Protein 2YC1 (pdb70)

Secondary structure (DSSP, 8-state):
--EEEEE--EEE-TT--EEEEEEEESS-GGGS-EEEEEE-TTS-EEEEEEE-GGG--EEE-GGGTTTEEEEEETTTTEEEEEE-S--GGG-EEEEEEEEEBTEEEEE---EEEEE--/-PPPEEEE-SEEEE-TTS-EEEEEEESS--TT-EEEEEE-TTS--EEEEETTTEEPTT--TTEEEEEETTEEEEEESS--GGG-SEEEEEE-SSSSPEE---EEEEE-/--EE-B-TTT-PBPB-SS-BS-HHHHHHHHHHH-TT-EEEEETTEEEEES--TT---SSPSS---/--EEEEE--EEE-TT--EEEEEEEESS-GGGS-EEEEEE-TTS-EEEEEEE-GGG--EEE-GGGTTTEEEEEETTTTEEEEEE-S--GGG-EEEEEEEEEBTEEEEE---EEEEE--/-PPPEEEE-SEEEE-TTS-EEEEEEESS--TT-EEEEEE-TTS--EEEEETTTEEPTT--TTEEEEEETTEEEEEESS--GGG-SEEEEEE-SSSSPEE---EEEEE-/--EE-B-TTT-PBPB-SS-BS-HHHHHHHHHHH-TT-EEEEETTEEEEES--TT---SSPSS---

Organism: Centruroides noxius (NCBI:txid6878)

B-factor: mean 24.65, std 11.65, range [6.51, 79.06]

Foldseek 3Di:
DWAKAKDFADEEAQQAKTKIKIAIDDDQLLQFKKFKWWAAVPGDIGTAWIAGRVSPDIDGDPVQPPFKDWDADNVRRMIMIIGGRDDQVVFTFMWMFTDPPVDTDGIHPTDTHGHHD/DDKAKAKPDQEAADAFQAKDKIKIFIPWFLFQQKWKWWDAPPGDIDTADGSQFHGDPPHDPQWGKDDGITMIMIMRHGHDPRRQTWMKMWGDSDPPIDIYPTYGYHYD/DKAFAADPVAQDFAFADDFDADVVLQVSLCVQQHDQKGWGADPRTIMIDPHDPPDDHPGDPPHDD/DWAKAKDFADEEAQQAKTKMKIAIDDDQLLQFKKFKWWAAVPGDIGTAWIAGRVSPDIDGDPVQPPFKDWDADNVRRMIMIIGGRDDQVVWTFMWMFTDPPVDTDGIHPTDTHGYHD/DDWAKAKPDQEAEEAFQAKDKIKIFIPWFLFQQKWKWWDAPPGDIDTQDGSQFHGDPPHDPQWGKDDGITMIMIMRHGDDPRRQTWMKMWGDSDPPIDIYPTYGYHYD/DKAFAADPVAQDFAFADDFDADVVLQVVLCVQQHDQKGWGADPRTIMIDPHDPPDDHPGDPVHHD

InterPro domains:
  IPR002061 Scorpion long chain toxin/defensin [PF00537] (17-69)
  IPR003614 Knottins-like [SM00505] (16-67)
  IPR018218 Scorpion long chain toxin [PR00285] (27-34)
  IPR018218 Scorpion long chain toxin [PR00285] (38-45)
  IPR018218 Scorpion long chain toxin [PR00285] (51-61)
  IPR018218 Scorpion long chain toxin [PR00285] (61-74)
  IPR036574 Knottin, scorpion toxin-like superfamily [G3DSA:3.30.30.10] (17-83)
  IPR036574 Knottin, scorpion toxin-like superfamily [SSF57095] (17-81)
  IPR044062 LCN-type cysteine-stabilized alpha/beta (CS-alpha/beta) domain [PS51863] (17-82)

Sequence (580 aa):
EVQLVESGGGLVQPGGSSLRLSCTGSGFTFDNYAMHWLRQVPGEGLEWVSGISRSSSGDIDYADSVKGRFTISRDDAKKTLSLQMNSLRAEDTAVYYCCARGGVGSFDTWGQGTMVTVSSSEIVLTQSPATLSVSPGERATLSCRASQSVRSYLAWYQQKPGQAPRLLFSDDASSNNRATGIPARFTGSGSGTDFTLTISSLEPEDFAIYYCQQYRYSPRTFGQGTKVEIKKEGYLVDKNTGCKYECLKLGDNDYCLRRECKQQYGKGAGGYCYAFACWCTHLYEQAIVWPLPNKRCEVQLVESGGGLVQPGGSSLRLSCTGSGFTFDNYAMHWLRQVPGEGLEWVSGISRSSSGDIDYADSVKGRFTISRDDAKKTLSLQMNSLRAEDTAVYYCCARGGVGSFDTWGQGTMVTVSSSEIVLTQSPATLSVSPGERATLSCRASQSVRSYLAWYQQKPGQAPRLLFSDDASSNNRATGIPARFTGSGSGTDFTLTISSLEPEDFAIYYCQQYRYSPRTFGQGTKVEIKKEGYLVDKNTGCKYECLKLGDNDYCLRRECKQQYGKGAGGYCYAFACWCTHLYEQAIVWPLPNKRC

CATH classification: 2.60.40.10

Radius of gyration: 27.98 Å; Cα contacts (8 Å, |Δi|>4): 1641; chains: 6; bounding box: 65×87×64 Å

Solvent-accessible surface area: 24913 Å² total; per-residue (Å²): 169,48,81,10,92,19,60,37,28,30,126,26,94,66,10,8,20,27,92,0,34,0,62,2,54,56,28,77,4,65,42,52,2,0,0,0,0,14,16,57,79,91,104,27,15,72,24,0,0,0,1,0,35,64,6,5,11,17,29,36,17,120,55,0,111,66,24,5,15,0,14,12,38,48,96,91,103,24,0,14,0,8,0,13,36,2,114,62,117,0,32,0,33,0,11,0,0,26,2,20,38,0,2,0,46,24,23,2,131,22,22,74,0,43,4,57,122,163,96,7,86,7,77,16,52,53,77,64,34,56,10,31,74,49,68,148,1,75,0,38,0,151,4,73,93,41,0,115,32,31,0,0,0,0,3,21,47,113,82,96,13,7,89,13,0,1,27,54,3,59,85,97,21,136,68,10,44,87,52,2,64,7,54,35,76,19,46,79,2,43,0,17,0,52,47,3,74,90,90,1,28,4,63,0,10,0,0,0,10,52,72,63,71,15,18,27,2,163,9,0,98,1,60,101,142,88,94,3,30,1,0,13,90,126,35,1,18,51,25,7,0,2,83,54,30,142,13,51,5,0,53,51,12,0,57,142,66,18,31,180,57,4,10,13,82,3,56,10,2,2,0,60,0,14,141,8,117,126,141,5,81,23,93,85,23,130,148,97,215,97,173,46,89,10,96,18,60,37,28,29,123,26,96,67,9,7,22,26,93,0,34,0,64,2,52,53,31,77,5,67,41,51,2,0,0,0,0,15,17,57,78,89,105,29,16,69,23,0,0,0,0,0,36,64,6,5,10,17,27,35,16,120,56,0,113,65,24,5,16,0,14,11,39,47,96,89,105,24,0,15,0,7,0,12,35,2,113,62,118,1,31,0,32,0,10,0,0,27,3,20,37,0,1,0,46,26,25,2,131,22,23,75,0,42,3,49,131,163,98,9,91,7,80,16,54,54,77,65,33,58,7,39,76,49,68,147,0,74,0,39,0,150,3,73,94,43,0,117,32,32,0,0,0,0,3,22,48,113,84,95,13,6,92,13,0,1,28,55,2,59,87,96,24,138,68,13,43,86,53,1,63,7,53,35,78,18,46,76,2,44,0,17,0,51,48,4,75,89,89,1,28,4,60,0,10,0,0,0,11,54,72,65,63,15,17,26,1,161,9,0,92,1,67,96,156,87,91,3,30,1,0,12,94,120,34,1,18,51,22,9,0,2,81,56,30,146,13,50,6,0,53,53,12,0,58,140,63,19,32,182,58,4,10,13,82,3,59,10,2,2,0,62,0,13,138,8,118,123,143,6,82,21,93,84,24,116,143,109,216,96

Structure (mmCIF, N/CA/C/O backbone):
data_2YC1
#
_entry.id   2YC1
#
_cell.length_a   219.709
_cell.length_b   219.709
_cell.length_c   219.709
_cell.angle_alpha   90.00
_cell.angle_beta   90.00
_cell.angle_gamma   90.00
#
_symmetry.space_group_name_H-M   'F 2 3'
#
loop_
_entity.id
_entity.type
_entity.pdbx_description
1 polymer 'SINGLE CHAIN ANTIBODY FRAGMENT 9004G'
2 polymer 'SINGLE CHAIN ANTIBODY FRAGMENT 9004G'
3 polymer 'BETA-MAMMAL TOXIN CN2'
4 non-polymer GLYCEROL
5 water water
#
loop_
_atom_site.group_PDB
_atom_site.id
_atom_site.type_symbol
_atom_site.label_atom_id
_atom_site.label_alt_id
_atom_site.label_comp_id
_atom_site.label_asym_id
_atom_site.label_entity_id
_atom_site.label_seq_id
_atom_site.pdbx_PDB_ins_code
_atom_site.Cartn_x
_atom_site.Cartn_y
_atom_site.Cartn_z
_atom_site.occupancy
_atom_site.B_iso_or_equiv
_atom_site.auth_seq_id
_atom_site.auth_comp_id
_atom_site.auth_asym_id
_atom_site.auth_atom_id
_atom_site.pdbx_PDB_model_num
ATOM 1 N N . GLU A 1 1 ? -26.192 42.288 -54.160 1.00 20.00 1 GLU A N 1
ATOM 2 C CA . GLU A 1 1 ? -25.363 42.516 -55.338 1.00 20.00 1 GLU A CA 1
ATOM 3 C C . GLU A 1 1 ? -24.020 41.805 -55.212 1.00 20.00 1 GLU A C 1
ATOM 4 O O . GLU A 1 1 ? -23.537 41.564 -54.107 1.00 20.00 1 GLU A O 1
ATOM 10 N N . VAL A 1 2 ? -23.426 41.472 -56.352 1.00 34.44 2 VAL A N 1
ATOM 11 C CA . VAL A 1 2 ? -22.138 40.789 -56.372 1.00 38.04 2 VAL A CA 1
ATOM 12 C C . VAL A 1 2 ? -21.030 41.687 -55.833 1.00 36.64 2 VAL A C 1
ATOM 13 O O . VAL A 1 2 ? -20.715 42.721 -56.422 1.00 41.01 2 VAL A O 1
ATOM 17 N N . GLN A 1 3 ? -20.442 41.285 -54.711 1.00 35.92 3 GLN A N 1
ATOM 18 C CA . GLN A 1 3 ? -19.366 42.056 -54.088 1.00 35.22 3 GLN A CA 1
ATOM 19 C C . GLN A 1 3 ? -18.134 41.236 -53.733 1.00 33.44 3 GLN A C 1
ATOM 20 O O . GLN A 1 3 ? -18.237 40.063 -53.345 1.00 28.13 3 GLN A O 1
ATOM 26 N N . LEU A 1 4 ? -16.976 41.882 -53.845 1.00 26.60 4 LEU A N 1
ATOM 27 C CA . LEU A 1 4 ? -15.689 41.292 -53.526 1.00 19.70 4 LEU A CA 1
ATOM 28 C C . LEU A 1 4 ? -14.972 42.210 -52.550 1.00 27.97 4 LEU A C 1
ATOM 29 O O . LEU A 1 4 ? -14.942 43.417 -52.745 1.00 24.36 4 LEU A O 1
ATOM 34 N N . VAL A 1 5 ? -14.401 41.648 -51.491 1.00 17.31 5 VAL A N 1
ATOM 35 C CA . VAL A 1 5 ? -13.724 42.463 -50.484 1.00 18.76 5 VAL A CA 1
ATOM 36 C C . VAL A 1 5 ? -12.318 41.939 -50.215 1.00 21.61 5 VAL A C 1
ATOM 37 O O . VAL A 1 5 ? -12.160 40.836 -49.696 1.00 22.24 5 VAL A O 1
ATOM 41 N N . GLU A 1 6 ? -11.307 42.730 -50.572 1.00 17.74 6 GLU A N 1
ATOM 42 C CA . GLU A 1 6 ? -9.909 42.347 -50.384 1.00 19.35 6 GLU A CA 1
ATOM 43 C C . GLU A 1 6 ? -9.403 42.712 -49.002 1.00 24.47 6 GLU A C 1
ATOM 44 O O . GLU A 1 6 ? -9.860 43.678 -48.390 1.00 20.11 6 GLU A O 1
ATOM 50 N N . SER A 1 7 ? -8.438 41.942 -48.514 1.00 16.40 7 SER A N 1
ATOM 51 C CA . SER A 1 7 ? -7.773 42.284 -47.261 1.00 22.71 7 SER A CA 1
ATOM 52 C C . SER A 1 7 ? -6.366 41.721 -47.286 1.00 18.06 7 SER A C 1
ATOM 53 O O . SER A 1 7 ? -6.020 40.966 -48.191 1.00 17.05 7 SER A O 1
ATOM 56 N N . GLY A 1 8 ? -5.550 42.110 -46.310 1.00 21.77 8 GLY A N 1
ATOM 57 C CA . GLY A 1 8 ? -4.231 41.544 -46.155 1.00 20.34 8 GLY A CA 1
ATOM 58 C C . GLY A 1 8 ? -3.112 42.376 -46.741 1.00 18.98 8 GLY A C 1
ATOM 59 O O . GLY A 1 8 ? -1.952 41.970 -46.696 1.00 21.48 8 GLY A O 1
ATOM 60 N N . GLY A 1 9 ? -3.448 43.531 -47.295 1.00 18.44 9 GLY A N 1
ATOM 61 C CA . GLY A 1 9 ? -2.448 44.409 -47.868 1.00 18.97 9 GLY A CA 1
ATOM 62 C C . GLY A 1 9 ? -1.665 45.122 -46.778 1.00 19.20 9 GLY A C 1
ATOM 63 O O . GLY A 1 9 ? -1.939 44.945 -45.595 1.00 23.40 9 GLY A O 1
ATOM 64 N N . GLY A 1 10 ? -0.687 45.927 -47.172 1.00 22.77 10 GLY A N 1
ATOM 65 C CA . GLY A 1 10 ? 0.108 46.649 -46.203 1.00 22.19 10 GLY A CA 1
ATOM 66 C C . GLY A 1 10 ? 1.500 46.943 -46.704 1.00 17.44 10 GLY A C 1
ATOM 67 O O . GLY A 1 10 ? 1.787 46.837 -47.898 1.00 16.80 10 GLY A O 1
ATOM 68 N N . LEU A 1 11 ? 2.375 47.318 -45.776 1.00 15.75 11 LEU A N 1
ATOM 69 C CA . LEU A 1 11 ? 3.732 47.692 -46.116 1.00 13.42 11 LEU A CA 1
ATOM 70 C C . LEU A 1 11 ? 4.711 46.609 -45.649 1.00 15.58 11 LEU A C 1
ATOM 71 O O . LEU A 1 11 ? 4.599 46.119 -44.532 1.00 21.39 11 LEU A O 1
ATOM 76 N N . VAL A 1 12 ? 5.648 46.243 -46.509 1.00 19.06 12 VAL A N 1
ATOM 77 C CA . VAL A 1 12 ? 6.720 45.319 -46.138 1.00 17.17 12 VAL A CA 1
ATOM 78 C C . VAL A 1 12 ? 7.999 45.765 -46.799 1.00 20.14 12 VAL A C 1
ATOM 79 O O . VAL A 1 12 ? 7.961 46.544 -47.748 1.00 20.24 12 VAL A O 1
ATOM 83 N N . GLN A 1 13 ? 9.140 45.281 -46.307 1.00 16.99 13 GLN A N 1
ATOM 84 C CA . GLN A 1 13 ? 10.400 45.555 -46.985 1.00 17.46 13 GLN A CA 1
ATOM 85 C C . GLN A 1 13 ? 10.578 44.594 -48.141 1.00 20.36 13 GLN A C 1
ATOM 86 O O . GLN A 1 13 ? 9.930 43.544 -48.185 1.00 19.03 13 GLN A O 1
ATOM 92 N N . PRO A 1 14 ? 11.454 44.950 -49.089 1.00 19.96 14 PRO A N 1
ATOM 93 C CA . PRO A 1 14 ? 11.865 44.012 -50.132 1.00 24.06 14 PRO A CA 1
ATOM 94 C C . PRO A 1 14 ? 12.257 42.689 -49.495 1.00 29.47 14 PRO A C 1
ATOM 95 O O . PRO A 1 14 ? 12.896 42.672 -48.435 1.00 19.54 14 PRO A O 1
ATOM 99 N N . GLY A 1 15 ? 11.846 41.594 -50.126 1.00 22.43 15 GLY A N 1
ATOM 100 C CA . GLY A 1 15 ? 12.082 40.264 -49.595 1.00 20.38 15 GLY A CA 1
ATOM 101 C C . GLY A 1 15 ? 10.989 39.792 -48.660 1.00 19.31 15 GLY A C 1
ATOM 102 O O . GLY A 1 15 ? 10.946 38.618 -48.301 1.00 20.60 15 GLY A O 1
ATOM 103 N N . GLY A 1 16 ? 10.094 40.696 -48.268 1.00 14.90 16 GLY A N 1
ATOM 104 C CA . GLY A 1 16 ? 9.050 40.361 -47.316 1.00 14.80 16 GLY A CA 1
ATOM 105 C C . GLY A 1 16 ? 7.925 39.539 -47.936 1.00 14.82 16 GLY A C 1
ATOM 106 O O . GLY A 1 16 ? 8.005 39.152 -49.095 1.00 13.42 16 GLY A O 1
ATOM 107 N N . SER A 1 17 ? 6.889 39.282 -47.152 1.00 12.93 17 SER A N 1
ATOM 108 C CA A SER A 1 17 ? 5.770 38.439 -47.581 0.50 14.55 17 SER A CA 1
ATOM 109 C CA B SER A 1 17 ? 5.786 38.428 -47.563 0.50 14.60 17 SER A CA 1
ATOM 110 C C . SER A 1 17 ? 4.454 39.033 -47.127 1.00 15.88 17 SER A C 1
ATOM 111 O O . SER A 1 17 ? 4.374 39.679 -46.080 1.00 16.22 17 SER A O 1
ATOM 116 N N . LEU A 1 18 ? 3.413 38.816 -47.924 1.00 15.26 18 LEU A N 1
ATOM 117 C CA . LEU A 1 18 ? 2.063 39.218 -47.544 1.00 15.43 18 LEU A CA 1
ATOM 118 C C . LEU A 1 18 ? 1.097 38.146 -48.013 1.00 11.57 18 LEU A C 1
ATOM 119 O O . LEU A 1 18 ? 1.371 37.442 -48.970 1.00 12.28 18 LEU A O 1
ATOM 124 N N . ARG A 1 19 ? -0.027 38.019 -47.332 1.00 11.56 19 ARG A N 1
ATOM 125 C CA . ARG A 1 19 ? -1.085 37.140 -47.803 1.00 15.66 19 ARG A CA 1
ATOM 126 C C . ARG A 1 19 ? -2.367 37.933 -48.038 1.00 12.93 19 ARG A C 1
ATOM 127 O O . ARG A 1 19 ? -2.982 38.427 -47.104 1.00 15.88 19 ARG A O 1
ATOM 135 N N . LEU A 1 20 ? -2.761 38.051 -49.294 1.00 15.41 20 LEU A N 1
ATOM 136 C CA . LEU A 1 20 ? -4.005 38.743 -49.635 1.00 14.79 20 LEU A CA 1
ATOM 137 C C . LEU A 1 20 ? -5.141 37.748 -49.576 1.00 19.40 20 LEU A C 1
ATOM 138 O O . LEU A 1 20 ? -4.969 36.575 -49.895 1.00 13.65 20 LEU A O 1
ATOM 143 N N . SER A 1 21 ? -6.302 38.219 -49.147 1.00 13.33 21 SER A N 1
ATOM 144 C CA . SER A 1 21 ? -7.497 37.403 -49.143 1.00 16.54 21 SER A CA 1
ATOM 145 C C . SER A 1 21 ? -8.622 38.192 -49.791 1.00 19.24 21 SER A C 1
ATOM 146 O O . SER A 1 21 ? -8.638 39.418 -49.722 1.00 17.87 21 SER A O 1
ATOM 149 N N . CYS A 1 22 ? -9.544 37.485 -50.434 1.00 14.99 22 CYS A N 1
ATOM 150 C CA . CYS A 1 22 ? -10.723 38.100 -51.031 1.00 18.28 22 CYS A CA 1
ATOM 151 C C . CYS A 1 22 ? -11.940 37.270 -50.662 1.00 18.97 22 CYS A C 1
ATOM 152 O O . CYS A 1 22 ? -11.950 36.054 -50.846 1.00 18.35 22 CYS A O 1
ATOM 155 N N . THR A 1 23 ? -12.960 37.929 -50.127 1.00 17.52 23 THR A N 1
ATOM 156 C CA . THR A 1 23 ? -14.198 37.262 -49.792 1.00 21.16 23 THR A CA 1
ATOM 157 C C . THR A 1 23 ? -15.280 37.732 -50.731 1.00 26.39 23 THR A C 1
ATOM 158 O O . THR A 1 23 ? -15.444 38.931 -50.962 1.00 24.31 23 THR A O 1
ATOM 162 N N . GLY A 1 24 ? -16.025 36.784 -51.276 1.00 23.17 24 GLY A N 1
ATOM 163 C CA . GLY A 1 24 ? -17.084 37.112 -52.203 1.00 22.94 24 GLY A CA 1
ATOM 164 C C . GLY A 1 24 ? -18.435 36.917 -51.555 1.00 30.11 24 GLY A C 1
ATOM 165 O O . GLY A 1 24 ? -18.623 35.989 -50.775 1.00 27.94 24 GLY A O 1
ATOM 166 N N . SER A 1 25 ? -19.366 37.803 -51.879 1.00 23.78 25 SER A N 1
ATOM 167 C CA . SER A 1 25 ? -20.742 37.690 -51.426 1.00 33.70 25 SER A CA 1
ATOM 168 C C . SER A 1 25 ? -21.672 38.081 -52.573 1.00 26.01 25 SER A C 1
ATOM 169 O O . SER A 1 25 ? -21.270 38.795 -53.494 1.00 30.09 25 SER A O 1
ATOM 172 N N . GLY A 1 26 ? -22.911 37.599 -52.526 1.00 31.51 26 GLY A N 1
ATOM 173 C CA . GLY A 1 26 ? -23.907 37.989 -53.504 1.00 28.46 26 GLY A CA 1
ATOM 174 C C . GLY A 1 26 ? -23.891 37.202 -54.801 1.00 30.59 26 GLY A C 1
ATOM 175 O O . GLY A 1 26 ? -24.542 37.587 -55.763 1.00 29.00 26 GLY A O 1
ATOM 176 N N . PHE A 1 27 ? -23.134 36.109 -54.836 1.00 24.82 27 PHE A N 1
ATOM 177 C CA . PHE A 1 27 ? -23.103 35.231 -55.997 1.00 20.82 27 PHE A CA 1
ATOM 178 C C . PHE A 1 27 ? -22.571 33.877 -55.557 1.00 20.60 27 PHE A C 1
ATOM 179 O O . PHE A 1 27 ? -22.027 33.755 -54.460 1.00 24.28 27 PHE A O 1
ATOM 187 N N . THR A 1 28 ? -22.739 32.864 -56.395 1.00 20.72 28 THR A N 1
ATOM 188 C CA . THR A 1 28 ? -22.245 31.533 -56.056 1.00 23.51 28 THR A CA 1
ATOM 189 C C . THR A 1 28 ? -20.751 31.456 -56.359 1.00 19.23 28 THR A C 1
ATOM 190 O O . THR A 1 28 ? -20.330 31.162 -57.483 1.00 15.71 28 THR A O 1
ATOM 194 N N . PHE A 1 29 ? -19.965 31.739 -55.328 1.00 17.66 29 PHE A N 1
ATOM 195 C CA . PHE A 1 29 ? -18.514 31.862 -55.429 1.00 20.35 29 PHE A CA 1
ATOM 196 C C . PHE A 1 29 ? -17.863 30.689 -56.158 1.00 18.43 29 PHE A C 1
ATOM 197 O O . PHE A 1 29 ? -17.021 30.887 -57.038 1.00 17.02 29 PHE A O 1
ATOM 205 N N . ASP A 1 30 ? -18.266 29.467 -55.825 1.00 16.37 30 ASP A N 1
ATOM 206 C CA . ASP A 1 30 ? -17.605 28.298 -56.397 1.00 21.29 30 ASP A CA 1
ATOM 207 C C . ASP A 1 30 ? -17.904 28.040 -57.878 1.00 18.59 30 ASP A C 1
ATOM 208 O O . ASP A 1 30 ? -17.288 27.172 -58.490 1.00 20.50 30 ASP A O 1
ATOM 213 N N . ASN A 1 31 ? -18.822 28.811 -58.455 1.00 16.95 31 ASN A N 1
ATOM 214 C CA . ASN A 1 31 ? -19.157 28.679 -59.876 1.00 16.15 31 ASN A CA 1
ATOM 215 C C . ASN A 1 31 ? -18.305 29.556 -60.803 1.00 20.40 31 ASN A C 1
ATOM 216 O O . ASN A 1 31 ? -18.501 29.552 -62.018 1.00 19.80 31 ASN A O 1
ATOM 221 N N . TYR A 1 32 ? -17.369 30.315 -60.244 1.00 13.51 32 TYR A N 1
ATOM 222 C CA . TYR A 1 32 ? -16.576 31.234 -61.073 1.00 12.28 32 TYR A CA 1
ATOM 223 C C . TYR A 1 32 ? -15.087 31.084 -60.902 1.00 14.02 32 TYR A C 1
ATOM 224 O O . TYR A 1 32 ? -14.609 30.817 -59.804 1.00 12.25 32 TYR A O 1
ATOM 233 N N . ALA A 1 33 ? -14.366 31.292 -61.995 1.00 11.07 33 ALA A N 1
ATOM 234 C CA . ALA A 1 33 ? -12.943 31.539 -61.922 1.00 11.39 33 ALA A CA 1
ATOM 235 C C . ALA A 1 33 ? -12.734 32.881 -61.219 1.00 13.84 33 ALA A C 1
ATOM 236 O O . ALA A 1 33 ? -13.555 33.789 -61.342 1.00 10.17 33 ALA A O 1
ATOM 238 N N . MET A 1 34 ? -11.659 32.977 -60.443 1.00 13.55 34 MET A N 1
ATOM 239 C CA . MET A 1 34 ? -11.378 34.170 -59.661 1.00 10.07 34 MET A CA 1
ATOM 240 C C . MET A 1 34 ? -9.964 34.640 -59.939 1.00 12.68 34 MET A C 1
ATOM 241 O O . MET A 1 34 ? -9.085 33.830 -60.222 1.00 11.42 34 MET A O 1
ATOM 246 N N . HIS A 1 35 ? -9.737 35.951 -59.865 1.00 12.39 35 HIS A N 1
ATOM 247 C CA . HIS A 1 35 ? -8.455 36.508 -60.276 1.00 8.55 35 HIS A CA 1
ATOM 248 C C . HIS A 1 35 ? -7.943 37.591 -59.329 1.00 6.51 35 HIS A C 1
ATOM 249 O O . HIS A 1 35 ? -8.716 38.181 -58.566 1.00 9.61 35 HIS A O 1
ATOM 256 N N . TRP A 1 36 ? -6.629 37.802 -59.388 1.00 9.04 36 TRP A N 1
ATOM 257 C CA . TRP A 1 36 ? -5.970 38.968 -58.791 1.00 10.63 36 TRP A CA 1
ATOM 258 C C . TRP A 1 36 ? -5.388 39.792 -59.921 1.00 11.28 36 TRP A C 1
ATOM 259 O O . TRP A 1 36 ? -4.765 39.254 -60.830 1.00 10.76 36 TRP A O 1
ATOM 270 N N . LEU A 1 37 ? -5.597 41.105 -59.859 1.00 10.37 37 LEU A N 1
ATOM 271 C CA . LEU A 1 37 ? -4.955 42.009 -60.795 1.00 11.17 37 LEU A CA 1
ATOM 272 C C . LEU A 1 37 ? -4.357 43.123 -59.951 1.00 9.38 37 LEU A C 1
ATOM 273 O O . LEU A 1 37 ? -4.628 43.199 -58.762 1.00 12.01 37 LEU A O 1
ATOM 278 N N . ARG A 1 38 ? -3.543 43.975 -60.555 1.00 11.06 38 ARG A N 1
ATOM 279 C CA . ARG A 1 38 ? -2.981 45.069 -59.779 1.00 12.06 38 ARG A CA 1
ATOM 280 C C . ARG A 1 38 ? -2.829 46.325 -60.613 1.00 15.25 38 ARG A C 1
ATOM 281 O O . ARG A 1 38 ? -2.804 46.266 -61.833 1.00 12.70 38 ARG A O 1
ATOM 289 N N . GLN A 1 39 ? -2.708 47.454 -59.926 1.00 14.56 39 GLN A N 1
ATOM 290 C CA . GLN A 1 39 ? -2.641 48.747 -60.588 1.00 16.03 39 GLN A CA 1
ATOM 291 C C . GLN A 1 39 ? -1.749 49.653 -59.756 1.00 11.05 39 GLN A C 1
ATOM 292 O O . GLN A 1 39 ? -2.098 50.007 -58.630 1.00 12.72 39 GLN A O 1
ATOM 298 N N . VAL A 1 40 ? -0.587 49.987 -60.296 1.00 12.02 40 VAL A N 1
ATOM 299 C CA . VAL A 1 40 ? 0.254 50.993 -59.665 1.00 12.95 40 VAL A CA 1
ATOM 300 C C . VAL A 1 40 ? -0.528 52.313 -59.706 1.00 15.05 40 VAL A C 1
ATOM 301 O O . VAL A 1 40 ? -1.104 52.668 -60.741 1.00 14.31 40 VAL A O 1
ATOM 305 N N . PRO A 1 41 ? -0.597 53.004 -58.570 1.00 15.34 41 PRO A N 1
ATOM 306 C CA . PRO A 1 41 ? -1.319 54.283 -58.528 1.00 15.31 41 PRO A CA 1
ATOM 307 C C . PRO A 1 41 ? -0.908 55.190 -59.702 1.00 17.41 41 PRO A C 1
ATOM 308 O O . PRO A 1 41 ? 0.278 55.368 -59.967 1.00 17.21 41 PRO A O 1
ATOM 312 N N . GLY A 1 42 ? -1.896 55.714 -60.414 1.00 19.86 42 GLY A N 1
ATOM 313 C CA . GLY A 1 42 ? -1.657 56.581 -61.551 1.00 19.89 42 GLY A CA 1
ATOM 314 C C . GLY A 1 42 ? -1.343 55.840 -62.827 1.00 25.54 42 GLY A C 1
ATOM 315 O O . GLY A 1 42 ? -1.105 56.472 -63.852 1.00 19.99 42 GLY A O 1
ATOM 316 N N . GLU A 1 43 ? -1.341 54.504 -62.786 1.00 19.21 43 GLU A N 1
ATOM 317 C CA . GLU A 1 43 ? -0.935 53.725 -63.956 1.00 16.63 43 GLU A CA 1
ATOM 318 C C . GLU A 1 43 ? -2.008 52.718 -64.420 1.00 16.51 43 GLU A C 1
ATOM 319 O O . GLU A 1 43 ? -3.148 52.771 -63.970 1.00 17.90 43 GLU A O 1
ATOM 325 N N . GLY A 1 44 ? -1.641 51.833 -65.335 1.00 20.24 44 GLY A N 1
ATOM 326 C CA . GLY A 1 44 ? -2.615 50.933 -65.944 1.00 24.48 44 GLY A CA 1
ATOM 327 C C . GLY A 1 44 ? -2.845 49.634 -65.180 1.00 27.83 44 GLY A C 1
ATOM 328 O O . GLY A 1 44 ? -2.370 49.470 -64.056 1.00 17.29 44 GLY A O 1
ATOM 329 N N . LEU A 1 45 ? -3.572 48.706 -65.800 1.00 17.42 45 LEU A N 1
ATOM 330 C CA . LEU A 1 45 ? -3.937 47.442 -65.154 1.00 20.24 45 LEU A CA 1
ATOM 331 C C . LEU A 1 45 ? -3.050 46.285 -65.606 1.00 12.82 45 LEU A C 1
ATOM 332 O O . LEU A 1 45 ? -2.581 46.261 -66.736 1.00 16.31 45 LEU A O 1
ATOM 337 N N . GLU A 1 46 ? -2.797 45.340 -64.697 1.00 12.29 46 GLU A N 1
ATOM 338 C CA . GLU A 1 46 ? -1.983 44.174 -65.003 1.00 13.51 46 GLU A CA 1
ATOM 339 C C . GLU A 1 46 ? -2.627 42.965 -64.337 1.00 11.35 46 GLU A C 1
ATOM 340 O O . GLU A 1 46 ? -2.912 42.996 -63.151 1.00 14.45 46 GLU A O 1
ATOM 346 N N . TRP A 1 47 ? -2.884 41.920 -65.111 1.00 12.37 47 TRP A N 1
ATOM 347 C CA . TRP A 1 47 ? -3.378 40.670 -64.532 1.00 13.03 47 TRP A CA 1
ATOM 348 C C . TRP A 1 47 ? -2.241 39.978 -63.772 1.00 10.45 47 TRP A C 1
ATOM 349 O O . TRP A 1 47 ? -1.110 39.934 -64.249 1.00 11.46 47 TRP A O 1
ATOM 360 N N . VAL A 1 48 ? -2.545 39.423 -62.602 1.00 12.31 48 VAL A N 1
ATOM 361 C CA . VAL A 1 48 ? -1.503 38.823 -61.780 1.00 11.56 48 VAL A CA 1
ATOM 362 C C . VAL A 1 48 ? -1.594 37.303 -61.689 1.00 10.81 48 VAL A C 1
ATOM 363 O O . VAL A 1 48 ? -0.601 36.606 -61.863 1.00 12.06 48 VAL A O 1
ATOM 367 N N . SER A 1 49 ? -2.786 36.793 -61.420 1.00 9.81 49 SER A N 1
ATOM 368 C CA . SER A 1 49 ? -2.932 35.355 -61.208 1.00 10.36 49 SER A CA 1
ATOM 369 C C . SER A 1 49 ? -4.410 35.015 -61.235 1.00 10.47 49 SER A C 1
ATOM 370 O O . SER A 1 49 ? -5.259 35.886 -61.026 1.00 12.12 49 SER A O 1
ATOM 373 N N . GLY A 1 50 ? -4.727 33.749 -61.476 1.00 9.85 50 GLY A N 1
ATOM 374 C CA . GLY A 1 50 ? -6.116 33.380 -61.573 1.00 9.18 50 GLY A CA 1
ATOM 375 C C . GLY A 1 50 ? -6.291 31.901 -61.335 1.00 8.84 50 GLY A C 1
ATOM 376 O O . GLY A 1 50 ? -5.338 31.132 -61.491 1.00 9.49 50 GLY A O 1
ATOM 377 N N . ILE A 1 51 ? -7.498 31.519 -60.944 1.00 10.58 51 ILE A N 1
ATOM 378 C CA . ILE A 1 51 ? -7.783 30.132 -60.582 1.00 10.49 51 ILE A CA 1
ATOM 379 C C . ILE A 1 51 ? -9.204 29.756 -61.029 1.00 9.14 51 ILE A C 1
ATOM 380 O O . ILE A 1 51 ? -10.158 30.483 -60.773 1.00 10.89 51 ILE A O 1
ATOM 385 N N . SER A 1 52 ? -9.329 28.622 -61.712 1.00 12.61 52 SER A N 1
ATOM 386 C CA . SER A 1 52 ? -10.621 28.206 -62.259 1.00 13.37 52 SER A CA 1
ATOM 387 C C . SER A 1 52 ? -11.561 27.639 -61.197 1.00 16.40 52 SER A C 1
ATOM 388 O O . SER A 1 52 ? -11.185 27.474 -60.021 1.00 11.65 52 SER A O 1
ATOM 391 N N . ARG A 1 53 ? -12.794 27.334 -61.606 1.00 12.05 53 ARG A N 1
ATOM 392 C CA . ARG A 1 53 ? -13.680 26.528 -60.771 1.00 11.03 53 ARG A CA 1
ATOM 393 C C . ARG A 1 53 ? -12.921 25.250 -60.384 1.00 7.68 53 ARG A C 1
ATOM 394 O O . ARG A 1 53 ? -12.146 24.722 -61.183 1.00 11.96 53 ARG A O 1
ATOM 402 N N . SER A 1 54 ? -13.139 24.807 -59.148 1.00 15.58 54 SER A N 1
ATOM 403 C CA A SER A 1 54 ? -12.573 23.554 -58.662 0.50 16.50 54 SER A CA 1
ATOM 404 C CA B SER A 1 54 ? -12.574 23.574 -58.609 0.50 16.51 54 SER A CA 1
ATOM 405 C C . SER A 1 54 ? -11.053 23.601 -58.506 1.00 19.83 54 SER A C 1
ATOM 406 O O . SER A 1 54 ? -10.428 22.574 -58.245 1.00 16.30 54 SER A O 1
ATOM 411 N N . SER A 1 55 ? -10.462 24.777 -58.691 1.00 12.97 55 SER A N 1
ATOM 412 C CA . SER A 1 55 ? -9.012 24.940 -58.629 1.00 12.68 55 SER A CA 1
ATOM 413 C C . SER A 1 55 ? -8.330 24.076 -59.673 1.00 15.16 55 SER A C 1
ATOM 414 O O . SER A 1 55 ? -7.152 23.750 -59.550 1.00 14.09 55 SER A O 1
ATOM 417 N N . GLY A 1 56 ? -9.063 23.742 -60.729 1.00 14.25 56 GLY A N 1
ATOM 418 C CA . GLY A 1 56 ? -8.561 22.823 -61.733 1.00 12.33 56 GLY A CA 1
ATOM 419 C C . GLY A 1 56 ? -7.542 23.379 -62.698 1.00 16.42 56 GLY A C 1
ATOM 420 O O . GLY A 1 56 ? -6.809 22.620 -63.319 1.00 13.56 56 GLY A O 1
ATOM 421 N N . ASP A 1 57 ? -7.482 24.699 -62.820 1.00 11.81 57 ASP A N 1
ATOM 422 C CA . ASP A 1 57 ? -6.577 25.352 -63.754 1.00 13.51 57 ASP A CA 1
ATOM 423 C C . ASP A 1 57 ? -6.065 26.621 -63.070 1.00 15.19 57 ASP A C 1
ATOM 424 O O . ASP A 1 57 ? -6.851 27.434 -62.603 1.00 12.04 57 ASP A O 1
ATOM 429 N N . ILE A 1 58 ? -4.753 26.770 -62.999 1.00 12.17 58 ILE A N 1
ATOM 430 C CA . ILE A 1 58 ? -4.134 27.848 -62.227 1.00 13.74 58 ILE A CA 1
ATOM 431 C C . ILE A 1 58 ? -3.028 28.492 -63.032 1.00 17.51 58 ILE A C 1
ATOM 432 O O . ILE A 1 58 ? -2.255 27.799 -63.688 1.00 17.89 58 ILE A O 1
ATOM 437 N N . ASP A 1 59 ? -2.931 29.820 -63.005 1.00 15.04 59 ASP A N 1
ATOM 438 C CA . ASP A 1 59 ? -1.869 30.455 -63.762 1.00 12.55 59 ASP A CA 1
ATOM 439 C C . ASP A 1 59 ? -1.434 31.763 -63.109 1.00 12.32 59 ASP A C 1
ATOM 440 O O . ASP A 1 59 ? -2.131 32.294 -62.231 1.00 10.15 59 ASP A O 1
ATOM 445 N N . TYR A 1 60 ? -0.277 32.250 -63.546 1.00 14.37 60 TYR A N 1
ATOM 446 C CA . TYR A 1 60 ? 0.357 33.432 -62.955 1.00 13.52 60 TYR A CA 1
ATOM 447 C C . TYR A 1 60 ? 1.004 34.227 -64.061 1.00 10.97 60 TYR A C 1
ATOM 448 O O . TYR A 1 60 ? 1.462 33.664 -65.051 1.00 15.97 60 TYR A O 1
ATOM 457 N N . ALA A 1 61 ? 1.065 35.546 -63.879 1.00 14.06 61 ALA A N 1
ATOM 458 C CA . ALA A 1 61 ? 1.867 36.383 -64.753 1.00 15.53 61 ALA A CA 1
ATOM 459 C C . ALA A 1 61 ? 3.333 35.968 -64.619 1.00 17.00 61 ALA A C 1
ATOM 460 O O . ALA A 1 61 ? 3.776 35.565 -63.542 1.00 13.13 61 ALA A O 1
ATOM 462 N N . ASP A 1 62 ? 4.082 36.073 -65.711 1.00 15.28 62 ASP A N 1
ATOM 463 C CA . ASP A 1 62 ? 5.478 35.675 -65.705 1.00 24.56 62 ASP A CA 1
ATOM 464 C C . ASP A 1 62 ? 6.262 36.366 -64.587 1.00 24.82 62 ASP A C 1
ATOM 465 O O . ASP A 1 62 ? 7.126 35.753 -63.968 1.00 22.69 62 ASP A O 1
ATOM 470 N N . SER A 1 63 ? 5.944 37.630 -64.326 1.00 24.60 63 SER A N 1
ATOM 471 C CA . SER A 1 63 ? 6.683 38.418 -63.339 1.00 25.72 63 SER A CA 1
ATOM 472 C C . SER A 1 63 ? 6.481 37.985 -61.886 1.00 25.62 63 SER A C 1
ATOM 473 O O . SER A 1 63 ? 7.209 38.438 -61.002 1.00 19.77 63 SER A O 1
ATOM 476 N N . VAL A 1 64 ? 5.515 37.108 -61.623 1.00 17.74 64 VAL A N 1
ATOM 477 C CA . VAL A 1 64 ? 5.294 36.664 -60.251 1.00 17.73 64 VAL A CA 1
ATOM 478 C C . VAL A 1 64 ? 5.402 35.149 -60.094 1.00 17.25 64 VAL A C 1
ATOM 479 O O . VAL A 1 64 ? 5.223 34.620 -58.995 1.00 14.78 64 VAL A O 1
ATOM 483 N N . LYS A 1 65 ? 5.680 34.450 -61.187 1.00 16.98 65 LYS A N 1
ATOM 484 C CA . LYS A 1 65 ? 5.787 33.000 -61.123 1.00 19.90 65 LYS A CA 1
ATOM 485 C C . LYS A 1 65 ? 6.920 32.606 -60.210 1.00 19.53 65 LYS A C 1
ATOM 486 O O . LYS A 1 65 ? 8.017 33.163 -60.301 1.00 22.53 65 LYS A O 1
ATOM 492 N N . GLY A 1 66 ? 6.665 31.627 -59.353 1.00 17.88 66 GLY A N 1
ATOM 493 C CA . GLY A 1 66 ? 7.662 31.147 -58.418 1.00 22.42 66 GLY A CA 1
ATOM 494 C C . GLY A 1 66 ? 7.621 31.901 -57.100 1.00 24.45 66 GLY A C 1
ATOM 495 O O . GLY A 1 66 ? 8.139 31.427 -56.088 1.00 25.56 66 GLY A O 1
ATOM 496 N N . ARG A 1 67 ? 6.997 33.075 -57.101 1.00 16.62 67 ARG A N 1
ATOM 497 C CA . ARG A 1 67 ? 6.926 33.878 -55.887 1.00 16.13 67 ARG A CA 1
ATOM 498 C C . ARG A 1 67 ? 5.533 33.932 -55.262 1.00 15.30 67 ARG A C 1
ATOM 499 O O . ARG A 1 67 ? 5.395 33.984 -54.033 1.00 15.49 67 ARG A O 1
ATOM 507 N N . PHE A 1 68 ? 4.507 33.941 -56.104 1.00 16.02 68 PHE A N 1
ATOM 508 C CA . PHE A 1 68 ? 3.128 34.019 -55.629 1.00 12.87 68 PHE A CA 1
ATOM 509 C C . PHE A 1 68 ? 2.435 32.668 -55.750 1.00 11.52 68 PHE A C 1
ATOM 510 O O . PHE A 1 68 ? 2.670 31.922 -56.710 1.00 14.94 68 PHE A O 1
ATOM 518 N N . THR A 1 69 ? 1.550 32.389 -54.804 1.00 12.53 69 THR A N 1
ATOM 519 C CA . THR A 1 69 ? 0.753 31.167 -54.828 1.00 11.76 69 THR A CA 1
ATOM 520 C C . THR A 1 69 ? -0.715 31.442 -54.578 1.00 11.30 69 THR A C 1
ATOM 521 O O . THR A 1 69 ? -1.100 32.002 -53.545 1.00 11.51 69 THR A O 1
ATOM 525 N N . ILE A 1 70 ? -1.545 31.019 -55.523 1.00 13.77 70 ILE A N 1
ATOM 526 C CA . ILE A 1 70 ? -2.958 31.304 -55.423 1.00 9.28 70 ILE A CA 1
ATOM 527 C C . ILE A 1 70 ? -3.724 30.064 -54.989 1.00 10.69 70 ILE A C 1
ATOM 528 O O . ILE A 1 70 ? -3.368 28.949 -55.353 1.00 13.19 70 ILE A O 1
ATOM 533 N N . SER A 1 71 ? -4.753 30.261 -54.183 1.00 12.26 71 SER A N 1
ATOM 534 C CA . SER A 1 71 ? -5.580 29.151 -53.767 1.00 14.58 71 SER A CA 1
ATOM 535 C C . SER A 1 71 ? -6.969 29.675 -53.453 1.00 16.92 71 SER A C 1
ATOM 536 O O . SER A 1 71 ? -7.157 30.880 -53.316 1.00 16.12 71 SER A O 1
ATOM 539 N N . ARG A 1 72 ? -7.950 28.780 -53.358 1.00 11.13 72 ARG A N 1
ATOM 540 C CA . ARG A 1 72 ? -9.296 29.186 -52.992 1.00 13.16 72 ARG A CA 1
ATOM 541 C C . ARG A 1 72 ? -9.879 28.185 -52.015 1.00 13.64 72 ARG A C 1
ATOM 542 O O . ARG A 1 72 ? -9.490 27.022 -52.009 1.00 16.45 72 ARG A O 1
ATOM 550 N N . ASP A 1 73 ? -10.797 28.664 -51.186 1.00 15.06 73 ASP A N 1
ATOM 551 C CA . ASP A 1 73 ? -11.536 27.836 -50.244 1.00 23.87 73 ASP A CA 1
ATOM 552 C C . ASP A 1 73 ? -13.015 28.094 -50.507 1.00 18.29 73 ASP A C 1
ATOM 553 O O . ASP A 1 73 ? -13.575 29.097 -50.079 1.00 20.86 73 ASP A O 1
ATOM 558 N N . ASP A 1 74 ? -13.650 27.192 -51.239 1.00 25.73 74 ASP A N 1
ATOM 559 C CA . ASP A 1 74 ? -15.007 27.464 -51.681 1.00 23.63 74 ASP A CA 1
ATOM 560 C C . ASP A 1 74 ? -15.994 27.535 -50.520 1.00 29.21 74 ASP A C 1
ATOM 561 O O . ASP A 1 74 ? -16.859 28.418 -50.489 1.00 27.19 74 ASP A O 1
ATOM 566 N N . ALA A 1 75 ? -15.835 26.634 -49.555 1.00 28.39 75 ALA A N 1
ATOM 567 C CA . ALA A 1 75 ? -16.652 26.649 -48.336 1.00 25.57 75 ALA A CA 1
ATOM 568 C C . ALA A 1 75 ? -16.655 28.021 -47.659 1.00 31.78 75 ALA A C 1
ATOM 569 O O . ALA A 1 75 ? -17.694 28.503 -47.211 1.00 32.53 75 ALA A O 1
ATOM 571 N N . LYS A 1 76 ? -15.486 28.654 -47.599 1.00 32.92 76 LYS A N 1
ATOM 572 C CA . LYS A 1 76 ? -15.369 29.966 -46.981 1.00 27.65 76 LYS A CA 1
ATOM 573 C C . LYS A 1 76 ? -15.652 31.089 -47.967 1.00 26.38 76 LYS A C 1
ATOM 574 O O . LYS A 1 76 ? -15.721 32.255 -47.580 1.00 27.60 76 LYS A O 1
ATOM 580 N N . LYS A 1 77 ? -15.807 30.741 -49.240 1.00 23.28 77 LYS A N 1
ATOM 581 C CA . LYS A 1 77 ? -15.992 31.749 -50.272 1.00 23.42 77 LYS A CA 1
ATOM 582 C C . LYS A 1 77 ? -14.811 32.707 -50.286 1.00 20.25 77 LYS A C 1
ATOM 583 O O . LYS A 1 77 ? -14.986 33.909 -50.383 1.00 22.10 77 LYS A O 1
ATOM 589 N N . THR A 1 78 ? -13.610 32.171 -50.168 1.00 23.38 78 THR A N 1
ATOM 590 C CA . THR A 1 78 ? -12.440 33.027 -50.161 1.00 20.62 78 THR A CA 1
ATOM 591 C C . THR A 1 78 ? -11.430 32.612 -51.208 1.00 18.69 78 THR A C 1
ATOM 592 O O . THR A 1 78 ? -11.332 31.440 -51.592 1.00 18.56 78 THR A O 1
ATOM 596 N N . LEU A 1 79 ? -10.696 33.606 -51.677 1.00 15.92 79 LEU A N 1
ATOM 597 C CA . LEU A 1 79 ? -9.592 33.446 -52.592 1.00 13.81 79 LEU A CA 1
ATOM 598 C C . LEU A 1 79 ? -8.385 33.980 -51.818 1.00 17.20 79 LEU A C 1
ATOM 599 O O . LEU A 1 79 ? -8.518 34.949 -51.071 1.00 15.12 79 LEU A O 1
ATOM 604 N N . SER A 1 80 ? -7.224 33.360 -51.978 1.00 14.96 80 SER A N 1
ATOM 605 C CA . SER A 1 80 ? -6.018 33.842 -51.302 1.00 13.33 80 SER A CA 1
ATOM 606 C C . SER A 1 80 ? -4.872 33.990 -52.270 1.00 13.51 80 SER A C 1
ATOM 607 O O . SER A 1 80 ? -4.813 33.313 -53.283 1.00 16.54 80 SER A O 1
ATOM 610 N N . LEU A 1 81 ? -3.945 34.880 -51.947 1.00 10.88 81 LEU A N 1
ATOM 611 C CA . LEU A 1 81 ? -2.732 34.979 -52.709 1.00 8.90 81 LEU A CA 1
ATOM 612 C C . LEU A 1 81 ? -1.575 35.121 -51.729 1.00 18.18 81 LEU A C 1
ATOM 613 O O . LEU A 1 81 ? -1.441 36.156 -51.076 1.00 15.09 81 LEU A O 1
ATOM 618 N N . GLN A 1 82 ? -0.763 34.073 -51.597 1.00 12.58 82 GLN A N 1
ATOM 619 C CA . GLN A 1 82 ? 0.457 34.166 -50.794 1.00 13.20 82 GLN A CA 1
ATOM 620 C C . GLN A 1 82 ? 1.551 34.817 -51.630 1.00 11.94 82 GLN A C 1
ATOM 621 O O . GLN A 1 82 ? 1.948 34.295 -52.659 1.00 14.91 82 GLN A O 1
ATOM 627 N N . MET A 1 83 ? 2.042 35.976 -51.202 1.00 9.08 83 MET A N 1
ATOM 628 C CA . MET A 1 83 ? 3.044 36.666 -51.989 1.00 8.30 83 MET A CA 1
ATOM 629 C C . MET A 1 83 ? 4.374 36.665 -51.262 1.00 13.62 83 MET A C 1
ATOM 630 O O . MET A 1 83 ? 4.531 37.360 -50.264 1.00 13.64 83 MET A O 1
ATOM 635 N N . ASN A 1 84 ? 5.323 35.890 -51.757 1.00 14.24 84 ASN A N 1
ATOM 636 C CA . ASN A 1 84 ? 6.622 35.802 -51.102 1.00 16.77 84 ASN A CA 1
ATOM 637 C C . ASN A 1 84 ? 7.687 36.531 -51.906 1.00 16.35 84 ASN A C 1
ATOM 638 O O . ASN A 1 84 ? 7.463 36.869 -53.058 1.00 14.97 84 ASN A O 1
ATOM 643 N N . SER A 1 85 ? 8.843 36.789 -51.294 1.00 13.57 85 SER A N 1
ATOM 644 C CA . SER A 1 85 ? 9.946 37.446 -52.001 1.00 11.37 85 SER A CA 1
ATOM 645 C C . SER A 1 85 ? 9.495 38.720 -52.725 1.00 10.37 85 SER A C 1
ATOM 646 O O . SER A 1 85 ? 9.822 38.951 -53.882 1.00 15.62 85 SER A O 1
ATOM 649 N N . LEU A 1 86 ? 8.744 39.547 -52.028 1.00 15.56 86 LEU A N 1
ATOM 650 C CA . LEU A 1 86 ? 8.191 40.749 -52.639 1.00 15.84 86 LEU A CA 1
ATOM 651 C C . LEU A 1 86 ? 9.294 41.717 -53.061 1.00 21.60 86 LEU A C 1
ATOM 652 O O . LEU A 1 86 ? 10.320 41.842 -52.398 1.00 20.37 86 LEU A O 1
ATOM 657 N N . ARG A 1 87 ? 9.071 42.375 -54.194 1.00 18.84 87 ARG A N 1
ATOM 658 C CA . ARG A 1 87 ? 10.013 43.319 -54.775 1.00 22.57 87 ARG A CA 1
ATOM 659 C C . ARG A 1 87 ? 9.360 44.689 -54.830 1.00 19.60 87 ARG A C 1
ATOM 660 O O . ARG A 1 87 ? 8.140 44.806 -54.799 1.00 15.55 87 ARG A O 1
ATOM 668 N N . ALA A 1 88 ? 10.183 45.729 -54.937 1.00 21.89 88 ALA A N 1
ATOM 669 C CA . ALA A 1 88 ? 9.690 47.100 -55.035 1.00 19.22 88 ALA A CA 1
ATOM 670 C C . ALA A 1 88 ? 8.645 47.243 -56.139 1.00 18.44 88 ALA A C 1
ATOM 671 O O . ALA A 1 88 ? 7.635 47.909 -55.959 1.00 20.92 88 ALA A O 1
ATOM 673 N N . GLU A 1 89 ? 8.892 46.614 -57.280 1.00 18.85 89 GLU A N 1
ATOM 674 C CA . GLU A 1 89 ? 7.981 46.739 -58.409 1.00 25.07 89 GLU A CA 1
ATOM 675 C C . GLU A 1 89 ? 6.653 45.982 -58.235 1.00 22.51 89 GLU A C 1
ATOM 676 O O . GLU A 1 89 ? 5.779 46.065 -59.105 1.00 20.50 89 GLU A O 1
ATOM 682 N N . ASP A 1 90 ? 6.507 45.249 -57.130 1.00 16.41 90 ASP A N 1
ATOM 683 C CA . ASP A 1 90 ? 5.226 44.631 -56.781 1.00 14.25 90 ASP A CA 1
ATOM 684 C C . ASP A 1 90 ? 4.301 45.628 -56.103 1.00 15.26 90 ASP A C 1
ATOM 685 O O . ASP A 1 90 ? 3.143 45.322 -55.818 1.00 14.07 90 ASP A O 1
ATOM 690 N N . THR A 1 91 ? 4.803 46.825 -55.824 1.00 13.63 91 THR A N 1
ATOM 691 C CA . THR A 1 91 ? 3.996 47.832 -55.154 1.00 14.40 91 THR A CA 1
ATOM 692 C C . THR A 1 91 ? 2.842 48.218 -56.075 1.00 12.80 91 THR A C 1
ATOM 693 O O . THR A 1 91 ? 3.072 48.495 -57.243 1.00 15.27 91 THR A O 1
ATOM 697 N N . ALA A 1 92 ? 1.621 48.221 -55.544 1.00 11.33 92 ALA A N 1
ATOM 698 C CA . ALA A 1 92 ? 0.421 48.477 -56.337 1.00 15.34 92 ALA A CA 1
ATOM 699 C C . ALA A 1 92 ? -0.809 48.273 -55.497 1.00 15.48 92 ALA A C 1
ATOM 700 O O . ALA A 1 92 ? -0.737 47.692 -54.415 1.00 14.54 92 ALA A O 1
ATOM 702 N N . VAL A 1 93 ? -1.949 48.759 -55.987 1.00 13.97 93 VAL A N 1
ATOM 703 C CA . VAL A 1 93 ? -3.235 48.345 -55.444 1.00 10.33 93 VAL A CA 1
ATOM 704 C C . VAL A 1 93 ? -3.553 46.972 -56.041 1.00 12.62 93 VAL A C 1
ATOM 705 O O . VAL A 1 93 ? -3.494 46.802 -57.252 1.00 12.16 93 VAL A O 1
ATOM 709 N N . TYR A 1 94 ? -3.885 46.006 -55.191 1.00 11.98 94 TYR A N 1
ATOM 710 C CA . TYR A 1 94 ? -4.278 44.676 -55.676 1.00 14.42 94 TYR A CA 1
ATOM 711 C C . TYR A 1 94 ? -5.776 44.514 -55.629 1.00 8.58 94 TYR A C 1
ATOM 712 O O . TYR A 1 94 ? -6.395 44.730 -54.588 1.00 13.46 94 TYR A O 1
ATOM 721 N N . TYR A 1 95 ? -6.343 44.135 -56.772 1.00 12.83 95 TYR A N 1
ATOM 722 C CA . TYR A 1 95 ? -7.763 43.875 -56.897 1.00 10.11 95 TYR A CA 1
ATOM 723 C C . TYR A 1 95 ? -8.083 42.402 -57.021 1.00 9.06 95 TYR A C 1
ATOM 724 O O . TYR A 1 95 ? -7.450 41.699 -57.794 1.00 11.15 95 TYR A O 1
ATOM 733 N N . CYS A 1 96 ? -9.099 41.959 -56.302 1.00 10.11 96 CYS A N 1
ATOM 734 C CA A CYS A 1 96 ? -9.665 40.665 -56.642 0.50 12.79 96 CYS A CA 1
ATOM 735 C CA B CYS A 1 96 ? -9.752 40.678 -56.546 0.50 12.81 96 CYS A CA 1
ATOM 736 C C . CYS A 1 96 ? -10.797 40.890 -57.639 1.00 12.57 96 CYS A C 1
ATOM 737 O O . CYS A 1 96 ? -11.496 41.907 -57.609 1.00 14.01 96 CYS A O 1
ATOM 742 N N . ALA A 1 97 ? -10.929 39.965 -58.586 1.00 13.05 97 ALA A N 1
ATOM 743 C CA . ALA A 1 97 ? -11.947 40.132 -59.636 1.00 13.41 97 ALA A CA 1
ATOM 744 C C . ALA A 1 97 ? -12.565 38.804 -60.016 1.00 14.14 97 ALA A C 1
ATOM 745 O O . ALA A 1 97 ? -11.879 37.782 -60.068 1.00 12.70 97 ALA A O 1
ATOM 747 N N . ARG A 1 98 ? -13.859 38.829 -60.299 1.00 11.56 98 ARG A N 1
ATOM 748 C CA . ARG A 1 98 ? -14.532 37.638 -60.781 1.00 14.47 98 ARG A CA 1
ATOM 749 C C . ARG A 1 98 ? -14.301 37.486 -62.272 1.00 17.49 98 ARG A C 1
ATOM 750 O O . ARG A 1 98 ? -14.389 38.450 -63.033 1.00 14.91 98 ARG A O 1
ATOM 758 N N . GLY A 1 99 ? -13.981 36.272 -62.698 1.00 12.95 99 GLY A N 1
ATOM 759 C CA . GLY A 1 99 ? -13.704 36.019 -64.099 1.00 8.97 99 GLY A CA 1
ATOM 760 C C . GLY A 1 99 ? -14.973 36.137 -64.916 1.00 18.21 99 GLY A C 1
ATOM 761 O O . GLY A 1 99 ? -16.041 35.694 -64.496 1.00 17.26 99 GLY A O 1
ATOM 762 N N . GLY A 1 100 ? -14.862 36.749 -66.084 1.00 16.28 100 GLY A N 1
ATOM 763 C CA . GLY A 1 100 ? -15.996 36.862 -66.981 1.00 19.53 100 GLY A CA 1
ATOM 764 C C . GLY A 1 100 ? -15.683 36.169 -68.289 1.00 22.19 100 GLY A C 1
ATOM 765 O O . GLY A 1 100 ? -16.042 36.654 -69.362 1.00 20.17 100 GLY A O 1
ATOM 766 N N . VAL A 1 101 ? -14.980 35.042 -68.198 1.00 16.11 101 VAL A N 1
ATOM 767 C CA . VAL A 1 101 ? -14.620 34.250 -69.368 1.00 17.14 101 VAL A CA 1
ATOM 768 C C . VAL A 1 101 ? -13.871 35.052 -70.438 1.00 24.19 101 VAL A C 1
ATOM 769 O O . VAL A 1 101 ? -14.297 35.141 -71.594 1.00 20.58 101 VAL A O 1
ATOM 773 N N . GLY A 1 102 ? -12.729 35.611 -70.043 1.00 14.95 102 GLY A N 1
ATOM 774 C CA . GLY A 1 102 ? -11.892 36.388 -70.938 1.00 16.58 102 GLY A CA 1
ATOM 775 C C . GLY A 1 102 ? -11.693 37.757 -70.324 1.00 14.41 102 GLY A C 1
ATOM 776 O O . GLY A 1 102 ? -10.587 38.287 -70.276 1.00 14.62 102 GLY A O 1
ATOM 777 N N . SER A 1 103 ? -12.788 38.313 -69.824 1.00 17.21 103 SER A N 1
ATOM 778 C CA . SER A 1 103 ? -12.777 39.631 -69.226 1.00 18.53 103 SER A CA 1
ATOM 779 C C . SER A 1 103 ? -12.868 39.463 -67.720 1.00 19.64 103 SER A C 1
ATOM 780 O O . SER A 1 103 ? -12.917 38.342 -67.222 1.00 14.75 103 SER A O 1
ATOM 783 N N . PHE A 1 104 ? -12.909 40.577 -67.000 1.00 14.36 104 PHE A N 1
ATOM 784 C CA . PHE A 1 104 ? -13.041 40.545 -65.549 1.00 13.42 104 PHE A CA 1
ATOM 785 C C . PHE A 1 104 ? -14.269 41.349 -65.169 1.00 17.87 104 PHE A C 1
ATOM 786 O O . PHE A 1 104 ? -14.272 42.586 -65.235 1.00 16.57 104 PHE A O 1
ATOM 794 N N . ASP A 1 105 ? -15.331 40.646 -64.795 1.00 13.69 105 ASP A N 1
ATOM 795 C CA . ASP A 1 105 ? -16.641 41.280 -64.838 1.00 18.29 105 ASP A CA 1
ATOM 796 C C . ASP A 1 105 ? -17.074 41.975 -63.564 1.00 19.36 105 ASP A C 1
ATOM 797 O O . ASP A 1 105 ? -18.033 42.744 -63.582 1.00 17.93 105 ASP A O 1
ATOM 802 N N . THR A 1 106 ? -16.360 41.719 -62.470 1.00 13.05 106 THR A N 1
ATOM 803 C CA . THR A 1 106 ? -16.660 42.340 -61.198 1.00 13.34 106 THR A CA 1
ATOM 804 C C . THR A 1 106 ? -15.358 42.516 -60.440 1.00 18.36 106 THR A C 1
ATOM 805 O O . THR A 1 106 ? -14.576 41.575 -60.346 1.00 13.86 106 THR A O 1
ATOM 809 N N . TRP A 1 107 ? -15.142 43.701 -59.890 1.00 15.45 107 TRP A N 1
ATOM 810 C CA . TRP A 1 107 ? -13.888 44.036 -59.227 1.00 18.60 107 TRP A CA 1
ATOM 811 C C . TRP A 1 107 ? -14.143 44.483 -57.796 1.00 17.69 107 TRP A C 1
ATOM 812 O O . TRP A 1 107 ? -15.122 45.167 -57.516 1.00 20.64 107 TRP A O 1
ATOM 823 N N . GLY A 1 108 ? -13.257 44.099 -56.884 1.00 11.66 108 GLY A N 1
ATOM 824 C CA . GLY A 1 108 ? -13.313 44.628 -55.537 1.00 12.76 108 GLY A CA 1
ATOM 825 C C . GLY A 1 108 ? -12.767 46.050 -55.546 1.00 16.90 108 GLY A C 1
ATOM 826 O O . GLY A 1 108 ? -12.345 46.545 -56.588 1.00 17.09 108 GLY A O 1
ATOM 827 N N . GLN A 1 109 ? -12.745 46.692 -54.385 1.00 17.16 109 GLN A N 1
ATOM 828 C CA . GLN A 1 109 ? -12.234 48.058 -54.285 1.00 21.93 109 GLN A CA 1
ATOM 829 C C . GLN A 1 109 ? -10.715 48.103 -54.200 1.00 20.39 109 GLN A C 1
ATOM 830 O O . GLN A 1 109 ? -10.113 49.167 -54.330 1.00 18.12 109 GLN A O 1
ATOM 836 N N . GLY A 1 110 ? -10.100 46.943 -53.984 1.00 15.97 110 GLY A N 1
ATOM 837 C CA . GLY A 1 110 ? -8.656 46.832 -53.975 1.00 13.75 110 GLY A CA 1
ATOM 838 C C . GLY A 1 110 ? -8.038 47.075 -52.611 1.00 22.18 110 GLY A C 1
ATOM 839 O O . GLY A 1 110 ? -8.666 47.663 -51.726 1.00 19.63 110 GLY A O 1
ATOM 840 N N . THR A 1 111 ? -6.800 46.612 -52.444 1.00 17.34 111 THR A N 1
ATOM 841 C CA . THR A 1 111 ? -6.048 46.790 -51.202 1.00 18.90 111 THR A CA 1
ATOM 842 C C . THR A 1 111 ? -4.621 47.193 -51.559 1.00 15.09 111 THR A C 1
ATOM 843 O O . THR A 1 111 ? -4.012 46.629 -52.474 1.00 14.18 111 THR A O 1
ATOM 847 N N . MET A 1 112 ? -4.088 48.196 -50.868 1.00 14.85 112 MET A N 1
ATOM 848 C CA . MET A 1 112 ? -2.769 48.704 -51.223 1.00 14.89 112 MET A CA 1
ATOM 849 C C . MET A 1 112 ? -1.664 47.812 -50.667 1.00 13.16 112 MET A C 1
ATOM 850 O O . MET A 1 112 ? -1.683 47.425 -49.493 1.00 15.53 112 MET A O 1
ATOM 855 N N . VAL A 1 113 ? -0.705 47.509 -51.527 1.00 13.39 113 VAL A N 1
ATOM 856 C CA . VAL A 1 113 ? 0.479 46.761 -51.152 1.00 15.41 113 VAL A CA 1
ATOM 857 C C . VAL A 1 113 ? 1.694 47.622 -51.454 1.00 14.24 113 VAL A C 1
ATOM 858 O O . VAL A 1 113 ? 1.937 47.982 -52.603 1.00 13.33 113 VAL A O 1
ATOM 862 N N . THR A 1 114 ? 2.461 47.947 -50.421 1.00 1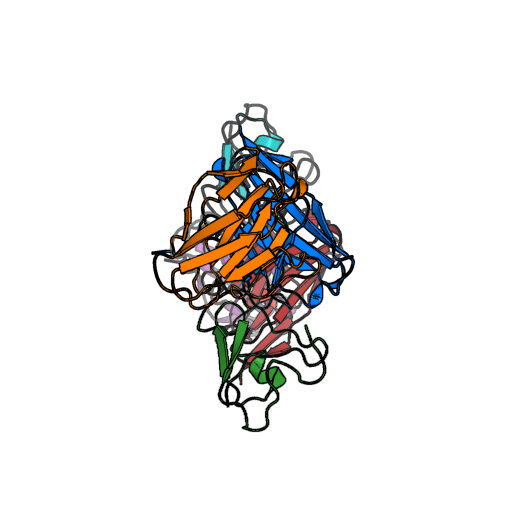5.00 114 THR A N 1
ATOM 863 C CA . THR A 1 114 ? 3.669 48.734 -50.606 1.00 10.80 114 THR A CA 1
ATOM 864 C C . THR A 1 114 ? 4.892 47.954 -50.156 1.00 12.62 114 THR A C 1
ATOM 865 O O . THR A 1 114 ? 4.953 47.4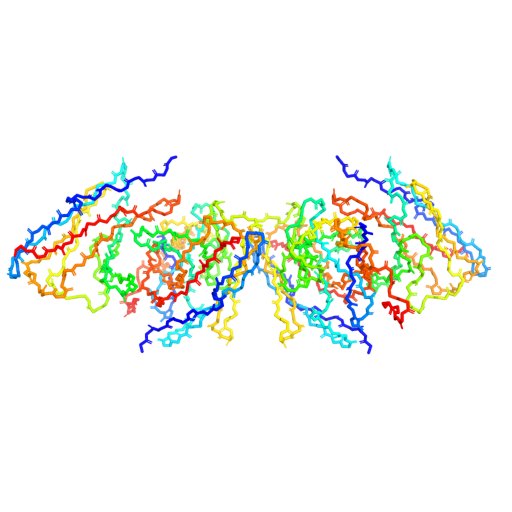68 -49.036 1.00 15.46 114 THR A O 1
ATOM 869 N N . VAL A 1 115 ? 5.867 47.857 -51.046 1.00 12.90 115 VAL A N 1
ATOM 870 C CA . VAL A 1 115 ? 7.096 47.145 -50.763 1.00 18.61 115 VAL A CA 1
ATOM 871 C C . VAL A 1 115 ? 8.209 48.178 -50.825 1.00 18.98 115 VAL A C 1
ATOM 872 O O . VAL A 1 115 ? 8.548 48.664 -51.904 1.00 18.50 115 VAL A O 1
ATOM 876 N N . SER A 1 116 ? 8.755 48.531 -49.663 1.00 22.38 116 SER A N 1
ATOM 877 C CA . SER A 1 116 ? 9.752 49.601 -49.590 1.00 29.88 116 SER A CA 1
ATOM 878 C C . SER A 1 116 ? 10.667 49.411 -48.387 1.00 19.32 116 SER A C 1
ATOM 879 O O . SER A 1 116 ? 10.233 48.926 -47.350 1.00 26.13 116 SER A O 1
ATOM 882 N N . SER A 1 117 ? 11.922 49.825 -48.514 1.00 35.33 117 SER A N 1
ATOM 883 C CA . SER A 1 117 ? 12.889 49.650 -47.420 1.00 46.63 117 SER A CA 1
ATOM 884 C C . SER A 1 117 ? 12.854 50.806 -46.420 1.00 46.85 117 SER A C 1
ATOM 885 O O . SER A 1 117 ? 12.623 51.957 -46.796 1.00 54.67 117 SER A O 1
ATOM 888 N N . SER B 2 15 ? 5.547 37.493 -78.877 1.00 50.83 132 SER B N 1
ATOM 889 C CA . SER B 2 15 ? 5.398 38.912 -78.565 1.00 53.12 132 SER B CA 1
ATOM 890 C C . SER B 2 15 ? 3.928 39.251 -78.337 1.00 44.54 132 SER B C 1
ATOM 891 O O . SER B 2 15 ? 3.063 38.910 -79.145 1.00 46.72 132 SER B O 1
ATOM 894 N N . GLU B 2 16 ? 3.653 39.929 -77.231 1.00 36.59 133 GLU B N 1
ATOM 895 C CA . GLU B 2 16 ? 2.286 40.144 -76.777 1.00 34.18 133 GLU B CA 1
ATOM 896 C C . GLU B 2 16 ? 1.517 41.152 -77.626 1.00 35.03 133 GLU B C 1
ATOM 897 O O . GLU B 2 16 ? 2.101 41.975 -78.331 1.00 30.86 133 GLU B O 1
ATOM 903 N N . ILE B 2 17 ? 0.194 41.070 -77.551 1.00 26.85 134 ILE B N 1
ATOM 904 C CA . ILE B 2 17 ? -0.673 41.970 -78.291 1.00 22.38 134 ILE B CA 1
ATOM 905 C C . ILE B 2 17 ? -0.584 43.360 -77.701 1.00 23.94 134 ILE B C 1
ATOM 906 O O . ILE B 2 17 ? -0.759 43.549 -76.496 1.00 19.03 134 ILE B O 1
ATOM 911 N N . VAL B 2 18 ? -0.297 44.335 -78.558 1.00 24.54 135 VAL B N 1
ATOM 912 C CA . VAL B 2 18 ? -0.283 45.725 -78.145 1.00 20.40 135 VAL B CA 1
ATOM 913 C C . VAL B 2 18 ? -1.595 46.382 -78.532 1.00 20.93 135 VAL B C 1
ATOM 914 O O . VAL B 2 18 ? -2.023 46.313 -79.683 1.00 23.45 135 VAL B O 1
ATOM 918 N N . LEU B 2 19 ? -2.248 46.993 -77.555 1.00 17.86 136 LEU B N 1
ATOM 919 C CA . LEU B 2 19 ? -3.478 47.724 -77.803 1.00 22.51 136 LEU B CA 1
ATOM 920 C C . LEU B 2 19 ? -3.179 49.218 -77.752 1.00 24.32 136 LEU B C 1
ATOM 921 O O . LEU B 2 19 ? -2.754 49.741 -76.723 1.00 24.87 136 LEU B O 1
ATOM 926 N N . THR B 2 20 ? -3.391 49.899 -78.871 1.00 22.03 137 THR B N 1
ATOM 927 C CA . THR B 2 20 ? -3.164 51.337 -78.919 1.00 26.08 137 THR B CA 1
ATOM 928 C C . THR B 2 20 ? -4.480 52.098 -78.837 1.00 18.56 137 THR B C 1
ATOM 929 O O . THR B 2 20 ? -5.297 52.011 -79.740 1.00 25.74 137 THR B O 1
ATOM 933 N N . GLN B 2 21 ? -4.673 52.831 -77.750 1.00 18.04 138 GLN B N 1
ATOM 934 C CA . GLN B 2 21 ? -5.881 53.612 -77.551 1.00 22.27 138 GLN B CA 1
ATOM 935 C C . GLN B 2 21 ? -5.639 55.069 -77.926 1.00 33.13 138 GLN B C 1
ATOM 936 O O . GLN B 2 21 ? -4.686 55.690 -77.465 1.00 30.34 138 GLN B O 1
ATOM 942 N N . SER B 2 22 ? -6.521 55.610 -78.755 1.00 36.02 139 SER B N 1
ATOM 943 C CA . SER B 2 22 ? -6.420 57.004 -79.167 1.00 36.63 139 SER B CA 1
ATOM 944 C C . SER B 2 22 ? -7.791 57.664 -79.160 1.00 39.23 139 SER B C 1
ATOM 945 O O . SER B 2 22 ? -8.807 57.014 -79.421 1.00 40.15 139 SER B O 1
ATOM 948 N N . PRO B 2 23 ? -7.825 58.963 -78.839 1.00 40.65 140 PRO B N 1
ATOM 949 C CA . PRO B 2 23 ? -6.618 59.696 -78.454 1.00 39.98 140 PRO B CA 1
ATOM 950 C C . PRO B 2 23 ? -6.300 59.378 -77.003 1.00 41.89 140 PRO B C 1
ATOM 951 O O . PRO B 2 23 ? -7.135 58.768 -76.335 1.00 37.24 140 PRO B O 1
ATOM 955 N N . ALA B 2 24 ? -5.128 59.780 -76.521 1.00 37.34 141 ALA B N 1
ATOM 956 C CA . ALA B 2 24 ? -4.785 59.590 -75.118 1.00 34.36 141 ALA B CA 1
ATOM 957 C C . ALA B 2 24 ? -5.757 60.364 -74.234 1.00 35.67 141 ALA B C 1
ATOM 958 O O . ALA B 2 24 ? -6.113 59.927 -73.136 1.00 30.81 141 ALA B O 1
ATOM 960 N N . THR B 2 25 ? -6.194 61.518 -74.724 1.00 32.84 142 THR B N 1
ATOM 961 C CA . THR B 2 25 ? -7.144 62.334 -73.992 1.00 32.77 142 THR B CA 1
ATOM 962 C C . THR B 2 25 ? -8.174 62.888 -74.955 1.00 37.07 142 THR B C 1
ATOM 963 O O . THR B 2 25 ? -7.845 63.254 -76.081 1.00 35.85 142 THR B O 1
ATOM 967 N N . LEU B 2 26 ? -9.419 62.951 -74.501 1.00 35.90 143 LEU B N 1
ATOM 968 C CA . LEU B 2 26 ? -10.518 63.400 -75.339 1.00 36.12 143 LEU B CA 1
ATOM 969 C C . LEU B 2 26 ? -11.316 64.459 -74.602 1.00 45.44 143 LEU B C 1
ATOM 970 O O . LEU B 2 26 ? -12.051 64.155 -73.661 1.00 41.74 143 LEU B O 1
ATOM 975 N N . SER B 2 27 ? -11.156 65.708 -75.028 1.00 45.09 144 SER B N 1
ATOM 976 C CA . SER B 2 27 ? -11.846 66.826 -74.397 1.00 49.65 144 SER B CA 1
ATOM 977 C C . SER B 2 27 ? -13.190 67.054 -75.071 1.00 49.67 144 SER B C 1
ATOM 978 O O . SER B 2 27 ? -13.254 67.363 -76.261 1.00 52.64 144 SER B O 1
ATOM 981 N N . VAL B 2 28 ? -14.263 66.899 -74.304 1.00 42.08 145 VAL B N 1
ATOM 982 C CA . VAL B 2 28 ? -15.603 66.975 -74.851 1.00 45.25 145 VAL B CA 1
ATOM 983 C C . VAL B 2 28 ? -16.594 67.606 -73.877 1.00 49.70 145 VAL B C 1
ATOM 984 O O . VAL B 2 28 ? -16.376 67.613 -72.665 1.00 44.50 145 VAL B O 1
ATOM 988 N N . SER B 2 29 ? -17.687 68.133 -74.422 1.00 47.69 146 SER B N 1
ATOM 989 C CA . SER B 2 29 ? -18.710 68.793 -73.621 1.00 45.15 146 SER B CA 1
ATOM 990 C C . SER B 2 29 ? -19.857 67.840 -73.334 1.00 42.35 146 SER B C 1
ATOM 991 O O . SER B 2 29 ? -20.168 66.976 -74.150 1.00 46.94 146 SER B O 1
ATOM 994 N N . PRO B 2 30 ? -20.501 68.003 -72.171 1.00 35.19 147 PRO B N 1
ATOM 995 C CA . PRO B 2 30 ? -21.671 67.187 -71.836 1.00 38.85 147 PRO B CA 1
ATOM 996 C C . PRO B 2 30 ? -22.723 67.276 -72.929 1.00 47.23 147 PRO B C 1
ATOM 997 O O . PRO B 2 30 ? -22.863 68.321 -73.563 1.00 46.58 147 PRO B O 1
ATOM 1001 N N . GLY B 2 31 ? -23.452 66.187 -73.145 1.00 43.35 148 GLY B N 1
ATOM 1002 C CA . GLY B 2 31 ? -24.441 66.135 -74.197 1.00 38.13 148 GLY B CA 1
ATOM 1003 C C . GLY B 2 31 ? -23.811 65.774 -75.523 1.00 34.85 148 GLY B C 1
ATOM 1004 O O . GLY B 2 31 ? -24.483 65.282 -76.426 1.00 50.99 148 GLY B O 1
ATOM 1005 N N . GLU B 2 32 ? -22.508 66.015 -75.645 1.00 34.76 149 GLU B N 1
ATOM 1006 C CA . GLU B 2 32 ? -21.789 65.658 -76.867 1.00 40.56 149 GLU B CA 1
ATOM 1007 C C . GLU B 2 32 ? -21.539 64.156 -76.980 1.00 46.13 149 GLU B C 1
ATOM 1008 O O . GLU B 2 32 ? -21.873 63.373 -76.098 1.00 46.93 149 GLU B O 1
ATOM 1014 N N . ARG B 2 33 ? -20.932 63.779 -78.094 1.00 40.77 150 ARG B N 1
ATOM 1015 C CA . ARG B 2 33 ? -20.688 62.380 -78.426 1.00 47.30 150 ARG B CA 1
ATOM 1016 C C . ARG B 2 33 ? -19.202 62.113 -78.366 1.00 46.87 150 ARG B C 1
ATOM 1017 O O . ARG B 2 33 ? -18.411 62.893 -78.892 1.00 40.73 150 ARG B O 1
ATOM 1025 N N . ALA B 2 34 ? -18.818 61.014 -77.721 1.00 38.20 151 ALA B N 1
ATOM 1026 C CA . ALA B 2 34 ? -17.412 60.628 -77.631 1.00 33.37 151 ALA B CA 1
ATOM 1027 C C . ALA B 2 34 ? -17.164 59.332 -78.395 1.00 31.90 151 ALA B C 1
ATOM 1028 O O . ALA B 2 34 ? -17.946 58.391 -78.299 1.00 32.87 151 ALA B O 1
ATOM 1030 N N . THR B 2 35 ? -16.079 59.296 -79.159 1.00 28.59 152 THR B N 1
ATOM 1031 C CA . THR B 2 35 ? -15.705 58.104 -79.904 1.00 33.01 152 THR B CA 1
ATOM 1032 C C . THR B 2 35 ? -14.284 57.713 -79.548 1.00 37.13 152 THR B C 1
ATOM 1033 O O . THR B 2 35 ? -13.330 58.415 -79.899 1.00 31.79 152 THR B O 1
ATOM 1037 N N . LEU B 2 36 ? -14.148 56.588 -78.849 1.00 29.86 153 LEU B N 1
ATOM 1038 C CA . LEU B 2 36 ? -12.845 56.098 -78.416 1.00 22.64 153 LEU B CA 1
ATOM 1039 C C . LEU B 2 36 ? -12.378 54.954 -79.299 1.00 26.89 153 LEU B C 1
ATOM 1040 O O . LEU B 2 36 ? -13.165 54.102 -79.701 1.00 28.13 153 LEU B O 1
ATOM 1045 N N . SER B 2 37 ? -11.087 54.935 -79.593 1.00 20.48 154 SER B N 1
ATOM 1046 C CA . SER B 2 37 ? -10.534 53.966 -80.509 1.00 25.71 154 SER B CA 1
ATOM 1047 C C . SER B 2 37 ? -9.548 53.037 -79.806 1.00 26.99 154 SER B C 1
ATOM 1048 O O . SER B 2 37 ? -8.735 53.475 -78.993 1.00 25.87 154 SER B O 1
ATOM 1051 N N . CYS B 2 38 ? -9.623 51.758 -80.135 1.00 20.74 155 CYS B N 1
ATOM 1052 C CA . CYS B 2 38 ? -8.663 50.779 -79.650 1.00 20.18 155 CYS B CA 1
ATOM 1053 C C . CYS B 2 38 ? -8.190 49.979 -80.844 1.00 27.21 155 CYS B C 1
ATOM 1054 O O . CYS B 2 38 ? -8.995 49.370 -81.537 1.00 25.76 155 CYS B O 1
ATOM 1057 N N . ARG B 2 39 ? -6.888 50.007 -81.096 1.00 24.58 156 ARG B N 1
ATOM 1058 C CA . ARG B 2 39 ? -6.308 49.289 -82.210 1.00 24.89 156 ARG B CA 1
ATOM 1059 C C . ARG B 2 39 ? -5.383 48.209 -81.677 1.00 27.61 156 ARG B C 1
ATOM 1060 O O . ARG B 2 39 ? -4.514 48.479 -80.868 1.00 28.84 156 ARG B O 1
ATOM 1068 N N . ALA B 2 40 ? -5.586 46.981 -82.137 1.00 22.46 157 ALA B N 1
ATOM 1069 C CA . ALA B 2 40 ? -4.760 45.860 -81.719 1.00 24.38 157 ALA B CA 1
ATOM 1070 C C . ALA B 2 40 ? -3.660 45.595 -82.741 1.00 25.97 157 ALA B C 1
ATOM 1071 O O . ALA B 2 40 ? -3.883 45.690 -83.945 1.00 25.87 157 ALA B O 1
ATOM 1073 N N . SER B 2 41 ? -2.476 45.252 -82.255 1.00 22.35 158 SER B N 1
ATOM 1074 C CA . SER B 2 41 ? -1.320 45.037 -83.128 1.00 25.74 158 SER B CA 1
ATOM 1075 C C . SER B 2 41 ? -1.521 43.888 -84.115 1.00 32.75 158 SER B C 1
ATOM 1076 O O . SER B 2 41 ? -0.883 43.844 -85.167 1.00 29.34 158 SER B O 1
ATOM 1079 N N . GLN B 2 42 ? -2.395 42.955 -83.761 1.00 26.35 159 GLN B N 1
ATOM 1080 C CA . GLN B 2 42 ? -2.867 41.943 -84.705 1.00 25.08 159 GLN B CA 1
ATOM 1081 C C . GLN B 2 42 ? -4.269 41.509 -84.296 1.00 21.22 159 GLN B C 1
ATOM 1082 O O . GLN B 2 42 ? -4.750 41.883 -83.234 1.00 21.76 159 GLN B O 1
ATOM 1088 N N . SER B 2 43 ? -4.931 40.741 -85.144 1.00 21.70 160 SER B N 1
ATOM 1089 C CA . SER B 2 43 ? -6.339 40.457 -84.901 1.00 20.64 160 SER B CA 1
ATOM 1090 C C . SER B 2 43 ? -6.578 39.764 -83.566 1.00 15.49 160 SER B C 1
ATOM 1091 O O . SER B 2 43 ? -5.903 38.795 -83.232 1.00 18.69 160 SER B O 1
ATOM 1094 N N . VAL B 2 44 ? -7.557 40.258 -82.823 1.00 15.89 161 VAL B N 1
ATOM 1095 C CA . VAL B 2 44 ? -8.017 39.571 -81.628 1.00 17.31 161 VAL B CA 1
ATOM 1096 C C . VAL B 2 44 ? -9.459 39.106 -81.828 1.00 17.23 161 VAL B C 1
ATOM 1097 O O . VAL B 2 44 ? -10.181 38.864 -80.875 1.00 15.65 161 VAL B O 1
ATOM 1101 N N . ARG B 2 45 ? -9.852 38.967 -83.094 1.00 21.17 162 ARG B N 1
ATOM 1102 C CA . ARG B 2 45 ? -11.223 38.623 -83.459 1.00 17.11 162 ARG B CA 1
ATOM 1103 C C . ARG B 2 45 ? -12.200 39.510 -82.697 1.00 19.83 162 ARG B C 1
ATOM 1104 O O . ARG B 2 45 ? -12.133 40.728 -82.808 1.00 24.31 162 ARG B O 1
ATOM 1112 N N . SER B 2 46 ? -13.102 38.932 -81.914 1.00 16.49 163 SER B N 1
ATOM 1113 C CA . SER B 2 46 ? -14.013 39.782 -81.175 1.00 17.25 163 SER B CA 1
ATOM 1114 C C . SER B 2 46 ? -13.688 39.773 -79.686 1.00 14.71 163 SER B C 1
ATOM 1115 O O . SER B 2 46 ? -14.477 40.234 -78.875 1.00 15.57 163 SER B O 1
ATOM 1118 N N . TYR B 2 47 ? -12.524 39.248 -79.327 1.00 18.05 164 TYR B N 1
ATOM 1119 C CA . TYR B 2 47 ? -12.217 39.029 -77.909 1.00 15.22 164 TYR B CA 1
ATOM 1120 C C . TYR B 2 47 ? -11.577 40.262 -77.291 1.00 18.68 164 TYR B C 1
ATOM 1121 O O . TYR B 2 47 ? -10.376 40.303 -77.018 1.00 14.72 164 TYR B O 1
ATOM 1130 N N . LEU B 2 48 ? -12.426 41.258 -77.071 1.00 14.93 165 LEU B N 1
ATOM 1131 C CA . LEU B 2 48 ? -12.018 42.578 -76.630 1.00 18.06 165 LEU B CA 1
ATOM 1132 C C . LEU B 2 48 ? -13.035 43.070 -75.612 1.00 16.65 165 LEU B C 1
ATOM 1133 O O . LEU B 2 48 ? -14.249 43.019 -75.853 1.00 18.58 165 LEU B O 1
ATOM 1138 N N . ALA B 2 49 ? -12.543 43.516 -74.460 1.00 14.22 166 ALA B N 1
ATOM 1139 C CA . ALA B 2 49 ? -13.393 44.102 -73.434 1.00 10.14 166 ALA B CA 1
ATOM 1140 C C . ALA B 2 49 ? -13.071 45.588 -73.222 1.00 15.65 166 ALA B C 1
ATOM 1141 O O . ALA B 2 49 ? -11.958 46.031 -73.512 1.00 17.96 166 ALA B O 1
ATOM 1143 N N . TRP B 2 50 ? -14.053 46.340 -72.729 1.00 16.44 167 TRP B N 1
ATOM 1144 C CA . TRP B 2 50 ? -13.884 47.750 -72.373 1.00 17.25 167 TRP B CA 1
ATOM 1145 C C . TRP B 2 50 ? -14.226 47.949 -70.921 1.00 14.97 167 TRP B C 1
ATOM 1146 O O . TRP B 2 50 ? -15.216 47.401 -70.440 1.00 18.03 167 TRP B O 1
ATOM 1157 N N . TYR B 2 51 ? -13.419 48.754 -70.229 1.00 13.89 168 TYR B N 1
ATOM 1158 C CA . TYR B 2 51 ? -13.633 49.088 -68.828 1.00 13.74 168 TYR B CA 1
ATOM 1159 C C . TYR B 2 51 ? -13.672 50.595 -68.659 1.00 13.20 168 TYR B C 1
ATOM 1160 O O . TYR B 2 51 ? -12.976 51.319 -69.354 1.00 16.88 168 TYR B O 1
ATOM 1169 N N . GLN B 2 52 ? -14.461 51.038 -67.702 1.00 14.06 169 GLN B N 1
ATOM 1170 C CA . GLN B 2 52 ? -14.450 52.427 -67.264 1.00 18.60 169 GLN B CA 1
ATOM 1171 C C . GLN B 2 52 ? -13.871 52.497 -65.869 1.00 18.50 169 GLN B C 1
ATOM 1172 O O . GLN B 2 52 ? -14.223 51.707 -64.998 1.00 19.77 169 GLN B O 1
ATOM 1178 N N . GLN B 2 53 ? -12.972 53.434 -65.643 1.00 17.38 170 GLN B N 1
ATOM 1179 C CA . GLN B 2 53 ? -12.496 53.637 -64.284 1.00 16.54 170 GLN B CA 1
ATOM 1180 C C . GLN B 2 53 ? -12.639 55.091 -63.908 1.00 17.39 170 GLN B C 1
ATOM 1181 O O . GLN B 2 53 ? -11.950 55.954 -64.447 1.00 19.96 170 GLN B O 1
ATOM 1187 N N . LYS B 2 54 ? -13.561 55.352 -62.999 1.00 18.32 171 LYS B N 1
ATOM 1188 C CA . LYS B 2 54 ? -13.786 56.702 -62.536 1.00 29.34 171 LYS B CA 1
ATOM 1189 C C . LYS B 2 54 ? -12.736 57.044 -61.498 1.00 33.13 171 LYS B C 1
ATOM 1190 O O . LYS B 2 54 ? -12.179 56.147 -60.853 1.00 32.26 171 LYS B O 1
ATOM 1196 N N . PRO B 2 55 ? -12.444 58.344 -61.339 1.00 35.97 172 PRO B N 1
ATOM 1197 C CA . PRO B 2 55 ? -11.480 58.740 -60.315 1.00 34.67 172 PRO B CA 1
ATOM 1198 C C . PRO B 2 55 ? -11.903 58.178 -58.969 1.00 30.57 172 PRO B C 1
ATOM 1199 O O . PRO B 2 55 ? -13.071 58.305 -58.584 1.00 32.16 172 PRO B O 1
ATOM 1203 N N . GLY B 2 56 ? -10.963 57.552 -58.271 1.00 30.15 173 GLY B N 1
ATOM 1204 C CA . GLY B 2 56 ? -11.215 57.054 -56.933 1.00 38.89 173 GLY B CA 1
ATOM 1205 C C . GLY B 2 56 ? -12.097 55.821 -56.888 1.00 42.87 173 GLY B C 1
ATOM 1206 O O . GLY B 2 56 ? -12.784 55.576 -55.893 1.00 41.11 173 GLY B O 1
ATOM 1207 N N . GLN B 2 57 ? -12.081 55.038 -57.963 1.00 36.32 174 GLN B N 1
ATOM 1208 C CA . GLN B 2 57 ? -12.893 53.826 -58.023 1.00 29.61 174 GLN B CA 1
ATOM 1209 C C . GLN B 2 57 ? -12.173 52.710 -58.771 1.00 24.21 174 GLN B C 1
ATOM 1210 O O . GLN B 2 57 ? -11.185 52.943 -59.470 1.00 28.74 174 GLN B O 1
ATOM 1216 N N . ALA B 2 58 ? -12.683 51.495 -58.622 1.00 26.92 175 ALA B N 1
ATOM 1217 C CA . ALA B 2 58 ? -12.121 50.341 -59.303 1.00 23.67 175 ALA B CA 1
ATOM 1218 C C . ALA B 2 58 ? -12.675 50.277 -60.722 1.00 18.94 175 ALA B C 1
ATOM 1219 O O . ALA B 2 58 ? -13.714 50.861 -61.011 1.00 21.70 175 ALA B O 1
ATOM 1221 N N . PRO B 2 59 ? -11.992 49.555 -61.610 1.00 19.31 176 PRO B N 1
ATOM 1222 C CA . PRO B 2 59 ? -12.551 49.409 -62.946 1.00 15.61 176 PRO B CA 1
ATOM 1223 C C . PRO B 2 59 ? -13.934 48.761 -62.918 1.00 17.94 176 PRO B C 1
ATOM 1224 O O . PRO B 2 59 ? -14.288 48.040 -61.987 1.00 20.57 176 PRO B O 1
ATOM 1228 N N . ARG B 2 60 ? -14.694 49.030 -63.968 1.00 20.37 177 ARG B N 1
ATOM 1229 C CA . ARG B 2 60 ? -16.066 48.573 -64.127 1.00 20.59 177 ARG B CA 1
ATOM 1230 C C . ARG B 2 60 ? -16.137 48.029 -65.549 1.00 17.81 177 ARG B C 1
ATOM 1231 O O . ARG B 2 60 ? -15.718 48.695 -66.491 1.00 17.25 177 ARG B O 1
ATOM 1239 N N . LEU B 2 61 ? -16.638 46.810 -65.716 1.00 14.13 178 LEU B N 1
ATOM 1240 C CA . LEU B 2 61 ? -16.760 46.249 -67.056 1.00 12.70 178 LEU B CA 1
ATOM 1241 C C . LEU B 2 61 ? -17.913 46.932 -67.810 1.00 14.18 178 LEU B C 1
ATOM 1242 O O . LEU B 2 61 ? -18.997 47.107 -67.261 1.00 18.32 178 LEU B O 1
ATOM 1247 N N . LEU B 2 62 ? -17.664 47.310 -69.060 1.00 18.31 179 LEU B N 1
ATOM 1248 C CA . LEU B 2 62 ? -18.687 47.922 -69.914 1.00 17.27 179 LEU B CA 1
ATOM 1249 C C . LEU B 2 62 ? -19.139 46.954 -70.994 1.00 15.97 179 LEU B C 1
ATOM 1250 O O . LEU B 2 62 ? -20.330 46.729 -71.182 1.00 19.71 179 LEU B O 1
ATOM 1255 N N . PHE B 2 63 ? -18.171 46.402 -71.719 1.00 17.39 180 PHE B N 1
ATOM 1256 C CA . PHE B 2 63 ? -18.465 45.480 -72.805 1.00 17.64 180 PHE B CA 1
ATOM 1257 C C . PHE B 2 63 ? -17.499 44.312 -72.802 1.00 19.76 180 PHE B C 1
ATOM 1258 O O . PHE B 2 63 ? -16.333 44.463 -72.454 1.00 18.27 180 PHE B O 1
ATOM 1266 N N . SER B 2 64 ? -17.990 43.150 -73.207 1.00 16.09 181 SER B N 1
ATOM 1267 C CA . SER B 2 64 ? -17.117 42.045 -73.549 1.00 14.78 181 SER B CA 1
ATOM 1268 C C . SER B 2 64 ? -17.498 41.561 -74.939 1.00 19.36 181 SER B C 1
ATOM 1269 O O . SER B 2 64 ? -18.549 41.929 -75.461 1.00 22.40 181 SER B O 1
ATOM 1272 N N . ASP B 2 65 ? -16.655 40.723 -75.525 1.00 16.24 182 ASP B N 1
ATOM 1273 C CA A ASP B 2 65 ? -16.847 40.261 -76.896 0.50 19.87 182 ASP B CA 1
ATOM 1274 C CA B ASP B 2 65 ? -16.844 40.259 -76.890 0.50 19.89 182 ASP B CA 1
ATOM 1275 C C . ASP B 2 65 ? -17.088 41.460 -77.813 1.00 24.21 182 ASP B C 1
ATOM 1276 O O . ASP B 2 65 ? -17.901 41.398 -78.737 1.00 18.73 182 ASP B O 1
ATOM 1285 N N . ALA B 2 66 ? -16.385 42.552 -77.530 1.00 16.51 183 ALA B N 1
ATOM 1286 C CA . ALA B 2 66 ? -16.441 43.782 -78.320 1.00 19.26 183 ALA B CA 1
ATOM 1287 C C . ALA B 2 66 ? -17.736 44.589 -78.211 1.00 22.09 183 ALA B C 1
ATOM 1288 O O . ALA B 2 66 ? -17.684 45.814 -78.074 1.00 21.01 183 ALA B O 1
ATOM 1290 N N . SER B 2 67 ? -18.890 43.921 -78.228 1.00 20.53 184 SER B N 1
ATOM 1291 C CA A SER B 2 67 ? -20.174 44.624 -78.313 0.50 22.86 184 SER B CA 1
ATOM 1292 C CA B SER B 2 67 ? -20.169 44.630 -78.315 0.50 22.83 184 SER B CA 1
ATOM 1293 C C . SER B 2 67 ? -21.183 44.233 -77.239 1.00 23.07 184 SER B C 1
ATOM 1294 O O . SER B 2 67 ? -22.234 44.852 -77.119 1.00 22.51 184 SER B O 1
ATOM 1299 N N . ASN B 2 68 ? -20.890 43.192 -76.472 1.00 16.80 185 ASN B N 1
ATOM 1300 C CA A ASN B 2 68 ? -21.845 42.725 -75.479 0.50 22.02 185 ASN B CA 1
ATOM 1301 C CA B ASN B 2 68 ? -21.841 42.719 -75.475 0.50 22.08 185 ASN B CA 1
ATOM 1302 C C . ASN B 2 68 ? -21.854 43.552 -74.200 1.00 26.33 185 ASN B C 1
ATOM 1303 O O . ASN B 2 68 ? -20.885 43.567 -73.435 1.00 21.50 185 ASN B O 1
ATOM 1312 N N . ARG B 2 69 ? -22.971 44.231 -73.984 1.00 18.84 186 ARG B N 1
ATOM 1313 C CA . ARG B 2 69 ? -23.180 45.138 -72.870 1.00 21.70 186 ARG B CA 1
ATOM 1314 C C . ARG B 2 69 ? -23.179 44.390 -71.541 1.00 29.04 186 ARG B C 1
ATOM 1315 O O . ARG B 2 69 ? -23.885 43.395 -71.390 1.00 25.71 186 ARG B O 1
ATOM 1323 N N . ALA B 2 70 ? -22.370 44.847 -70.585 1.00 20.67 187 ALA B N 1
ATOM 1324 C CA . ALA B 2 70 ? -22.412 44.300 -69.227 1.00 21.37 187 ALA B CA 1
ATOM 1325 C C . ALA B 2 70 ? -23.658 44.823 -68.537 1.00 29.34 187 ALA B C 1
ATOM 1326 O O . ALA B 2 70 ? -24.251 45.799 -68.984 1.00 27.19 187 ALA B O 1
ATOM 1328 N N . THR B 2 71 ? -24.062 44.172 -67.454 1.00 29.95 188 THR B N 1
ATOM 1329 C CA . THR B 2 71 ? -25.327 44.536 -66.821 1.00 34.45 188 THR B CA 1
ATOM 1330 C C . THR B 2 71 ? -25.259 45.917 -66.182 1.00 33.45 188 THR B C 1
ATOM 1331 O O . THR B 2 71 ? -24.266 46.271 -65.549 1.00 37.78 188 THR B O 1
ATOM 1335 N N . GLY B 2 72 ? -26.310 46.706 -66.374 1.00 39.66 189 GLY B N 1
ATOM 1336 C CA . GLY B 2 72 ? -26.379 48.034 -65.792 1.00 39.90 189 GLY B CA 1
ATOM 1337 C C . GLY B 2 72 ? -25.623 49.106 -66.558 1.00 37.20 189 GLY B C 1
ATOM 1338 O O . GLY B 2 72 ? -25.456 50.225 -66.070 1.00 40.84 189 GLY B O 1
ATOM 1339 N N . ILE B 2 73 ? -25.157 48.775 -67.756 1.00 33.19 190 ILE B N 1
ATOM 1340 C CA . ILE B 2 73 ? -24.510 49.773 -68.599 1.00 29.44 190 ILE B CA 1
ATOM 1341 C C . ILE B 2 73 ? -25.565 50.460 -69.472 1.00 32.81 190 ILE B C 1
ATOM 1342 O O . ILE B 2 73 ? -26.271 49.800 -70.228 1.00 31.59 190 ILE B O 1
ATOM 1347 N N . PRO B 2 74 ? -25.669 51.794 -69.367 1.00 32.06 191 PRO B N 1
ATOM 1348 C CA . PRO B 2 74 ? -26.702 52.570 -70.065 1.00 28.02 191 PRO B CA 1
ATOM 1349 C C . PRO B 2 74 ? -26.605 52.454 -71.579 1.00 27.35 191 PRO B C 1
ATOM 1350 O O . PRO B 2 74 ? -25.507 52.331 -72.128 1.00 24.24 191 PRO B O 1
ATOM 1354 N N . ALA B 2 75 ? -27.759 52.530 -72.231 1.00 31.36 192 ALA B N 1
ATOM 1355 C CA . ALA B 2 75 ? -27.856 52.375 -73.676 1.00 32.24 192 ALA B CA 1
ATOM 1356 C C . ALA B 2 75 ? -26.962 53.333 -74.446 1.00 25.88 192 ALA B C 1
ATOM 1357 O O . ALA B 2 75 ? -26.535 53.032 -75.558 1.00 28.35 192 ALA B O 1
ATOM 1359 N N . ARG B 2 76 ? -26.674 54.489 -73.858 1.00 28.19 193 ARG B N 1
ATOM 1360 C CA . ARG B 2 76 ? -25.871 55.494 -74.548 1.00 25.84 193 ARG B CA 1
ATOM 1361 C C . ARG B 2 76 ? -24.458 55.005 -74.842 1.00 30.45 193 ARG B C 1
ATOM 1362 O O . ARG B 2 76 ? -23.753 55.603 -75.644 1.00 26.21 193 ARG B O 1
ATOM 1370 N N . PHE B 2 77 ? -24.054 53.917 -74.183 1.00 26.54 194 PHE B N 1
ATOM 1371 C CA . PHE B 2 77 ? -22.775 53.284 -74.452 1.00 26.65 194 PHE B CA 1
ATOM 1372 C C . PHE B 2 77 ? -22.944 52.161 -75.459 1.00 21.49 194 PHE B C 1
ATOM 1373 O O . PHE B 2 77 ? -23.809 51.309 -75.284 1.00 25.84 194 PHE B O 1
ATOM 1381 N N . THR B 2 78 ? -22.112 52.141 -76.494 1.00 23.42 195 THR B N 1
ATOM 1382 C CA . THR B 2 78 ? -22.064 50.998 -77.409 1.00 24.90 195 THR B CA 1
ATOM 1383 C C . THR B 2 78 ? -20.626 50.660 -77.789 1.00 25.51 195 THR B C 1
ATOM 1384 O O . THR B 2 78 ? -19.804 51.550 -77.992 1.00 25.62 195 THR B O 1
ATOM 1388 N N . GLY B 2 79 ? -20.326 49.368 -77.881 1.00 21.67 196 GLY B N 1
ATOM 1389 C CA . GLY B 2 79 ? -19.031 48.921 -78.358 1.00 20.05 196 GLY B CA 1
ATOM 1390 C C . GLY B 2 79 ? -19.167 48.283 -79.726 1.00 23.43 196 GLY B C 1
ATOM 1391 O O . GLY B 2 79 ? -20.182 47.644 -80.018 1.00 26.21 196 GLY B O 1
ATOM 1392 N N . SER B 2 80 ? -18.165 48.461 -80.577 1.00 21.57 197 SER B N 1
ATOM 1393 C CA . SER B 2 80 ? -18.182 47.815 -81.874 1.00 24.43 197 SER B CA 1
ATOM 1394 C C . SER B 2 80 ? -16.784 47.538 -82.403 1.00 23.57 197 SER B C 1
ATOM 1395 O O . SER B 2 80 ? -15.785 47.955 -81.810 1.00 24.39 197 SER B O 1
ATOM 1398 N N . GLY B 2 81 ? -16.727 46.824 -83.521 1.00 22.31 198 GLY B N 1
ATOM 1399 C CA . GLY B 2 81 ? -15.473 46.468 -84.155 1.00 20.84 198 GLY B CA 1
ATOM 1400 C C . GLY B 2 81 ? -15.154 44.988 -84.029 1.00 21.78 198 GLY B C 1
ATOM 1401 O O . GLY B 2 81 ? -15.801 44.274 -83.267 1.00 24.84 198 GLY B O 1
ATOM 1402 N N . SER B 2 82 ? -14.168 44.534 -84.793 1.00 22.07 199 SER B N 1
ATOM 1403 C CA . SER B 2 82 ? -13.651 43.171 -84.709 1.00 23.02 199 SER B CA 1
ATOM 1404 C C . SER B 2 82 ? -12.309 43.143 -85.410 1.00 25.62 199 SER B C 1
ATOM 1405 O O . SER B 2 82 ? -12.008 44.027 -86.199 1.00 26.21 199 SER B O 1
ATOM 1408 N N . GLY B 2 83 ? -11.507 42.119 -85.145 1.00 19.29 200 GLY B N 1
ATOM 1409 C CA . GLY B 2 83 ? -10.198 42.029 -85.762 1.00 21.70 200 GLY B CA 1
ATOM 1410 C C . GLY B 2 83 ? -9.214 42.926 -85.034 1.00 25.07 200 GLY B C 1
ATOM 1411 O O . GLY B 2 83 ? -8.833 42.628 -83.907 1.00 23.35 200 GLY B O 1
ATOM 1412 N N . THR B 2 84 ? -8.823 44.033 -85.656 1.00 22.06 201 THR B N 1
ATOM 1413 C CA . THR B 2 84 ? -7.829 44.921 -85.049 1.00 25.48 201 THR B CA 1
ATOM 1414 C C . THR B 2 84 ? -8.338 46.308 -84.677 1.00 27.60 201 THR B C 1
ATOM 1415 O O . THR B 2 84 ? -7.649 47.060 -84.001 1.00 29.06 201 THR B O 1
ATOM 1419 N N . ASP B 2 85 ? -9.529 46.670 -85.127 1.00 27.06 202 ASP B N 1
ATOM 1420 C CA . ASP B 2 85 ? -9.998 48.033 -84.897 1.00 26.70 202 ASP B CA 1
ATOM 1421 C C . ASP B 2 85 ? -11.326 48.068 -84.170 1.00 24.80 202 ASP B C 1
ATOM 1422 O O . ASP B 2 85 ? -12.332 47.577 -84.665 1.00 27.25 202 ASP B O 1
ATOM 1427 N N . PHE B 2 86 ? -11.302 48.637 -82.973 1.00 22.75 203 PHE B N 1
ATOM 1428 C CA . PHE B 2 86 ? -12.465 48.648 -82.103 1.00 22.50 203 PHE B CA 1
ATOM 1429 C C . PHE B 2 86 ? -12.765 50.065 -81.688 1.00 22.24 203 PHE B C 1
ATOM 1430 O O . PHE B 2 86 ? -11.869 50.903 -81.625 1.00 25.53 203 PHE B O 1
ATOM 1438 N N . THR B 2 87 ? -14.023 50.338 -81.394 1.00 17.57 204 THR B N 1
ATOM 1439 C CA . THR B 2 87 ? -14.377 51.645 -80.886 1.00 21.41 204 THR B CA 1
ATOM 1440 C C . THR B 2 87 ? -15.389 51.531 -79.774 1.00 24.87 204 THR B C 1
ATOM 1441 O O . THR B 2 87 ? -16.234 50.628 -79.761 1.00 25.00 204 THR B O 1
ATOM 1445 N N . LEU B 2 88 ? -15.294 52.460 -78.832 1.00 21.58 205 LEU B N 1
ATOM 1446 C CA . LEU B 2 88 ? -16.309 52.625 -77.815 1.00 17.00 205 LEU B CA 1
ATOM 1447 C C . LEU B 2 88 ? -16.958 53.961 -78.090 1.00 24.52 205 LEU B C 1
ATOM 1448 O O . LEU B 2 88 ? -16.266 54.971 -78.214 1.00 24.95 205 LEU B O 1
ATOM 1453 N N . THR B 2 89 ? -18.280 53.970 -78.203 1.00 26.66 206 THR B N 1
ATOM 1454 C CA . THR B 2 89 ? -19.002 55.200 -78.496 1.00 24.50 206 THR B CA 1
ATOM 1455 C C . THR B 2 89 ? -19.930 55.556 -77.352 1.00 25.51 206 THR B C 1
ATOM 1456 O O . THR B 2 89 ? -20.701 54.717 -76.882 1.00 31.88 206 THR B O 1
ATOM 1460 N N . ILE B 2 90 ? -19.853 56.800 -76.893 1.00 23.20 207 ILE B N 1
ATOM 1461 C CA . ILE B 2 90 ? -20.840 57.319 -75.953 1.00 30.96 207 ILE B CA 1
ATOM 1462 C C . ILE B 2 90 ? -21.663 58.387 -76.676 1.00 37.64 207 ILE B C 1
ATOM 1463 O O . ILE B 2 90 ? -21.144 59.448 -77.013 1.00 36.54 207 ILE B O 1
ATOM 1468 N N . SER B 2 91 ? -22.938 58.095 -76.922 1.00 42.24 208 SER B N 1
ATOM 1469 C CA . SER B 2 91 ? -23.764 58.922 -77.812 1.00 41.35 208 SER B CA 1
ATOM 1470 C C . SER B 2 91 ? -24.003 60.343 -77.301 1.00 51.58 208 SER B C 1
ATOM 1471 O O . SER B 2 91 ? -23.998 61.302 -78.079 1.00 47.92 208 SER B O 1
ATOM 1474 N N . SER B 2 92 ? -24.226 60.469 -75.996 1.00 46.97 209 SER B N 1
ATOM 1475 C CA . SER B 2 92 ? -24.494 61.765 -75.378 1.00 44.72 209 SER B CA 1
ATOM 1476 C C . SER B 2 92 ? -23.956 61.798 -73.952 1.00 46.23 209 SER B C 1
ATOM 1477 O O . SER B 2 92 ? -24.591 61.295 -73.029 1.00 45.07 209 SER B O 1
ATOM 1480 N N . LEU B 2 93 ? -22.790 62.400 -73.782 1.00 41.00 210 LEU B N 1
ATOM 1481 C CA . LEU B 2 93 ? -22.071 62.356 -72.510 1.00 42.95 210 LEU B CA 1
ATOM 1482 C C . LEU B 2 93 ? -22.838 62.923 -71.329 1.00 45.95 210 LEU B C 1
ATOM 1483 O O . LEU B 2 93 ? -23.301 64.063 -71.356 1.00 44.80 210 LEU B O 1
ATOM 1488 N N . GLU B 2 94 ? -22.969 62.111 -70.288 1.00 43.32 211 GLU B N 1
ATOM 1489 C CA . GLU B 2 94 ? -23.403 62.576 -68.983 1.00 40.06 211 GLU B CA 1
ATOM 1490 C C . GLU B 2 94 ? -22.150 62.957 -68.199 1.00 44.25 211 GLU B C 1
ATOM 1491 O O . GLU B 2 94 ? -21.040 62.555 -68.558 1.00 41.46 211 GLU B O 1
ATOM 1497 N N . PRO B 2 95 ? -22.314 63.744 -67.131 1.00 48.37 212 PRO B N 1
ATOM 1498 C CA . PRO B 2 95 ? -21.134 64.178 -66.374 1.00 46.92 212 PRO B CA 1
ATOM 1499 C C . PRO B 2 95 ? -20.351 62.997 -65.783 1.00 38.47 212 PRO B C 1
ATOM 1500 O O . PRO B 2 95 ? -19.123 63.040 -65.742 1.00 34.56 212 PRO B O 1
ATOM 1504 N N . GLU B 2 96 ? -21.052 61.960 -65.343 1.00 38.59 213 GLU B N 1
ATOM 1505 C CA . GLU B 2 96 ? -20.384 60.815 -64.728 1.00 40.41 213 GLU B CA 1
ATOM 1506 C C . GLU B 2 96 ? -19.608 59.984 -65.746 1.00 39.84 213 GLU B C 1
ATOM 1507 O O . GLU B 2 96 ? -18.837 59.098 -65.371 1.00 35.82 213 GLU B O 1
ATOM 1513 N N . ASP B 2 97 ? -19.818 60.266 -67.029 1.00 31.86 214 ASP B N 1
ATOM 1514 C CA . ASP B 2 97 ? -19.101 59.575 -68.092 1.00 33.33 214 ASP B CA 1
ATOM 1515 C C . ASP B 2 97 ? -17.658 60.036 -68.193 1.00 30.72 214 ASP B C 1
ATOM 1516 O O . ASP B 2 97 ? -16.848 59.414 -68.882 1.00 31.76 214 ASP B O 1
ATOM 1521 N N . PHE B 2 98 ? -17.325 61.133 -67.527 1.00 31.34 215 PHE B N 1
ATOM 1522 C CA . PHE B 2 98 ? -15.956 61.620 -67.610 1.00 30.16 215 PHE B CA 1
ATOM 1523 C C . PHE B 2 98 ? -15.052 60.777 -66.717 1.00 34.52 215 PHE B C 1
ATOM 1524 O O . PHE B 2 98 ? -15.092 60.878 -65.496 1.00 35.04 215 PHE B O 1
ATOM 1532 N N . ALA B 2 99 ? -14.262 59.926 -67.358 1.00 36.03 216 ALA B N 1
ATOM 1533 C CA . ALA B 2 99 ? -13.480 58.909 -66.669 1.00 27.64 216 ALA B CA 1
ATOM 1534 C C . ALA B 2 99 ? -12.367 58.451 -67.589 1.00 28.87 216 ALA B C 1
ATOM 1535 O O . ALA B 2 99 ? -12.219 58.958 -68.706 1.00 28.20 216 ALA B O 1
ATOM 1537 N N . ILE B 2 100 ? -11.584 57.480 -67.127 1.00 20.88 217 ILE B N 1
ATOM 1538 C CA . ILE B 2 100 ? -10.631 56.818 -68.001 1.00 17.88 217 ILE B CA 1
ATOM 1539 C C . ILE B 2 100 ? -11.261 55.519 -68.521 1.00 20.81 217 ILE B C 1
ATOM 1540 O O . ILE B 2 100 ? -12.018 54.866 -67.801 1.00 21.82 217 ILE B O 1
ATOM 1545 N N . TYR B 2 101 ? -10.966 55.168 -69.767 1.00 19.16 218 TYR B N 1
ATOM 1546 C CA . TYR B 2 101 ? -11.528 53.963 -70.382 1.00 20.76 218 TYR B CA 1
ATOM 1547 C C . TYR B 2 101 ? -10.407 53.083 -70.906 1.00 19.88 218 TYR B C 1
ATOM 1548 O O . TYR B 2 101 ? -9.528 53.562 -71.621 1.00 20.17 218 TYR B O 1
ATOM 1557 N N . TYR B 2 102 ? -10.428 51.802 -70.540 1.00 18.33 219 TYR B N 1
ATOM 1558 C CA . TYR B 2 102 ? -9.419 50.858 -71.016 1.00 14.65 219 TYR B CA 1
ATOM 1559 C C . TYR B 2 102 ? -10.036 49.770 -71.873 1.00 13.68 219 TYR B C 1
ATOM 1560 O O . TYR B 2 102 ? -11.122 49.281 -71.569 1.00 16.27 219 TYR B O 1
ATOM 1569 N N . CYS B 2 103 ? -9.332 49.390 -72.931 1.00 13.71 220 CYS B N 1
ATOM 1570 C CA . CYS B 2 103 ? -9.661 48.177 -73.667 1.00 16.40 220 CYS B CA 1
ATOM 1571 C C . CYS B 2 103 ? -8.758 47.052 -73.169 1.00 20.25 220 CYS B C 1
ATOM 1572 O O . CYS B 2 103 ? -7.737 47.305 -72.514 1.00 16.64 220 CYS B O 1
ATOM 1575 N N . GLN B 2 104 ? -9.147 45.812 -73.453 1.00 14.37 221 GLN B N 1
ATOM 1576 C CA . GLN B 2 104 ? -8.409 44.643 -72.982 1.00 12.29 221 GLN B CA 1
ATOM 1577 C C . GLN B 2 104 ? -8.697 43.488 -73.926 1.00 14.78 221 GLN B C 1
ATOM 1578 O O . GLN B 2 104 ? -9.864 43.187 -74.183 1.00 15.01 221 GLN B O 1
ATOM 1584 N N . GLN B 2 105 ? -7.653 42.865 -74.457 1.00 10.81 222 GLN B N 1
ATOM 1585 C CA . GLN B 2 105 ? -7.846 41.712 -75.335 1.00 13.94 222 GLN B CA 1
ATOM 1586 C C . GLN B 2 105 ? -7.737 40.392 -74.566 1.00 17.48 222 GLN B C 1
ATOM 1587 O O . GLN B 2 105 ? -7.026 40.300 -73.565 1.00 12.55 222 GLN B O 1
ATOM 1593 N N . TYR B 2 106 ? -8.463 39.382 -75.032 1.00 14.04 223 TYR B N 1
ATOM 1594 C CA . TYR B 2 106 ? -8.337 38.042 -74.471 1.00 13.71 223 TYR B CA 1
ATOM 1595 C C . TYR B 2 106 ? -8.397 36.954 -75.536 1.00 13.32 223 TYR B C 1
ATOM 1596 O O . TYR B 2 106 ? -8.925 35.867 -75.305 1.00 15.55 223 TYR B O 1
ATOM 1605 N N . ARG B 2 107 ? -7.831 37.233 -76.703 1.00 14.46 224 ARG B N 1
ATOM 1606 C CA . ARG B 2 107 ? -7.605 36.162 -77.651 1.00 13.39 224 ARG B CA 1
ATOM 1607 C C . ARG B 2 107 ? -6.309 35.447 -77.304 1.00 18.73 224 ARG B C 1
ATOM 1608 O O . ARG B 2 107 ? -6.182 34.251 -77.514 1.00 13.98 224 ARG B O 1
ATOM 1616 N N . TYR B 2 108 ? -5.349 36.189 -76.761 1.00 16.93 225 TYR B N 1
ATOM 1617 C CA . TYR B 2 108 ? -4.034 35.627 -76.501 1.00 16.31 225 TYR B CA 1
ATOM 1618 C C . TYR B 2 108 ? -3.543 35.854 -75.073 1.00 18.25 225 TYR B C 1
ATOM 1619 O O . TYR B 2 108 ? -4.001 36.758 -74.377 1.00 18.18 225 TYR B O 1
ATOM 1628 N N . SER B 2 109 ? -2.590 35.026 -74.658 1.00 19.35 226 SER B N 1
ATOM 1629 C CA . SER B 2 109 ? -1.855 35.260 -73.422 1.00 21.42 226 SER B CA 1
ATOM 1630 C C . SER B 2 109 ? -0.483 35.822 -73.750 1.00 21.49 226 SER B C 1
ATOM 1631 O O . SER B 2 109 ? 0.129 35.427 -74.747 1.00 21.44 226 SER B O 1
ATOM 1634 N N . PRO B 2 110 ? 0.004 36.752 -72.919 1.00 22.51 227 PRO B N 1
ATOM 1635 C CA . PRO B 2 110 ? -0.706 37.281 -71.752 1.00 17.92 227 PRO B CA 1
ATOM 1636 C C . PRO B 2 110 ? -1.846 38.206 -72.158 1.00 17.86 227 PRO B C 1
ATOM 1637 O O . PRO B 2 110 ? -1.781 38.837 -73.210 1.00 21.15 227 PRO B O 1
ATOM 1641 N N . ARG B 2 111 ? -2.877 38.292 -71.338 1.00 18.56 228 ARG B N 1
ATOM 1642 C CA . ARG B 2 111 ? -3.930 39.257 -71.595 1.00 18.38 228 ARG B CA 1
ATOM 1643 C C . ARG B 2 111 ? -3.365 40.648 -71.361 1.00 25.67 228 ARG B C 1
ATOM 1644 O O . ARG B 2 111 ? -2.632 40.872 -70.398 1.00 22.18 228 ARG B O 1
ATOM 1652 N N . THR B 2 112 ? -3.683 41.567 -72.257 1.00 17.14 229 THR B N 1
ATOM 1653 C CA . THR B 2 112 ? -3.086 42.897 -72.228 1.00 19.09 229 THR B CA 1
ATOM 1654 C C . THR B 2 112 ? -4.151 43.986 -72.257 1.00 23.36 229 THR B C 1
ATOM 1655 O O . THR B 2 112 ? -5.267 43.769 -72.715 1.00 18.18 229 THR B O 1
ATOM 1659 N N . PHE B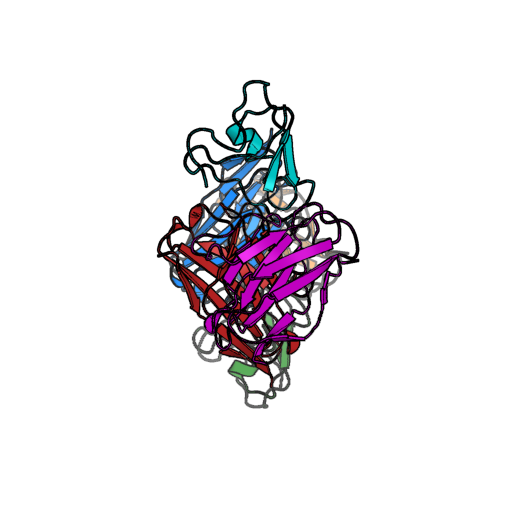 2 113 ? -3.795 45.156 -71.744 1.00 18.24 230 PHE B N 1
ATOM 1660 C CA . PHE B 2 113 ? -4.690 46.297 -71.709 1.00 18.16 230 PHE B CA 1
ATOM 1661 C C . PHE B 2 113 ? -4.122 47.413 -72.581 1.00 20.57 230 PHE B C 1
ATOM 1662 O O . PHE B 2 113 ? -2.914 47.457 -72.848 1.00 20.69 230 PHE B O 1
ATOM 1670 N N . GLY B 2 114 ? -4.987 48.306 -73.035 1.00 18.18 231 GLY B N 1
ATOM 1671 C CA . GLY B 2 114 ? -4.536 49.550 -73.628 1.00 18.78 231 GLY B CA 1
ATOM 1672 C C . GLY B 2 114 ? -4.104 50.503 -72.523 1.00 22.50 231 GLY B C 1
ATOM 1673 O O . GLY B 2 114 ? -4.379 50.266 -71.347 1.00 19.68 231 GLY B O 1
ATOM 1674 N N . GLN B 2 115 ? -3.440 51.591 -72.901 1.00 26.31 232 GLN B N 1
ATOM 1675 C CA . GLN B 2 115 ? -2.943 52.558 -71.924 1.00 30.38 232 GLN B CA 1
ATOM 1676 C C . GLN B 2 115 ? -4.040 53.471 -71.402 1.00 29.48 232 GLN B C 1
ATOM 1677 O O . GLN B 2 115 ? -3.814 54.247 -70.479 1.00 29.45 232 GLN B O 1
ATOM 1683 N N . GLY B 2 116 ? -5.222 53.380 -71.987 1.00 23.72 233 GLY B N 1
ATOM 1684 C CA . GLY B 2 116 ? -6.357 54.136 -71.513 1.00 18.85 233 GLY B CA 1
ATOM 1685 C C . GLY B 2 116 ? -6.573 55.435 -72.271 1.00 29.93 233 GLY B C 1
ATOM 1686 O O . GLY B 2 116 ? -5.625 56.036 -72.785 1.00 28.58 233 GLY B O 1
ATOM 1687 N N . THR B 2 117 ? -7.833 55.847 -72.364 1.00 24.98 234 THR B N 1
ATOM 1688 C CA . THR B 2 117 ? -8.186 57.156 -72.897 1.00 25.34 234 THR B CA 1
ATOM 1689 C C . THR B 2 117 ? -8.930 57.911 -71.818 1.00 22.89 234 THR B C 1
ATOM 1690 O O . THR B 2 117 ? -9.946 57.438 -71.312 1.00 21.42 234 THR B O 1
ATOM 1694 N N . LYS B 2 118 ? -8.427 59.083 -71.450 1.00 25.98 235 LYS B N 1
ATOM 1695 C CA . LYS B 2 118 ? -9.162 59.920 -70.516 1.00 28.91 235 LYS B CA 1
ATOM 1696 C C . LYS B 2 118 ? -10.156 60.801 -71.261 1.00 33.82 235 LYS B C 1
ATOM 1697 O O . LYS B 2 118 ? -9.787 61.540 -72.169 1.00 33.30 235 LYS B O 1
ATOM 1703 N N . VAL B 2 119 ? -11.419 60.700 -70.871 1.00 27.00 236 VAL B N 1
ATOM 1704 C CA . VAL B 2 119 ? -12.470 61.554 -71.407 1.00 33.51 236 VAL B CA 1
ATOM 1705 C C . VAL B 2 119 ? -12.731 62.637 -70.386 1.00 38.75 236 VAL B C 1
ATOM 1706 O O . VAL B 2 119 ? -13.235 62.367 -69.290 1.00 32.50 236 VAL B O 1
ATOM 1710 N N . GLU B 2 120 ? -12.370 63.867 -70.736 1.00 39.62 237 GLU B N 1
ATOM 1711 C CA . GLU B 2 120 ? -12.507 64.972 -69.796 1.00 40.64 237 GLU B CA 1
ATOM 1712 C C . GLU B 2 120 ? -13.309 66.143 -70.368 1.00 46.19 237 GLU B C 1
ATOM 1713 O O . GLU B 2 120 ? -13.493 66.257 -71.583 1.00 41.88 237 GLU B O 1
ATOM 1719 N N . ILE B 2 121 ? -13.779 67.003 -69.469 1.00 43.73 238 ILE B N 1
ATOM 1720 C CA . ILE B 2 121 ? -14.541 68.194 -69.829 1.00 51.87 238 ILE B CA 1
ATOM 1721 C C . ILE B 2 121 ? -13.863 69.088 -70.861 1.00 50.91 238 ILE B C 1
ATOM 1722 O O . ILE B 2 121 ? -12.637 69.203 -70.894 1.00 52.80 238 ILE B O 1
ATOM 1727 N N . LYS B 2 122 ? -14.663 69.726 -71.703 1.00 55.92 239 LYS B N 1
ATOM 1728 C CA . LYS B 2 122 ? -14.188 70.812 -72.539 1.00 57.76 239 LYS B CA 1
ATOM 1729 C C . LYS B 2 122 ? -14.741 72.112 -71.990 1.00 57.35 239 LYS B C 1
ATOM 1730 O O . LYS B 2 122 ? -15.813 72.121 -71.381 1.00 58.15 239 LYS B O 1
ATOM 1736 N N . LYS C 3 1 ? -19.375 16.925 -83.358 1.00 20.32 1 LYS C N 1
ATOM 1737 C CA . LYS C 3 1 ? -19.849 18.277 -83.090 1.00 26.13 1 LYS C CA 1
ATOM 1738 C C . LYS C 3 1 ? -18.860 18.937 -82.138 1.00 22.85 1 LYS C C 1
ATOM 1739 O O . LYS C 3 1 ? -18.204 18.246 -81.379 1.00 18.70 1 LYS C O 1
ATOM 1745 N N . GLU C 3 2 ? -18.757 20.263 -82.187 1.00 21.60 2 GLU C N 1
ATOM 1746 C CA . GLU C 3 2 ? -17.902 21.009 -81.265 1.00 21.21 2 GLU C CA 1
ATOM 1747 C C . GLU C 3 2 ? -18.690 22.167 -80.679 1.00 20.80 2 GLU C C 1
ATOM 1748 O O . GLU C 3 2 ? -19.643 22.647 -81.292 1.00 17.91 2 GLU C O 1
ATOM 1754 N N . GLY C 3 3 ? -18.296 22.640 -79.501 1.00 14.12 3 GLY C N 1
ATOM 1755 C CA . GLY C 3 3 ? -18.957 23.804 -78.929 1.00 12.65 3 GLY C CA 1
ATOM 1756 C C . GLY C 3 3 ? -18.450 24.115 -77.538 1.00 13.53 3 GLY C C 1
ATOM 1757 O O . GLY C 3 3 ? -17.812 23.279 -76.896 1.00 14.38 3 GLY C O 1
ATOM 1758 N N . TYR C 3 4 ? -18.735 25.318 -77.065 1.00 11.49 4 TYR C N 1
ATOM 1759 C CA . TYR C 3 4 ? -18.332 25.690 -75.722 1.00 15.94 4 TYR C CA 1
ATOM 1760 C C . TYR C 3 4 ? -19.038 24.825 -74.700 1.00 16.75 4 TYR C C 1
ATOM 1761 O O . TYR C 3 4 ? -20.258 24.648 -74.750 1.00 13.18 4 TYR C O 1
ATOM 1770 N N . LEU C 3 5 ? -18.269 24.304 -73.754 1.00 11.93 5 LEU C N 1
ATOM 1771 C CA . LEU C 3 5 ? -18.850 23.677 -72.579 1.00 12.09 5 LEU C CA 1
ATOM 1772 C C . LEU C 3 5 ? -19.799 24.648 -71.898 1.00 15.95 5 LEU C C 1
ATOM 1773 O O . LEU C 3 5 ? -19.532 25.846 -71.829 1.00 16.03 5 LEU C O 1
ATOM 1778 N N . VAL C 3 6 ? -20.908 24.138 -71.384 1.00 10.87 6 VAL C N 1
ATOM 1779 C CA . VAL C 3 6 ? -21.868 24.996 -70.708 1.00 13.73 6 VAL C CA 1
ATOM 1780 C C . VAL C 3 6 ? -22.370 24.355 -69.421 1.00 18.31 6 VAL C C 1
ATOM 1781 O O . VAL C 3 6 ? -22.590 23.141 -69.350 1.00 17.69 6 VAL C O 1
ATOM 1785 N N . ASP C 3 7 ? -22.539 25.187 -68.401 1.00 14.75 7 ASP C N 1
ATOM 1786 C CA . ASP C 3 7 ? -23.094 24.759 -67.129 1.00 23.38 7 ASP C CA 1
ATOM 1787 C C . ASP C 3 7 ? -24.591 24.590 -67.323 1.00 19.49 7 ASP C C 1
ATOM 1788 O O . ASP C 3 7 ? -25.287 25.560 -67.600 1.00 17.15 7 ASP C O 1
ATOM 1793 N N . LYS C 3 8 ? -25.086 23.368 -67.183 1.00 16.02 8 LYS C N 1
ATOM 1794 C CA . LYS C 3 8 ? -26.484 23.090 -67.514 1.00 19.63 8 LYS C CA 1
ATOM 1795 C C . LYS C 3 8 ? -27.454 23.766 -66.547 1.00 24.84 8 LYS C C 1
ATOM 1796 O O . LYS C 3 8 ? -28.648 23.849 -66.815 1.00 22.81 8 LYS C O 1
ATOM 1802 N N . ASN C 3 9 ? -26.947 24.251 -65.419 1.00 22.33 9 ASN C N 1
ATOM 1803 C CA . ASN C 3 9 ? -27.810 24.951 -64.472 1.00 17.47 9 ASN C CA 1
ATOM 1804 C C . ASN C 3 9 ? -27.835 26.476 -64.632 1.00 25.00 9 ASN C C 1
ATOM 1805 O O . ASN C 3 9 ? -28.877 27.106 -64.469 1.00 24.81 9 ASN C O 1
ATOM 1810 N N . THR C 3 10 ? -26.694 27.063 -64.979 1.00 20.57 10 THR C N 1
ATOM 1811 C CA . THR C 3 10 ? -26.567 28.517 -65.006 1.00 20.67 10 THR C CA 1
ATOM 1812 C C . THR C 3 10 ? -26.494 29.080 -66.414 1.00 19.20 10 THR C C 1
ATOM 1813 O O . THR C 3 10 ? -26.683 30.278 -66.626 1.00 22.66 10 THR C O 1
ATOM 1817 N N . GLY C 3 11 ? -26.191 28.223 -67.378 1.00 18.64 11 GLY C N 1
ATOM 1818 C CA . GLY C 3 11 ? -26.072 28.663 -68.749 1.00 17.06 11 GLY C CA 1
ATOM 1819 C C . GLY C 3 11 ? -24.721 29.283 -69.045 1.00 19.12 11 GLY C C 1
ATOM 1820 O O . GLY C 3 11 ? -24.491 29.763 -70.143 1.00 16.53 11 GLY C O 1
ATOM 1821 N N . CYS C 3 12 ? -23.822 29.273 -68.069 1.00 16.56 12 CYS C N 1
ATOM 1822 C CA . CYS C 3 12 ? -22.518 29.920 -68.250 1.00 16.42 12 CYS C CA 1
ATOM 1823 C C . CYS C 3 12 ? -21.479 29.036 -68.918 1.00 14.95 12 CYS C C 1
ATOM 1824 O O . CYS C 3 12 ? -21.510 27.818 -68.795 1.00 17.48 12 CYS C O 1
ATOM 1827 N N . LYS C 3 13 ? -20.544 29.659 -69.624 1.00 11.66 13 LYS C N 1
ATOM 1828 C CA . LYS C 3 13 ? -19.405 28.925 -70.152 1.00 10.38 13 LYS C CA 1
ATOM 1829 C C . LYS C 3 13 ? -18.520 28.566 -68.961 1.00 11.71 13 LYS C C 1
ATOM 1830 O O . LYS C 3 13 ? -18.709 29.109 -67.871 1.00 12.98 13 LYS C O 1
ATOM 1836 N N . TYR C 3 14 ? -17.576 27.654 -69.176 1.00 11.79 14 TYR C N 1
ATOM 1837 C CA . TYR C 3 14 ? -16.577 27.311 -68.165 1.00 10.97 14 TYR C CA 1
ATOM 1838 C C . TYR C 3 14 ? -15.296 28.044 -68.501 1.00 11.59 14 TYR C C 1
ATOM 1839 O O . TYR C 3 14 ? -14.753 27.880 -69.588 1.00 13.69 14 TYR C O 1
ATOM 1848 N N . GLU C 3 15 ? -14.809 28.838 -67.559 1.00 10.53 15 GLU C N 1
ATOM 1849 C CA . GLU C 3 15 ? -13.609 29.626 -67.792 1.00 10.09 15 GLU C CA 1
ATOM 1850 C C . GLU C 3 15 ? -12.363 28.799 -67.498 1.00 12.13 15 GLU C C 1
ATOM 1851 O O . GLU C 3 15 ? -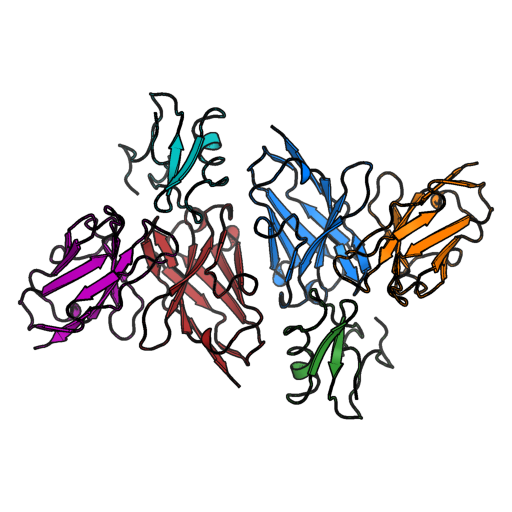12.330 28.031 -66.530 1.00 14.52 15 GLU C O 1
ATOM 1857 N N . CYS C 3 16 ? -11.344 28.957 -68.337 1.00 10.74 16 CYS C N 1
ATOM 1858 C CA . CYS C 3 16 ? -10.064 28.305 -68.126 1.00 12.70 16 CYS C CA 1
ATOM 1859 C C . CYS C 3 16 ? -8.962 29.364 -68.129 1.00 18.31 16 CYS C C 1
ATOM 1860 O O . CYS C 3 16 ? -9.197 30.524 -68.507 1.00 12.64 16 CYS C O 1
ATOM 1863 N N . LEU C 3 17 ? -7.767 28.966 -67.701 1.00 13.23 17 LEU C N 1
ATOM 1864 C CA . LEU C 3 17 ? -6.666 29.910 -67.513 1.00 16.40 17 LEU C CA 1
ATOM 1865 C C . LEU C 3 17 ? -5.577 29.754 -68.576 1.00 18.23 17 LEU C C 1
ATOM 1866 O O . LEU C 3 17 ? -5.020 30.743 -69.052 1.00 19.97 17 LEU C O 1
ATOM 1871 N N . LYS C 3 18 ? -5.270 28.512 -68.953 1.00 11.29 18 LYS C N 1
ATOM 1872 C CA . LYS C 3 18 ? -4.173 28.263 -69.865 1.00 13.96 18 LYS C CA 1
ATOM 1873 C C . LYS C 3 18 ? -4.668 27.933 -71.263 1.00 19.89 18 LYS C C 1
ATOM 1874 O O . LYS C 3 18 ? -5.271 26.876 -71.483 1.00 16.14 18 LYS C O 1
ATOM 1880 N N . LEU C 3 19 ? -4.414 28.850 -72.189 1.00 17.25 19 LEU C N 1
ATOM 1881 C CA . LEU C 3 19 ? -4.844 28.712 -73.577 1.00 20.57 19 LEU C CA 1
ATOM 1882 C C . LEU C 3 19 ? -4.252 27.498 -74.263 1.00 21.87 19 LEU C C 1
ATOM 1883 O O . LEU C 3 19 ? -3.087 27.165 -74.055 1.00 20.72 19 LEU C O 1
ATOM 1888 N N . GLY C 3 20 ? -5.058 26.847 -75.093 1.00 17.46 20 GLY C N 1
ATOM 1889 C CA . GLY C 3 20 ? -4.609 25.729 -75.893 1.00 19.50 20 GLY C CA 1
ATOM 1890 C C . GLY C 3 20 ? -4.853 24.413 -75.186 1.00 20.81 20 GLY C C 1
ATOM 1891 O O . GLY C 3 20 ? -5.863 24.250 -74.497 1.00 17.12 20 GLY C O 1
ATOM 1892 N N . ASP C 3 21 ? -3.939 23.474 -75.368 1.00 18.67 21 ASP C N 1
ATOM 1893 C CA . ASP C 3 21 ? -3.995 22.202 -74.656 1.00 21.48 21 ASP C CA 1
ATOM 1894 C C . ASP C 3 21 ? -4.283 22.448 -73.185 1.00 20.45 21 ASP C C 1
ATOM 1895 O O . ASP C 3 21 ? -3.573 23.203 -72.517 1.00 20.76 21 ASP C O 1
ATOM 1900 N N . ASN C 3 22 ? -5.324 21.815 -72.672 1.00 14.15 22 ASN C N 1
ATOM 1901 C CA . ASN C 3 22 ? -5.762 22.136 -71.328 1.00 15.59 22 ASN C CA 1
ATOM 1902 C C . ASN C 3 22 ? -6.499 20.960 -70.701 1.00 17.47 22 ASN C C 1
ATOM 1903 O O . ASN C 3 22 ? -7.603 20.601 -71.124 1.00 11.92 22 ASN C O 1
ATOM 1908 N N . ASP C 3 23 ? -5.885 20.346 -69.691 1.00 13.60 23 ASP C N 1
ATOM 1909 C CA . ASP C 3 23 ? -6.451 19.135 -69.100 1.00 14.42 23 ASP C CA 1
ATOM 1910 C C . ASP C 3 23 ? -7.708 19.440 -68.310 1.00 13.34 23 ASP C C 1
ATOM 1911 O O . ASP C 3 23 ? -8.553 18.565 -68.109 1.00 13.61 23 ASP C O 1
ATOM 1916 N N . TYR C 3 24 ? -7.821 20.669 -67.818 1.00 14.06 24 TYR C N 1
ATOM 1917 C CA . TYR C 3 24 ? -9.043 21.068 -67.130 1.00 15.09 24 TYR C CA 1
ATOM 1918 C C . TYR C 3 24 ? -10.232 20.993 -68.098 1.00 13.36 24 TYR C C 1
ATOM 1919 O O . TYR C 3 24 ? -11.234 20.342 -67.801 1.00 13.37 24 TYR C O 1
ATOM 1928 N N . CYS C 3 25 ? -10.111 21.654 -69.251 1.00 13.89 25 CYS C N 1
ATOM 1929 C CA . CYS C 3 25 ? -11.174 21.611 -70.260 1.00 14.13 25 CYS C CA 1
ATOM 1930 C C . CYS C 3 25 ? -11.447 20.191 -70.751 1.00 14.60 25 CYS C C 1
ATOM 1931 O O . CYS C 3 25 ? -12.605 19.786 -70.897 1.00 14.08 25 CYS C O 1
ATOM 1934 N N . LEU C 3 26 ? -10.376 19.455 -71.029 1.00 12.68 26 LEU C N 1
ATOM 1935 C CA . LEU C 3 26 ? -10.502 18.047 -71.412 1.00 13.98 26 LEU C CA 1
ATOM 1936 C C . LEU C 3 26 ? -11.367 17.267 -70.426 1.00 16.77 26 LEU C C 1
ATOM 1937 O O . LEU C 3 26 ? -12.332 16.600 -70.818 1.00 14.09 26 LEU C O 1
ATOM 1942 N N . ARG C 3 27 ? -11.021 17.323 -69.146 1.00 16.33 27 ARG C N 1
ATOM 1943 C CA A ARG C 3 27 ? -11.757 16.529 -68.168 0.50 19.09 27 ARG C CA 1
ATOM 1944 C CA B ARG C 3 27 ? -11.657 16.529 -68.168 0.50 19.09 27 ARG C CA 1
ATOM 1945 C C . ARG C 3 27 ? -13.173 17.046 -67.938 1.00 20.06 27 ARG C C 1
ATOM 1946 O O . ARG C 3 27 ? -14.100 16.254 -67.758 1.00 15.52 27 ARG C O 1
ATOM 1961 N N . GLU C 3 28 ? -13.362 18.364 -67.960 1.00 12.81 28 GLU C N 1
ATOM 1962 C CA . GLU C 3 28 ? -14.701 18.894 -67.780 1.00 14.84 28 GLU C CA 1
ATOM 1963 C C . GLU C 3 28 ? -15.600 18.520 -68.963 1.00 13.30 28 GLU C C 1
ATOM 1964 O O . GLU C 3 28 ? -16.771 18.170 -68.784 1.00 16.06 28 GLU C O 1
ATOM 1970 N N . CYS C 3 29 ? -15.050 18.594 -70.167 1.00 12.35 29 CYS C N 1
ATOM 1971 C CA . CYS C 3 29 ? -15.795 18.212 -71.364 1.00 12.97 29 CYS C CA 1
ATOM 1972 C C . CYS C 3 29 ? -16.184 16.728 -71.312 1.00 20.19 29 CYS C C 1
ATOM 1973 O O . CYS C 3 29 ? -17.308 16.358 -71.643 1.00 15.81 29 CYS C O 1
ATOM 1976 N N . LYS C 3 30 ? -15.246 15.880 -70.904 1.00 14.47 30 LYS C N 1
ATOM 1977 C CA . LYS C 3 30 ? -15.544 14.450 -70.772 1.00 15.97 30 LYS C CA 1
ATOM 1978 C C . LYS C 3 30 ? -16.572 14.188 -69.685 1.00 17.42 30 LYS C C 1
ATOM 1979 O O . LYS C 3 30 ? -17.461 13.340 -69.847 1.00 19.29 30 LYS C O 1
ATOM 1985 N N . GLN C 3 31 ? -16.461 14.911 -68.580 1.00 16.88 31 GLN C N 1
ATOM 1986 C CA . GLN C 3 31 ? -17.383 14.747 -67.464 1.00 17.92 31 GLN C CA 1
ATOM 1987 C C . GLN C 3 31 ? -18.801 15.078 -67.894 1.00 26.04 31 GLN C C 1
ATOM 1988 O O . GLN C 3 31 ? -19.772 14.486 -67.414 1.00 19.92 31 GLN C O 1
ATOM 1994 N N . GLN C 3 32 ? -18.917 16.034 -68.804 1.00 16.10 32 GLN C N 1
ATOM 1995 C CA . GLN C 3 32 ? -20.227 16.456 -69.269 1.00 17.70 32 GLN C CA 1
ATOM 1996 C C . GLN C 3 32 ? -20.790 15.611 -70.414 1.00 16.30 32 GLN C C 1
ATOM 1997 O O . GLN C 3 32 ? -21.963 15.238 -70.402 1.00 23.22 32 GLN C O 1
ATOM 2003 N N . TYR C 3 33 ? -19.965 15.337 -71.412 1.00 14.17 33 TYR C N 1
ATOM 2004 C CA . TYR C 3 33 ? -20.451 14.763 -72.652 1.00 16.97 33 TYR C CA 1
ATOM 2005 C C . TYR C 3 33 ? -20.044 13.315 -72.867 1.00 21.83 33 TYR C C 1
ATOM 2006 O O . TYR C 3 33 ? -20.509 12.669 -73.805 1.00 19.91 33 TYR C O 1
ATOM 2015 N N . GLY C 3 34 ? -19.163 12.813 -72.010 1.00 21.00 34 GLY C N 1
ATOM 2016 C CA . GLY C 3 34 ? -18.751 11.427 -72.092 1.00 22.77 34 GLY C CA 1
ATOM 2017 C C . GLY C 3 34 ? -17.298 11.211 -72.448 1.00 23.92 34 GLY C C 1
ATOM 2018 O O . GLY C 3 34 ? -16.608 12.111 -72.922 1.00 18.28 34 GLY C O 1
ATOM 2019 N N . LYS C 3 35 ? -16.840 9.983 -72.232 1.00 26.35 35 LYS C N 1
ATOM 2020 C CA . LYS C 3 35 ? -15.426 9.650 -72.338 1.00 24.12 35 LYS C CA 1
ATOM 2021 C C . LYS C 3 35 ? -14.805 9.908 -73.710 1.00 22.84 35 LYS C C 1
ATOM 2022 O O . LYS C 3 35 ? -13.597 10.017 -73.819 1.00 26.62 35 LYS C O 1
ATOM 2028 N N . GLY C 3 36 ? -15.625 9.996 -74.752 1.00 23.27 36 GLY C N 1
ATOM 2029 C CA . GLY C 3 36 ? -15.116 10.215 -76.099 1.00 23.49 36 GLY C CA 1
ATOM 2030 C C . GLY C 3 36 ? -14.836 11.681 -76.424 1.00 22.17 36 GLY C C 1
ATOM 2031 O O . GLY C 3 36 ? -14.192 11.994 -77.415 1.00 21.17 36 GLY C O 1
ATOM 2032 N N . ALA C 3 37 ? -15.329 12.581 -75.584 1.00 19.04 37 ALA C N 1
ATOM 2033 C CA . ALA C 3 37 ? -15.182 14.015 -75.836 1.00 18.76 37 ALA C CA 1
ATOM 2034 C C . ALA C 3 37 ? -13.734 14.481 -75.754 1.00 23.39 37 ALA C C 1
ATOM 2035 O O . ALA C 3 37 ? -12.924 13.934 -75.001 1.00 19.76 37 ALA C O 1
ATOM 2037 N N . GLY C 3 38 ? -13.417 15.510 -76.532 1.00 19.88 38 GLY C N 1
ATOM 2038 C CA . GLY C 3 38 ? -12.159 16.216 -76.387 1.00 19.35 38 GLY C CA 1
ATOM 2039 C C . GLY C 3 38 ? -12.465 17.608 -75.862 1.00 17.70 38 GLY C C 1
ATOM 2040 O O . GLY C 3 38 ? -13.631 17.983 -75.694 1.00 13.35 38 GLY C O 1
ATOM 2041 N N . GLY C 3 39 ? -11.422 18.389 -75.606 1.00 16.17 39 GLY C N 1
ATOM 2042 C CA . GLY C 3 39 ? -11.633 19.742 -75.147 1.00 16.45 39 GLY C CA 1
ATOM 2043 C C . GLY C 3 39 ? -10.338 20.482 -74.934 1.00 17.49 39 GLY C C 1
ATOM 2044 O O . GLY C 3 39 ? -9.323 19.892 -74.547 1.00 18.43 39 GLY C O 1
ATOM 2045 N N . TYR C 3 40 ? -10.381 21.784 -75.182 1.00 14.58 40 TYR C N 1
ATOM 2046 C CA . TYR C 3 40 ? -9.226 22.633 -74.959 1.00 15.07 40 TYR C CA 1
ATOM 2047 C C . TYR C 3 40 ? -9.674 24.042 -74.631 1.00 13.86 40 TYR C C 1
ATOM 2048 O O . TYR C 3 40 ? -10.859 24.357 -74.680 1.00 13.81 40 TYR C O 1
ATOM 2057 N N . CYS C 3 41 ? -8.721 24.888 -74.276 1.00 13.09 41 CYS C N 1
ATOM 2058 C CA . CYS C 3 41 ? -9.040 26.218 -73.785 1.00 9.96 41 CYS C CA 1
ATOM 2059 C C . CYS C 3 41 ? -8.906 27.205 -74.940 1.00 16.17 41 CYS C C 1
ATOM 2060 O O . CYS C 3 41 ? -7.834 27.331 -75.530 1.00 13.74 41 CYS C O 1
ATOM 2063 N N . TYR C 3 42 ? -9.999 27.897 -75.258 1.00 17.30 42 TYR C N 1
ATOM 2064 C CA . TYR C 3 42 ? -10.048 28.840 -76.378 1.00 14.56 42 TYR C CA 1
ATOM 2065 C C . TYR C 3 42 ? -10.598 30.178 -75.887 1.00 11.55 42 TYR C C 1
ATOM 2066 O O . TYR C 3 42 ? -11.693 30.237 -75.321 1.00 12.03 42 TYR C O 1
ATOM 2075 N N . ALA C 3 43 ? -9.828 31.249 -76.069 1.00 14.54 43 ALA C N 1
ATOM 2076 C CA . ALA C 3 43 ? -10.240 32.562 -75.567 1.00 13.42 43 ALA C CA 1
ATOM 2077 C C . ALA C 3 43 ? -10.666 32.492 -74.099 1.00 12.64 43 ALA C C 1
ATOM 2078 O O . ALA C 3 43 ? -11.579 33.198 -73.660 1.00 14.78 43 ALA C O 1
ATOM 2080 N N . PHE C 3 44 ? -10.002 31.614 -73.347 1.00 13.48 44 PHE C N 1
ATOM 2081 C CA . PHE C 3 44 ? -10.224 31.479 -71.910 1.00 11.09 44 PHE C CA 1
ATOM 2082 C C . PHE C 3 44 ? -11.559 30.841 -71.554 1.00 10.44 44 PHE C C 1
ATOM 2083 O O . PHE C 3 44 ? -12.029 30.960 -70.424 1.00 11.78 44 PHE C O 1
ATOM 2091 N N . ALA C 3 45 ? -12.141 30.141 -72.520 1.00 12.22 45 ALA C N 1
ATOM 2092 C CA . ALA C 3 45 ? -13.293 29.279 -72.275 1.00 10.61 45 ALA C CA 1
ATOM 2093 C C . ALA C 3 45 ? -13.014 27.866 -72.764 1.00 9.60 45 ALA C C 1
ATOM 2094 O O . ALA C 3 45 ? -12.229 27.649 -73.700 1.00 11.73 45 ALA C O 1
ATOM 2096 N N . CYS C 3 46 ? -13.656 26.897 -72.116 1.00 12.03 46 CYS C N 1
ATOM 2097 C CA . CYS C 3 46 ? -13.528 25.510 -72.528 1.00 9.90 46 CYS C CA 1
ATOM 2098 C C . CYS C 3 46 ? -14.342 25.210 -73.785 1.00 11.43 46 CYS C C 1
ATOM 2099 O O . CYS C 3 46 ? -15.562 25.366 -73.799 1.00 14.17 46 CYS C O 1
ATOM 2102 N N . TRP C 3 47 ? -13.640 24.795 -74.828 1.00 11.38 47 TRP C N 1
ATOM 2103 C CA . TRP C 3 47 ? -14.243 24.416 -76.101 1.00 15.39 47 TRP C CA 1
ATOM 2104 C C . TRP C 3 47 ? -14.136 22.907 -76.237 1.00 16.09 47 TRP C C 1
ATOM 2105 O O . TRP C 3 47 ? -13.036 22.361 -76.307 1.00 14.15 47 TRP C O 1
ATOM 2116 N N . CYS C 3 48 ? -15.279 22.240 -76.266 1.00 15.70 48 CYS C N 1
ATOM 2117 C CA . CYS C 3 48 ? -15.327 20.777 -76.362 1.00 15.17 48 CYS C CA 1
ATOM 2118 C C . CYS C 3 48 ? -15.378 20.301 -77.806 1.00 15.51 48 CYS C C 1
ATOM 2119 O O . CYS C 3 48 ? -15.914 20.980 -78.682 1.00 14.90 48 CYS C O 1
ATOM 2122 N N . THR C 3 49 ? -14.823 19.118 -78.046 1.00 16.83 49 THR C N 1
ATOM 2123 C CA . THR C 3 49 ? -14.755 18.557 -79.381 1.00 17.82 49 THR C CA 1
ATOM 2124 C C . THR C 3 49 ? -15.187 17.089 -79.379 1.00 15.34 49 THR C C 1
ATOM 2125 O O . THR C 3 49 ? -15.347 16.488 -78.325 1.00 15.69 49 THR C O 1
ATOM 2129 N N . HIS C 3 50 ? -15.364 16.526 -80.569 1.00 16.70 50 HIS C N 1
ATOM 2130 C CA . HIS C 3 50 ? -15.755 15.122 -80.714 1.00 20.39 50 HIS C CA 1
ATOM 2131 C C . HIS C 3 50 ? -17.028 14.808 -79.938 1.00 17.73 50 HIS C C 1
ATOM 2132 O O . HIS C 3 50 ? -17.155 13.738 -79.360 1.00 18.23 50 HIS C O 1
ATOM 2139 N N . LEU C 3 51 ? -17.968 15.747 -79.918 1.00 15.39 51 LEU C N 1
ATOM 2140 C CA . LEU C 3 51 ? -19.221 15.534 -79.213 1.00 15.06 51 LEU C CA 1
ATOM 2141 C C . LEU C 3 51 ? -20.198 14.803 -80.125 1.00 19.40 51 LEU C C 1
ATOM 2142 O O . LEU C 3 51 ? -20.146 14.951 -81.340 1.00 15.76 51 LEU C O 1
ATOM 2147 N N . TYR C 3 52 ? -21.100 14.033 -79.538 1.00 19.58 52 TYR C N 1
ATOM 2148 C CA . TYR C 3 52 ? -22.203 13.479 -80.320 1.00 20.13 52 TYR C CA 1
ATOM 2149 C C . TYR C 3 52 ? -23.057 14.617 -80.883 1.00 17.26 52 TYR C C 1
ATOM 2150 O O . TYR C 3 52 ? -23.205 15.665 -80.256 1.00 16.03 52 TYR C O 1
ATOM 2159 N N . GLU C 3 53 ? -23.610 14.415 -82.071 1.00 20.48 53 GLU C N 1
ATOM 2160 C CA . GLU C 3 53 ? -24.226 15.510 -82.818 1.00 17.66 53 GLU C CA 1
ATOM 2161 C C . GLU C 3 53 ? -25.361 16.188 -82.072 1.00 14.88 53 GLU C C 1
ATOM 2162 O O . GLU C 3 53 ? -25.635 17.360 -82.306 1.00 16.22 53 GLU C O 1
ATOM 2168 N N . GLN C 3 54 ? -26.010 15.453 -81.174 1.00 15.49 54 GLN C N 1
ATOM 2169 C CA . GLN C 3 54 ? -27.166 15.962 -80.447 1.00 14.76 54 GLN C CA 1
ATOM 2170 C C . GLN C 3 54 ? -26.778 16.691 -79.162 1.00 15.22 54 GLN C C 1
ATOM 2171 O O . GLN C 3 54 ? -27.639 17.180 -78.437 1.00 14.30 54 GLN C O 1
ATOM 2177 N N . ALA C 3 55 ? -25.480 16.773 -78.891 1.00 14.63 55 ALA C N 1
ATOM 2178 C CA . ALA C 3 55 ? -25.010 17.345 -77.627 1.00 17.15 55 ALA C CA 1
ATOM 2179 C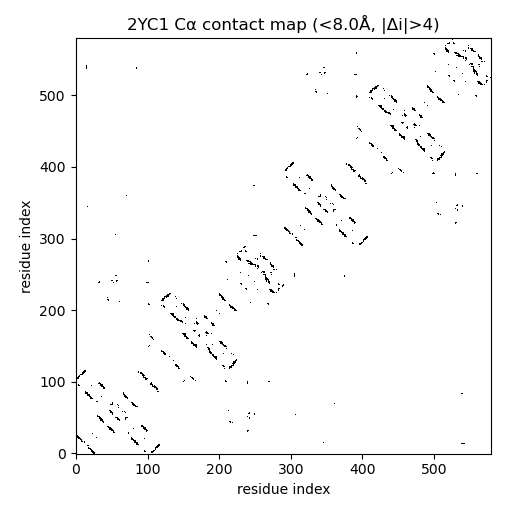 C . ALA C 3 55 ? -25.459 18.793 -77.468 1.00 19.11 55 ALA C C 1
ATOM 2180 O O . ALA C 3 55 ? -25.440 19.561 -78.422 1.00 17.98 55 ALA C O 1
ATOM 2182 N N . ILE C 3 56 ? -25.859 19.163 -76.258 1.00 15.87 56 ILE C N 1
ATOM 2183 C CA . ILE C 3 56 ? -26.238 20.545 -75.971 1.00 20.08 56 ILE C CA 1
ATOM 2184 C C . ILE C 3 56 ? -25.020 21.359 -75.543 1.00 21.18 56 ILE C C 1
ATOM 2185 O O . ILE C 3 56 ? -24.428 21.084 -74.503 1.00 16.75 56 ILE C O 1
ATOM 2190 N N . VAL C 3 57 ? -24.659 22.367 -76.330 1.00 16.59 57 VAL C N 1
ATOM 2191 C CA . VAL C 3 57 ? -23.516 23.203 -75.996 1.00 15.20 57 VAL C CA 1
ATOM 2192 C C . VAL C 3 57 ? -23.972 24.629 -75.790 1.00 21.24 57 VAL C C 1
ATOM 2193 O O . VAL C 3 57 ? -25.156 24.936 -75.964 1.00 15.55 57 VAL C O 1
ATOM 2197 N N . TRP C 3 58 ? -23.057 25.510 -75.405 1.00 12.19 58 TRP C N 1
ATOM 2198 C CA . TRP C 3 58 ? -23.423 26.907 -75.205 1.00 13.88 58 TRP C CA 1
ATOM 2199 C C . TRP C 3 58 ? -23.893 27.484 -76.540 1.00 13.79 58 TRP C C 1
ATOM 2200 O O . TRP C 3 58 ? -23.355 27.133 -77.576 1.00 15.13 58 TRP C O 1
ATOM 2211 N N . PRO C 3 59 ? -24.917 28.346 -76.519 1.00 20.25 59 PRO C N 1
ATOM 2212 C CA . PRO C 3 59 ? -25.673 28.741 -75.328 1.00 15.18 59 PRO C CA 1
ATOM 2213 C C . PRO C 3 59 ? -26.896 27.855 -75.097 1.00 18.53 59 PRO C C 1
ATOM 2214 O O . PRO C 3 59 ? -27.389 27.230 -76.036 1.00 20.30 59 PRO C O 1
ATOM 2218 N N . LEU C 3 60 ? -27.370 27.807 -73.857 1.00 20.51 60 LEU C N 1
ATOM 2219 C CA . LEU C 3 60 ? -28.600 27.094 -73.524 1.00 25.86 60 LEU C CA 1
ATOM 2220 C C . LEU C 3 60 ? -29.808 27.871 -74.035 1.00 28.11 60 LEU C C 1
ATOM 2221 O O . LEU C 3 60 ? -29.914 29.070 -73.801 1.00 34.24 60 LEU C O 1
ATOM 2226 N N . PRO C 3 61 ? -30.725 27.186 -74.728 1.00 28.75 61 PRO C N 1
ATOM 2227 C CA . PRO C 3 61 ? -31.953 27.821 -75.223 1.00 37.96 61 PRO C CA 1
ATOM 2228 C C . PRO C 3 61 ? -32.708 28.535 -74.105 1.00 44.45 61 PRO C C 1
ATOM 2229 O O . PRO C 3 61 ? -33.074 29.702 -74.236 1.00 50.57 61 PRO C O 1
ATOM 2233 N N . ASN C 3 62 ? -32.924 27.828 -73.002 1.00 46.29 62 ASN C N 1
ATOM 2234 C CA . ASN C 3 62 ? -33.760 28.331 -71.922 1.00 57.17 62 ASN C CA 1
ATOM 2235 C C . ASN C 3 62 ? -33.092 29.369 -71.027 1.00 55.92 62 ASN C C 1
ATOM 2236 O O . ASN C 3 62 ? -33.703 30.359 -70.636 1.00 62.92 62 ASN C O 1
ATOM 2241 N N . LYS C 3 63 ? -31.822 29.140 -70.713 1.00 49.09 63 LYS C N 1
ATOM 2242 C CA . LYS C 3 63 ? -31.158 29.884 -69.646 1.00 44.21 63 LYS C CA 1
ATOM 2243 C C . LYS C 3 63 ? -29.976 30.728 -70.137 1.00 40.63 63 LYS C C 1
ATOM 2244 O O . LYS C 3 63 ? -28.987 30.215 -70.649 1.00 36.68 63 LYS C O 1
ATOM 2250 N N . ARG C 3 64 ? -30.099 32.037 -69.963 1.00 33.55 64 ARG C N 1
ATOM 2251 C CA . ARG C 3 64 ? -29.028 32.979 -70.265 1.00 38.64 64 ARG C CA 1
ATOM 2252 C C . ARG C 3 64 ? -28.053 33.036 -69.093 1.00 38.92 64 ARG C C 1
ATOM 2253 O O . ARG C 3 64 ? -28.439 32.820 -67.951 1.00 39.94 64 ARG C O 1
ATOM 2261 N N . CYS C 3 65 ? -26.787 33.322 -69.372 1.00 39.00 65 CYS C N 1
ATOM 2262 C CA . CYS C 3 65 ? -25.814 33.535 -68.303 1.00 44.92 65 CYS C CA 1
ATOM 2263 C C . CYS C 3 65 ? -25.751 35.018 -67.954 1.00 47.68 65 CYS C C 1
ATOM 2264 O O . CYS C 3 65 ? -25.661 35.396 -66.784 1.00 55.81 65 CYS C O 1
ATOM 2267 N N . GLU D 1 1 ? -0.931 12.937 -28.626 1.00 20.00 1 GLU D N 1
ATOM 2268 C CA . GLU D 1 1 ? 0.118 12.377 -29.469 1.00 20.00 1 GLU D CA 1
ATOM 2269 C C . GLU D 1 1 ? 0.088 12.987 -30.866 1.00 20.00 1 GLU D C 1
ATOM 2270 O O . GLU D 1 1 ? -0.955 13.015 -31.519 1.00 20.00 1 GLU D O 1
ATOM 2276 N N . VAL D 1 2 ? 1.238 13.474 -31.319 1.00 34.16 2 VAL D N 1
ATOM 2277 C CA . VAL D 1 2 ? 1.345 14.084 -32.639 1.00 38.04 2 VAL D CA 1
ATOM 2278 C C . VAL D 1 2 ? 0.796 13.158 -33.717 1.00 37.30 2 VAL D C 1
ATOM 2279 O O . VAL D 1 2 ? 1.279 12.040 -33.895 1.00 42.41 2 VAL D O 1
ATOM 2283 N N . GLN D 1 3 ? -0.217 13.632 -34.436 1.00 35.80 3 GLN D N 1
ATOM 2284 C CA . GLN D 1 3 ? -0.834 12.849 -35.496 1.00 35.14 3 GLN D CA 1
ATOM 2285 C C . GLN D 1 3 ? -1.182 13.672 -36.728 1.00 32.87 3 GLN D C 1
ATOM 2286 O O . GLN D 1 3 ? -1.506 14.851 -36.636 1.00 25.23 3 GLN D O 1
ATOM 2292 N N . LEU D 1 4 ? -1.119 13.009 -37.878 1.00 25.33 4 LEU D N 1
ATOM 2293 C CA . LEU D 1 4 ? -1.408 13.608 -39.168 1.00 19.28 4 LEU D CA 1
ATOM 2294 C C . LEU D 1 4 ? -2.356 12.688 -39.914 1.00 26.17 4 LEU D C 1
ATOM 2295 O O . LEU D 1 4 ? -2.124 11.481 -39.985 1.00 24.69 4 LEU D O 1
ATOM 2300 N N . VAL D 1 5 ? -3.423 13.244 -40.473 1.00 19.24 5 VAL D N 1
ATOM 2301 C CA . VAL D 1 5 ? -4.405 12.423 -41.177 1.00 19.36 5 VAL D CA 1
ATOM 2302 C C . VAL D 1 5 ? -4.671 12.963 -42.573 1.00 21.10 5 VAL D C 1
ATOM 2303 O O . VAL D 1 5 ? -5.180 14.072 -42.719 1.00 21.64 5 VAL D O 1
ATOM 2307 N N . GLU D 1 6 ? -4.326 12.173 -43.585 1.00 17.61 6 GLU D N 1
ATOM 2308 C CA . GLU D 1 6 ? -4.521 12.563 -44.979 1.00 18.82 6 GLU D CA 1
ATOM 2309 C C . GLU D 1 6 ? -5.893 12.180 -45.487 1.00 22.14 6 GLU D C 1
ATOM 2310 O O . GLU D 1 6 ? -6.477 11.179 -45.064 1.00 19.94 6 GLU D O 1
ATOM 2316 N N . SER D 1 7 ? -6.405 12.970 -46.423 1.00 16.49 7 SER D N 1
ATOM 2317 C CA . SER D 1 7 ? -7.638 12.610 -47.106 1.00 20.68 7 SER D CA 1
ATOM 2318 C C . SER D 1 7 ? -7.619 13.178 -48.515 1.00 18.01 7 SER D C 1
ATOM 2319 O O . SER D 1 7 ? -6.713 13.938 -48.868 1.00 17.44 7 SER D O 1
ATOM 2322 N N . GLY D 1 8 ? -8.605 12.787 -49.319 1.00 20.76 8 GLY D N 1
ATOM 2323 C CA . GLY D 1 8 ? -8.782 13.336 -50.649 1.00 19.27 8 GLY D CA 1
ATOM 2324 C C . GLY D 1 8 ? -8.186 12.518 -51.775 1.00 17.91 8 GLY D C 1
ATOM 2325 O O . GLY D 1 8 ? -8.248 12.924 -52.929 1.00 21.23 8 GLY D O 1
ATOM 2326 N N . GLY D 1 9 ? -7.600 11.373 -51.445 1.00 16.93 9 GLY D N 1
ATOM 2327 C CA . GLY D 1 9 ? -7.013 10.510 -52.451 1.00 15.36 9 GLY D CA 1
ATOM 2328 C C . GLY D 1 9 ? -8.097 9.793 -53.239 1.00 18.41 9 GLY D C 1
ATOM 2329 O O . GLY D 1 9 ? -9.282 9.958 -52.966 1.00 23.94 9 GLY D O 1
ATOM 2330 N N . GLY D 1 10 ? -7.694 9.008 -54.229 1.00 20.90 10 GLY D N 1
ATOM 2331 C CA . GLY D 1 10 ? -8.658 8.269 -55.018 1.00 22.03 10 GLY D CA 1
ATOM 2332 C C . GLY D 1 10 ? -8.162 7.943 -56.407 1.00 17.25 10 GLY D C 1
ATOM 2333 O O . GLY D 1 10 ? -6.966 8.018 -56.698 1.00 16.44 10 GLY D O 1
ATOM 2334 N N . LEU D 1 11 ? -9.100 7.573 -57.275 1.00 16.31 11 LEU D N 1
ATOM 2335 C CA . LEU D 1 11 ? -8.768 7.179 -58.627 1.00 14.75 11 LEU D CA 1
ATOM 2336 C C . LEU D 1 11 ? -9.236 8.255 -59.603 1.00 17.86 11 LEU D C 1
ATOM 2337 O O . LEU D 1 11 ? -10.362 8.732 -59.500 1.00 21.47 11 LEU D O 1
ATOM 2342 N N . VAL D 1 12 ? -8.370 8.628 -60.539 1.00 17.94 12 VAL D N 1
ATOM 2343 C CA . VAL D 1 12 ? -8.736 9.565 -61.601 1.00 19.69 12 VAL D CA 1
ATOM 2344 C C . VAL D 1 12 ? -8.081 9.126 -62.880 1.00 20.03 12 VAL D C 1
ATOM 2345 O O . VAL D 1 12 ? -7.117 8.367 -62.852 1.00 19.84 12 VAL D O 1
ATOM 2349 N N . GLN D 1 13 ? -8.593 9.603 -64.013 1.00 17.97 13 GLN D N 1
ATOM 2350 C CA . GLN D 1 13 ? -7.923 9.360 -65.280 1.00 18.88 13 GLN D CA 1
ATOM 2351 C C . GLN D 1 13 ? -6.763 10.325 -65.457 1.00 21.52 13 GLN D C 1
ATOM 2352 O O . GLN D 1 13 ? -6.721 11.380 -64.815 1.00 19.93 13 GLN D O 1
ATOM 2358 N N . PRO D 1 14 ? -5.811 9.968 -66.327 1.00 19.25 14 PRO D N 1
ATOM 2359 C CA . PRO D 1 14 ? -4.769 10.923 -66.702 1.00 24.85 14 PRO D CA 1
ATOM 2360 C C . PRO D 1 14 ? -5.415 12.236 -67.131 1.00 29.81 14 PRO D C 1
ATOM 2361 O O . PRO D 1 14 ? -6.465 12.226 -67.784 1.00 20.54 14 PRO D O 1
ATOM 2365 N N . GLY D 1 15 ? -4.797 13.348 -66.749 1.00 23.60 15 GLY D N 1
ATOM 2366 C CA . GLY D 1 15 ? -5.351 14.658 -67.007 1.00 19.74 15 GLY D CA 1
ATOM 2367 C C . GLY D 1 15 ? -6.266 15.118 -65.894 1.00 18.92 15 GLY D C 1
ATOM 2368 O O . GLY D 1 15 ? -6.631 16.287 -65.834 1.00 18.71 15 GLY D O 1
ATOM 2369 N N . GLY D 1 16 ? -6.637 14.211 -65.000 1.00 14.60 16 GLY D N 1
ATOM 2370 C CA . GLY D 1 16 ? -7.583 14.530 -63.946 1.00 16.01 16 GLY D CA 1
ATOM 2371 C C . GLY D 1 16 ? -6.967 15.371 -62.840 1.00 15.27 16 GLY D C 1
ATOM 2372 O O . GLY D 1 16 ? -5.815 15.788 -62.943 1.00 13.56 16 GLY D O 1
ATOM 2373 N N . SER D 1 17 ? -7.744 15.613 -61.799 1.00 13.57 17 SER D N 1
ATOM 2374 C CA A SER D 1 17 ? -7.321 16.457 -60.678 0.50 14.59 17 SER D CA 1
ATOM 2375 C CA B SER D 1 17 ? -7.332 16.463 -60.694 0.50 14.64 17 SER D CA 1
ATOM 2376 C C . SER D 1 17 ? -7.772 15.861 -59.356 1.00 16.04 17 SER D C 1
ATOM 2377 O O . SER D 1 17 ? -8.825 15.228 -59.272 1.00 16.13 17 SER D O 1
ATOM 2382 N N . LEU D 1 18 ? -6.968 16.064 -58.317 1.00 14.76 18 LEU D N 1
ATOM 2383 C CA . LEU D 1 18 ? -7.353 15.675 -56.969 1.00 14.18 18 LEU D CA 1
ATOM 2384 C C . LEU D 1 18 ? -6.893 16.749 -55.997 1.00 10.94 18 LEU D C 1
ATOM 2385 O O . LEU D 1 18 ? -5.923 17.444 -56.256 1.00 12.55 18 LEU D O 1
ATOM 2390 N N . ARG D 1 19 ? -7.586 16.881 -54.883 1.00 10.98 19 ARG D N 1
ATOM 2391 C CA . ARG D 1 19 ? -7.113 17.759 -53.822 1.00 15.48 19 ARG D CA 1
ATOM 2392 C C . ARG D 1 19 ? -6.876 16.965 -52.550 1.00 12.73 19 ARG D C 1
ATOM 2393 O O . ARG D 1 19 ? -7.811 16.455 -51.947 1.00 14.68 19 ARG D O 1
ATOM 2401 N N . LEU D 1 20 ? -5.620 16.869 -52.142 1.00 14.12 20 LEU D N 1
ATOM 2402 C CA . LEU D 1 20 ? -5.274 16.177 -50.903 1.00 13.51 20 LEU D CA 1
ATOM 2403 C C . LEU D 1 20 ? -5.322 17.167 -49.756 1.00 18.34 20 LEU D C 1
ATOM 2404 O O . LEU D 1 20 ? -5.012 18.337 -49.930 1.00 14.06 20 LEU D O 1
ATOM 2409 N N . SER D 1 21 ? -5.725 16.690 -48.588 1.00 13.27 21 SER D N 1
ATOM 2410 C CA . SER D 1 21 ? -5.740 17.504 -47.395 1.00 15.19 21 SER D CA 1
ATOM 2411 C C . SER D 1 21 ? -5.089 16.716 -46.271 1.00 19.14 21 SER D C 1
ATOM 2412 O O . SER D 1 21 ? -5.139 15.484 -46.264 1.00 18.81 21 SER D O 1
ATOM 2415 N N . CYS D 1 22 ? -4.479 17.429 -45.335 1.00 15.00 22 CYS D N 1
ATOM 2416 C CA . CYS D 1 22 ? -3.866 16.812 -44.163 1.00 16.87 22 CYS D CA 1
ATOM 2417 C C . CYS D 1 22 ? -4.232 17.627 -42.945 1.00 19.53 22 CYS D C 1
ATOM 2418 O O . CYS D 1 22 ? -4.022 18.839 -42.918 1.00 19.51 22 CYS D O 1
ATOM 2421 N N . THR D 1 23 ? -4.780 16.960 -41.937 1.00 16.69 23 THR D N 1
ATOM 2422 C CA . THR D 1 23 ? -5.124 17.612 -40.690 1.00 23.60 23 THR D CA 1
ATOM 2423 C C . THR D 1 23 ? -4.184 17.139 -39.613 1.00 26.09 23 THR D C 1
ATOM 2424 O O . THR D 1 23 ? -3.953 15.939 -39.455 1.00 22.64 23 THR D O 1
ATOM 2428 N N . GLY D 1 24 ? -3.629 18.084 -38.869 1.00 21.19 24 GLY D N 1
ATOM 2429 C CA . GLY D 1 24 ? -2.716 17.743 -37.801 1.00 23.33 24 GLY D CA 1
ATOM 2430 C C . GLY D 1 24 ? -3.372 17.949 -36.453 1.00 29.46 24 GLY D C 1
ATOM 2431 O O . GLY D 1 24 ? -4.170 18.865 -36.281 1.00 27.71 24 GLY D O 1
ATOM 2432 N N . SER D 1 25 ? -3.032 17.087 -35.504 1.00 25.00 25 SER D N 1
ATOM 2433 C CA . SER D 1 25 ? -3.498 17.210 -34.132 1.00 36.03 25 SER D CA 1
ATOM 2434 C C . SER D 1 25 ? -2.352 16.819 -33.210 1.00 27.20 25 SER D C 1
ATOM 2435 O O . SER D 1 25 ? -1.447 16.088 -33.609 1.00 30.26 25 SER D O 1
ATOM 2438 N N . GLY D 1 26 ? -2.372 17.318 -31.976 1.00 31.84 26 GLY D N 1
ATOM 2439 C CA . GLY D 1 26 ? -1.387 16.917 -30.985 1.00 28.18 26 GLY D CA 1
ATOM 2440 C C . GLY D 1 26 ? -0.086 17.700 -31.002 1.00 29.12 26 GLY D C 1
ATOM 2441 O O . GLY D 1 26 ? 0.877 17.314 -30.349 1.00 27.12 26 GLY D O 1
ATOM 2442 N N . PHE D 1 27 ? -0.049 18.789 -31.767 1.00 25.72 27 PHE D N 1
ATOM 2443 C CA . PHE D 1 27 ? 1.109 19.673 -31.805 1.00 21.35 27 PHE D CA 1
ATOM 2444 C C . PHE D 1 27 ? 0.653 21.028 -32.317 1.00 21.00 27 PHE D C 1
ATOM 2445 O O . PHE D 1 27 ? -0.459 21.155 -32.827 1.00 24.15 27 PHE D O 1
ATOM 2453 N N . THR D 1 28 ? 1.496 22.043 -32.168 1.00 20.45 28 THR D N 1
ATOM 2454 C CA . THR D 1 28 ? 1.151 23.374 -32.653 1.00 21.63 28 THR D CA 1
ATOM 2455 C C . THR D 1 28 ? 1.444 23.450 -34.143 1.00 19.05 28 THR D C 1
ATOM 2456 O O . THR D 1 28 ? 2.566 23.740 -34.570 1.00 16.20 28 THR D O 1
ATOM 2460 N N . PHE D 1 29 ? 0.408 23.172 -34.925 1.00 16.66 29 PHE D N 1
ATOM 2461 C CA . PHE D 1 29 ? 0.507 23.055 -36.376 1.00 18.04 29 PHE D CA 1
ATOM 2462 C C . PHE D 1 29 ? 1.259 24.210 -37.022 1.00 18.07 29 PHE D C 1
ATOM 2463 O O . PHE D 1 29 ? 2.139 23.993 -37.857 1.00 15.94 29 PHE D O 1
ATOM 2471 N N . ASP D 1 30 ? 0.932 25.438 -36.631 1.00 18.83 30 ASP D N 1
ATOM 2472 C CA . ASP D 1 30 ? 1.512 26.599 -37.303 1.00 22.89 30 ASP D CA 1
ATOM 2473 C C . ASP D 1 30 ? 2.982 26.875 -36.977 1.00 19.93 30 ASP D C 1
ATOM 2474 O O . ASP D 1 30 ? 3.589 27.751 -37.581 1.00 21.21 30 ASP D O 1
ATOM 2479 N N . ASN D 1 31 ? 3.557 26.102 -36.059 1.00 16.15 31 ASN D N 1
ATOM 2480 C CA . ASN D 1 31 ? 4.981 26.218 -35.736 1.00 16.64 31 ASN D CA 1
ATOM 2481 C C . ASN D 1 31 ? 5.904 25.350 -36.601 1.00 21.26 31 ASN D C 1
ATOM 2482 O O . ASN D 1 31 ? 7.125 25.367 -36.426 1.00 21.56 31 ASN D O 1
ATOM 2487 N N . TYR D 1 32 ? 5.337 24.583 -37.521 1.00 14.36 32 TYR D N 1
ATOM 2488 C CA . TYR D 1 32 ? 6.149 23.658 -38.313 1.00 14.05 32 TYR D CA 1
ATOM 2489 C C . TYR D 1 32 ? 6.001 23.817 -39.806 1.00 12.96 32 TYR D C 1
ATOM 2490 O O . TYR D 1 32 ? 4.909 24.093 -40.301 1.00 11.04 32 TYR D O 1
ATOM 2499 N N . ALA D 1 33 ? 7.100 23.602 -40.516 1.00 10.80 33 ALA D N 1
ATOM 2500 C CA . ALA D 1 33 ? 7.037 23.351 -41.945 1.00 11.42 33 ALA D CA 1
ATOM 2501 C C . ALA D 1 33 ? 6.315 22.015 -42.153 1.00 15.19 33 ALA D C 1
ATOM 2502 O O . ALA D 1 33 ? 6.407 21.116 -41.316 1.00 10.54 33 ALA D O 1
ATOM 2504 N N . MET D 1 34 ? 5.564 21.908 -43.242 1.00 12.86 34 MET D N 1
ATOM 2505 C CA . MET D 1 34 ? 4.782 20.709 -43.527 1.00 9.71 34 MET D CA 1
ATOM 2506 C C . MET D 1 34 ? 5.063 20.259 -44.942 1.00 12.65 34 MET D C 1
ATOM 2507 O O . MET D 1 34 ? 5.377 21.079 -45.797 1.00 11.06 34 MET D O 1
ATOM 2512 N N . HIS D 1 35 ? 4.976 18.952 -45.184 1.00 10.92 35 HIS D N 1
ATOM 2513 C CA . HIS D 1 35 ? 5.395 18.399 -46.460 1.00 8.62 35 HIS D CA 1
ATOM 2514 C C . HIS D 1 35 ? 4.453 17.322 -46.969 1.00 6.72 35 HIS D C 1
ATOM 2515 O O . HIS D 1 35 ? 3.698 16.727 -46.195 1.00 9.65 35 HIS D O 1
ATOM 2522 N N . TRP D 1 36 ? 4.513 17.113 -48.282 1.00 8.62 36 TRP D N 1
ATOM 2523 C CA . TRP D 1 36 ? 3.906 15.954 -48.938 1.00 10.03 36 TRP D CA 1
ATOM 2524 C C . TRP D 1 36 ? 5.025 15.131 -49.516 1.00 11.08 36 TRP D C 1
ATOM 2525 O O . TRP D 1 36 ? 5.947 15.672 -50.123 1.00 10.96 36 TRP D O 1
ATOM 2536 N N . LEU D 1 37 ? 4.954 13.819 -49.318 1.00 11.47 37 LEU D N 1
ATOM 2537 C CA . LEU D 1 37 ? 5.893 12.917 -49.959 1.00 10.82 37 LEU D CA 1
ATOM 2538 C C . LEU D 1 37 ? 5.058 11.792 -50.554 1.00 10.56 37 LEU D C 1
ATOM 2539 O O . LEU D 1 37 ? 3.868 11.700 -50.288 1.00 12.45 37 LEU D O 1
ATOM 2544 N N . ARG D 1 38 ? 5.676 10.932 -51.356 1.00 11.96 38 ARG D N 1
ATOM 2545 C CA . ARG D 1 38 ? 4.905 9.834 -51.921 1.00 12.20 38 ARG D CA 1
ATOM 2546 C C . ARG D 1 38 ? 5.735 8.576 -52.070 1.00 13.60 38 ARG D C 1
ATOM 2547 O O . ARG D 1 38 ? 6.956 8.624 -52.065 1.00 13.80 38 ARG D O 1
ATOM 2555 N N . GLN D 1 39 ? 5.044 7.453 -52.218 1.00 14.93 39 GLN D N 1
ATOM 2556 C CA . GLN D 1 39 ? 5.701 6.151 -52.266 1.00 15.06 39 GLN D CA 1
ATOM 2557 C C . GLN D 1 39 ? 4.869 5.238 -53.146 1.00 11.13 39 GLN D C 1
ATOM 2558 O O . GLN D 1 39 ? 3.751 4.884 -52.783 1.00 12.68 39 GLN D O 1
ATOM 2564 N N . VAL D 1 40 ? 5.405 4.898 -54.313 1.00 13.30 40 VAL D N 1
ATOM 2565 C CA . VAL D 1 40 ? 4.780 3.898 -55.160 1.00 12.51 40 VAL D CA 1
ATOM 2566 C C . VAL D 1 40 ? 4.814 2.579 -54.385 1.00 14.87 40 VAL D C 1
ATOM 2567 O O . VAL D 1 40 ? 5.845 2.228 -53.809 1.00 14.90 40 VAL D O 1
ATOM 2571 N N . PRO D 1 41 ? 3.681 1.882 -54.317 1.00 17.27 41 PRO D N 1
ATOM 2572 C CA . PRO D 1 41 ? 3.624 0.607 -53.593 1.00 16.48 41 PRO D CA 1
ATOM 2573 C C . PRO D 1 41 ? 4.790 -0.304 -53.997 1.00 17.38 41 PRO D C 1
ATOM 2574 O O . PRO D 1 41 ? 5.062 -0.487 -55.182 1.00 17.39 41 PRO D O 1
ATOM 2578 N N . GLY D 1 42 ? 5.482 -0.826 -52.999 1.00 21.03 42 GLY D N 1
ATOM 2579 C CA . GLY D 1 42 ? 6.629 -1.681 -53.219 1.00 20.95 42 GLY D CA 1
ATOM 2580 C C . GLY D 1 42 ? 7.905 -0.940 -53.559 1.00 26.88 42 GLY D C 1
ATOM 2581 O O . GLY D 1 42 ? 8.916 -1.577 -53.823 1.00 20.60 42 GLY D O 1
ATOM 2582 N N . GLU D 1 43 ? 7.877 0.396 -53.556 1.00 17.09 43 GLU D N 1
ATOM 2583 C CA . GLU D 1 43 ? 9.058 1.157 -53.960 1.00 16.72 43 GLU D CA 1
ATOM 2584 C C . GLU D 1 43 ? 9.517 2.167 -52.888 1.00 17.22 43 GLU D C 1
ATOM 2585 O O . GLU D 1 43 ? 9.041 2.128 -51.765 1.00 18.00 43 GLU D O 1
ATOM 2591 N N . GLY D 1 44 ? 10.448 3.045 -53.249 1.00 20.01 44 GLY D N 1
ATOM 2592 C CA . GLY D 1 44 ? 11.055 3.953 -52.287 1.00 24.48 44 GLY D CA 1
ATOM 2593 C C . GLY D 1 44 ? 10.296 5.252 -52.062 1.00 26.74 44 GLY D C 1
ATOM 2594 O O . GLY D 1 44 ? 9.173 5.411 -52.534 1.00 18.56 44 GLY D O 1
ATOM 2595 N N . LEU D 1 45 ? 10.921 6.185 -51.345 1.00 18.46 45 LEU D N 1
ATOM 2596 C CA . LEU D 1 45 ? 10.280 7.448 -50.961 1.00 18.25 45 LEU D CA 1
ATOM 2597 C C . LEU D 1 45 ? 10.707 8.608 -51.850 1.00 14.04 45 LEU D C 1
ATOM 2598 O O . LEU D 1 45 ? 11.836 8.646 -52.332 1.00 16.04 45 LEU D O 1
ATOM 2603 N N . GLU D 1 46 ? 9.784 9.549 -52.079 1.00 12.59 46 GLU D N 1
ATOM 2604 C CA . GLU D 1 46 ? 10.064 10.717 -52.895 1.00 12.97 46 GLU D CA 1
ATOM 2605 C C . GLU D 1 46 ? 9.388 11.936 -52.266 1.00 12.16 46 GLU D C 1
ATOM 2606 O O . GLU D 1 46 ? 8.192 11.923 -52.015 1.00 14.34 46 GLU D O 1
ATOM 2612 N N . TRP D 1 47 ? 10.166 12.972 -51.995 1.00 13.00 47 TRP D N 1
ATOM 2613 C CA . TRP D 1 47 ? 9.596 14.225 -51.504 1.00 12.18 47 TRP D CA 1
ATOM 2614 C C . TRP D 1 47 ? 8.854 14.913 -52.649 1.00 11.47 47 TRP D C 1
ATOM 2615 O O . TRP D 1 47 ? 9.340 14.941 -53.775 1.00 11.79 47 TRP D O 1
ATOM 2626 N N . VAL D 1 48 ? 7.690 15.489 -52.359 1.00 12.19 48 VAL D N 1
ATOM 2627 C CA . VAL D 1 48 ? 6.882 16.089 -53.411 1.00 11.12 48 VAL D CA 1
ATOM 2628 C C . VAL D 1 48 ? 6.776 17.605 -53.304 1.00 10.70 48 VAL D C 1
ATOM 2629 O O . VAL D 1 48 ? 6.921 18.315 -54.294 1.00 13.85 48 VAL D O 1
ATOM 2633 N N . SER D 1 49 ? 6.510 18.103 -52.112 1.00 9.73 49 SER D N 1
ATOM 2634 C CA . SER D 1 49 ? 6.291 19.540 -51.952 1.00 9.52 49 SER D CA 1
ATOM 2635 C C . SER D 1 49 ? 6.337 19.874 -50.474 1.00 9.62 49 SER D C 1
ATOM 2636 O O . SER D 1 49 ? 6.104 19.009 -49.618 1.00 11.90 49 SER D O 1
ATOM 2639 N N . GLY D 1 50 ? 6.615 21.133 -50.161 1.00 10.02 50 GLY D N 1
ATOM 2640 C CA . GLY D 1 50 ? 6.663 21.519 -48.769 1.00 8.88 50 GLY D CA 1
ATOM 2641 C C . GLY D 1 50 ? 6.423 23.000 -48.611 1.00 8.89 50 GLY D C 1
ATOM 2642 O O . GLY D 1 50 ? 6.555 23.765 -49.575 1.00 9.75 50 GLY D O 1
ATOM 2643 N N . ILE D 1 51 ? 6.072 23.391 -47.396 1.00 10.80 51 ILE D N 1
ATOM 2644 C CA . ILE D 1 51 ? 5.714 24.776 -47.113 1.00 10.11 51 ILE D CA 1
ATOM 2645 C C . ILE D 1 51 ? 6.136 25.156 -45.680 1.00 9.50 51 ILE D C 1
ATOM 2646 O O . ILE D 1 51 ? 5.828 24.445 -44.715 1.00 11.10 51 ILE D O 1
ATOM 2651 N N . SER D 1 52 ? 6.855 26.269 -45.552 1.00 13.22 52 SER D N 1
ATOM 2652 C CA . SER D 1 52 ? 7.372 26.690 -44.247 1.00 13.16 52 SER D CA 1
ATOM 2653 C C . SER D 1 52 ? 6.289 27.259 -43.321 1.00 15.91 52 SER D C 1
ATOM 2654 O O . SER D 1 52 ? 5.128 27.444 -43.717 1.00 12.92 52 SER D O 1
ATOM 2657 N N . ARG D 1 53 ? 6.676 27.548 -42.084 1.00 11.41 53 ARG D N 1
ATOM 2658 C CA . ARG D 1 53 ? 5.845 28.368 -41.210 1.00 11.24 53 ARG D CA 1
ATOM 2659 C C . ARG D 1 53 ? 5.458 29.646 -41.971 1.00 8.68 53 ARG D C 1
ATOM 2660 O O . ARG D 1 53 ? 6.260 30.184 -42.737 1.00 10.88 53 ARG D O 1
ATOM 2668 N N . SER D 1 54 ? 4.230 30.091 -41.750 1.00 16.20 54 SER D N 1
ATOM 2669 C CA A SER D 1 54 ? 3.751 31.345 -42.332 0.50 16.38 54 SER D CA 1
ATOM 2670 C CA B SER D 1 54 ? 3.686 31.320 -42.332 0.50 16.39 54 SER D CA 1
ATOM 2671 C C . SER D 1 54 ? 3.624 31.296 -43.853 1.00 19.21 54 SER D C 1
ATOM 2672 O O . SER D 1 54 ? 3.387 32.323 -44.485 1.00 14.00 54 SER D O 1
ATOM 2677 N N . SER D 1 55 ? 3.806 30.113 -44.443 1.00 12.24 55 SER D N 1
ATOM 2678 C CA . SER D 1 55 ? 3.767 29.950 -45.894 1.00 12.40 55 SER D CA 1
ATOM 2679 C C . SER D 1 55 ? 4.798 30.820 -46.575 1.00 15.43 55 SER D C 1
ATOM 2680 O O . SER D 1 55 ? 4.671 31.148 -47.749 1.00 14.08 55 SER D O 1
ATOM 2683 N N . GLY D 1 56 ? 5.855 31.168 -45.847 1.00 14.62 56 GLY D N 1
ATOM 2684 C CA . GLY D 1 56 ? 6.845 32.097 -46.352 1.00 12.97 56 GLY D CA 1
ATOM 2685 C C . GLY D 1 56 ? 7.810 31.526 -47.359 1.00 15.17 56 GLY D C 1
ATOM 2686 O O . GLY D 1 56 ? 8.457 32.269 -48.086 1.00 13.61 56 GLY D O 1
ATOM 2687 N N . ASP D 1 57 ? 7.902 30.200 -47.416 1.00 11.53 57 ASP D N 1
ATOM 2688 C CA . ASP D 1 57 ? 8.833 29.529 -48.316 1.00 13.92 57 ASP D CA 1
ATOM 2689 C C . ASP D 1 57 ? 8.148 28.264 -48.831 1.00 14.06 57 ASP D C 1
ATOM 2690 O O . ASP D 1 57 ? 7.668 27.457 -48.046 1.00 12.02 57 ASP D O 1
ATOM 2695 N N . ILE D 1 58 ? 8.097 28.108 -50.148 1.00 13.20 58 ILE D N 1
ATOM 2696 C CA . ILE D 1 58 ? 7.309 27.040 -50.770 1.00 14.37 58 ILE D CA 1
ATOM 2697 C C . ILE D 1 58 ? 8.111 26.401 -51.876 1.00 17.62 58 ILE D C 1
ATOM 2698 O O . ILE D 1 58 ? 8.760 27.099 -52.645 1.00 18.78 58 ILE D O 1
ATOM 2703 N N . ASP D 1 59 ? 8.095 25.073 -51.973 1.00 16.14 59 ASP D N 1
ATOM 2704 C CA . ASP D 1 59 ? 8.867 24.444 -53.027 1.00 13.00 59 ASP D CA 1
ATOM 2705 C C . ASP D 1 59 ? 8.215 23.147 -53.490 1.00 12.18 59 ASP D C 1
ATOM 2706 O O . ASP D 1 59 ? 7.340 22.597 -52.805 1.00 10.46 59 ASP D O 1
ATOM 2711 N N . TYR D 1 60 ? 8.658 22.679 -54.649 1.00 14.20 60 TYR D N 1
ATOM 2712 C CA . TYR D 1 60 ? 8.078 21.497 -55.293 1.00 14.95 60 TYR D CA 1
ATOM 2713 C C . TYR D 1 60 ? 9.180 20.681 -55.932 1.00 11.11 60 TYR D C 1
ATOM 2714 O O . TYR D 1 60 ? 10.162 21.235 -56.415 1.00 14.84 60 TYR D O 1
ATOM 2723 N N . ALA D 1 61 ? 9.003 19.358 -55.953 1.00 14.80 61 ALA D N 1
ATOM 2724 C CA . ALA D 1 61 ? 9.853 18.497 -56.759 1.00 17.10 61 ALA D CA 1
ATOM 2725 C C . ALA D 1 61 ? 9.747 18.916 -58.227 1.00 15.65 61 ALA D C 1
ATOM 2726 O O . ALA D 1 61 ? 8.685 19.334 -58.681 1.00 12.08 61 ALA D O 1
ATOM 2728 N N . ASP D 1 62 ? 10.843 18.798 -58.967 1.00 16.44 62 ASP D N 1
ATOM 2729 C CA . ASP D 1 62 ? 10.850 19.206 -60.369 1.00 24.05 62 ASP D CA 1
ATOM 2730 C C . ASP D 1 62 ? 9.743 18.518 -61.178 1.00 26.56 62 ASP D C 1
ATOM 2731 O O . ASP D 1 62 ? 9.146 19.129 -62.063 1.00 21.66 62 ASP D O 1
ATOM 2736 N N . SER D 1 63 ? 9.461 17.262 -60.848 1.00 23.20 63 SER D N 1
ATOM 2737 C CA . SER D 1 63 ? 8.480 16.473 -61.594 1.00 27.31 63 SER D CA 1
ATOM 2738 C C . SER D 1 63 ? 7.020 16.920 -61.412 1.00 26.76 63 SER D C 1
ATOM 2739 O O . SER D 1 63 ? 6.141 16.486 -62.163 1.00 19.78 63 SER D O 1
ATOM 2742 N N . VAL D 1 64 ? 6.752 17.782 -60.432 1.00 18.17 64 VAL D N 1
ATOM 2743 C CA . VAL D 1 64 ? 5.380 18.239 -60.213 1.00 18.08 64 VAL D CA 1
ATOM 2744 C C . VAL D 1 64 ? 5.216 19.752 -60.311 1.00 16.51 64 VAL D C 1
ATOM 2745 O O . VAL D 1 64 ? 4.119 20.275 -60.120 1.00 14.82 64 VAL D O 1
ATOM 2749 N N . LYS D 1 65 ? 6.302 20.461 -60.585 1.00 15.93 65 LYS D N 1
ATOM 2750 C CA . LYS D 1 65 ? 6.217 21.916 -60.697 1.00 20.37 65 LYS D CA 1
ATOM 2751 C C . LYS D 1 65 ? 5.284 22.317 -61.815 1.00 19.90 65 LYS D C 1
ATOM 2752 O O . LYS D 1 65 ? 5.354 21.768 -62.911 1.00 23.20 65 LYS D O 1
ATOM 2758 N N . GLY D 1 66 ? 4.438 23.295 -61.542 1.00 17.17 66 GLY D N 1
ATOM 2759 C CA . GLY D 1 66 ? 3.489 23.778 -62.519 1.00 21.07 66 GLY D CA 1
ATOM 2760 C C . GLY D 1 66 ? 2.175 23.015 -62.503 1.00 24.24 66 GLY D C 1
ATOM 2761 O O . GLY D 1 66 ? 1.175 23.473 -63.063 1.00 25.41 66 GLY D O 1
ATOM 2762 N N . ARG D 1 67 ? 2.166 21.848 -61.870 1.00 16.56 67 ARG D N 1
ATOM 2763 C CA . ARG D 1 67 ? 0.949 21.034 -61.813 1.00 16.11 67 ARG D CA 1
ATOM 2764 C C . ARG D 1 67 ? 0.332 20.964 -60.421 1.00 15.77 67 ARG D C 1
ATOM 2765 O O . ARG D 1 67 ? -0.893 20.899 -60.275 1.00 14.63 67 ARG D O 1
ATOM 2773 N N . PHE D 1 68 ? 1.184 20.960 -59.398 1.00 14.41 68 PHE D N 1
ATOM 2774 C CA . PHE D 1 68 ? 0.727 20.870 -58.017 1.00 13.60 68 PHE D CA 1
ATOM 2775 C C . PHE D 1 68 ? 0.851 22.229 -57.327 1.00 11.10 68 PHE D C 1
ATOM 2776 O O . PHE D 1 68 ? 1.806 22.976 -57.578 1.00 14.92 68 PHE D O 1
ATOM 2784 N N . THR D 1 69 ? -0.095 22.518 -56.443 1.00 12.24 69 THR D N 1
ATOM 2785 C CA . THR D 1 69 ? -0.069 23.747 -55.655 1.00 11.49 69 THR D CA 1
ATOM 2786 C C . THR D 1 69 ? -0.324 23.470 -54.189 1.00 10.72 69 THR D C 1
ATOM 2787 O O . THR D 1 69 ? -1.357 22.909 -53.814 1.00 12.03 69 THR D O 1
ATOM 2791 N N . ILE D 1 70 ? 0.621 23.879 -53.353 1.00 11.79 70 ILE D N 1
ATOM 2792 C CA . ILE D 1 70 ? 0.525 23.580 -51.949 1.00 9.37 70 ILE D CA 1
ATOM 2793 C C . ILE D 1 70 ? 0.093 24.823 -51.206 1.00 11.92 70 ILE D C 1
ATOM 2794 O O . ILE D 1 70 ? 0.448 25.928 -51.595 1.00 12.03 70 ILE D O 1
ATOM 2799 N N . SER D 1 71 ? -0.708 24.641 -50.169 1.00 11.77 71 SER D N 1
ATOM 2800 C CA . SER D 1 71 ? -1.119 25.755 -49.335 1.00 15.99 71 SER D CA 1
ATOM 2801 C C . SER D 1 71 ? -1.420 25.225 -47.947 1.00 17.22 71 SER D C 1
ATOM 2802 O O . SER D 1 71 ? -1.547 24.019 -47.763 1.00 16.24 71 SER D O 1
ATOM 2805 N N . ARG D 1 72 ? -1.520 26.115 -46.964 1.00 11.46 72 ARG D N 1
ATOM 2806 C CA . ARG D 1 72 ? -1.888 25.712 -45.612 1.00 14.24 72 ARG D CA 1
ATOM 2807 C C . ARG D 1 72 ? -2.871 26.718 -45.026 1.00 17.04 72 ARG D C 1
ATOM 2808 O O . ARG D 1 72 ? -2.879 27.878 -45.412 1.00 19.27 72 ARG D O 1
ATOM 2816 N N . ASP D 1 73 ? -3.692 26.250 -44.099 1.00 15.50 73 ASP D N 1
ATOM 2817 C CA . ASP D 1 73 ? -4.640 27.086 -43.385 1.00 23.08 73 ASP D CA 1
ATOM 2818 C C . ASP D 1 73 ? -4.407 26.825 -41.908 1.00 17.33 73 ASP D C 1
ATOM 2819 O O . ASP D 1 73 ? -4.857 25.832 -41.353 1.00 20.55 73 ASP D O 1
ATOM 2824 N N . ASP D 1 74 ? -3.660 27.709 -41.269 1.00 26.02 74 ASP D N 1
ATOM 2825 C CA . ASP D 1 74 ? -3.208 27.427 -39.912 1.00 25.30 74 ASP D CA 1
ATOM 2826 C C . ASP D 1 74 ? -4.359 27.390 -38.915 1.00 29.53 74 ASP D C 1
ATOM 2827 O O . ASP D 1 74 ? -4.371 26.552 -38.009 1.00 28.15 74 ASP D O 1
ATOM 2832 N N . ALA D 1 75 ? -5.332 28.269 -39.113 1.00 27.92 75 ALA D N 1
ATOM 2833 C CA . ALA D 1 75 ? -6.531 28.287 -38.277 1.00 27.03 75 ALA D CA 1
ATOM 2834 C C . ALA D 1 75 ? -7.220 26.923 -38.270 1.00 32.79 75 ALA D C 1
ATOM 2835 O O . ALA D 1 75 ? -7.677 26.454 -37.228 1.00 32.64 75 ALA D O 1
ATOM 2837 N N . LYS D 1 76 ? -7.274 26.279 -39.435 1.00 31.36 76 LYS D N 1
ATOM 2838 C CA . LYS D 1 76 ? -7.894 24.964 -39.552 1.00 28.21 76 LYS D CA 1
ATOM 2839 C C . LYS D 1 76 ? -6.914 23.839 -39.261 1.00 26.76 76 LYS D C 1
ATOM 2840 O O . LYS D 1 76 ? -7.307 22.676 -39.207 1.00 28.00 76 LYS D O 1
ATOM 2846 N N . LYS D 1 77 ? -5.640 24.168 -39.086 1.00 23.12 77 LYS D N 1
ATOM 2847 C CA . LYS D 1 77 ? -4.627 23.150 -38.898 1.00 22.83 77 LYS D CA 1
ATOM 2848 C C . LYS D 1 77 ? -4.628 22.196 -40.083 1.00 21.23 77 LYS D C 1
ATOM 2849 O O . LYS D 1 77 ? -4.550 20.984 -39.909 1.00 22.37 77 LYS D O 1
ATOM 2855 N N . THR D 1 78 ? -4.735 22.740 -41.290 1.00 22.84 78 THR D N 1
ATOM 2856 C CA . THR D 1 78 ? -4.718 21.896 -42.471 1.00 20.27 78 THR D CA 1
ATOM 2857 C C . THR D 1 78 ? -3.676 22.319 -43.480 1.00 18.96 78 THR D C 1
ATOM 2858 O O . THR D 1 78 ? -3.314 23.494 -43.598 1.00 19.15 78 THR D O 1
ATOM 2862 N N . LEU D 1 79 ? -3.192 21.318 -44.196 1.00 17.74 79 LEU D N 1
ATOM 2863 C CA . LEU D 1 79 ? -2.289 21.475 -45.312 1.00 14.78 79 LEU D CA 1
ATOM 2864 C C . LEU D 1 79 ? -3.065 20.924 -46.512 1.00 16.26 79 LEU D C 1
ATOM 2865 O O . LEU D 1 79 ? -3.793 19.940 -46.373 1.00 14.77 79 LEU D O 1
ATOM 2870 N N . SER D 1 80 ? -2.930 21.555 -47.673 1.00 14.12 80 SER D N 1
ATOM 2871 C CA . SER D 1 80 ? -3.598 21.056 -48.880 1.00 12.14 80 SER D CA 1
ATOM 2872 C C . SER D 1 80 ? -2.623 20.899 -50.020 1.00 12.82 80 SER D C 1
ATOM 2873 O O . SER D 1 80 ? -1.612 21.588 -50.076 1.00 15.84 80 SER D O 1
ATOM 2876 N N . LEU D 1 81 ? -2.939 20.006 -50.956 1.00 11.44 81 LEU D N 1
ATOM 2877 C CA . LEU D 1 81 ? -2.173 19.898 -52.175 1.00 9.49 81 LEU D CA 1
ATOM 2878 C C . LEU D 1 81 ? -3.153 19.761 -53.335 1.00 19.71 81 LEU D C 1
ATOM 2879 O O . LEU D 1 81 ? -3.812 18.729 -53.476 1.00 14.52 81 LEU D O 1
ATOM 2884 N N . GLN D 1 82 ? -3.281 20.809 -54.143 1.00 12.46 82 GLN D N 1
ATOM 2885 C CA . GLN D 1 82 ? -4.084 20.709 -55.360 1.00 12.23 82 GLN D CA 1
ATOM 2886 C C . GLN D 1 82 ? -3.246 20.061 -56.462 1.00 12.95 82 GLN D C 1
ATOM 2887 O O . GLN D 1 82 ? -2.221 20.592 -56.867 1.00 14.46 82 GLN D O 1
ATOM 2893 N N . MET D 1 83 ? -3.675 18.900 -56.949 1.00 8.39 83 MET D N 1
ATOM 2894 C CA . MET D 1 83 ? -2.899 18.200 -57.946 1.00 9.51 83 MET D CA 1
ATOM 2895 C C . MET D 1 83 ? -3.640 18.207 -59.274 1.00 14.71 83 MET D C 1
ATOM 2896 O O . MET D 1 83 ? -4.645 17.520 -59.419 1.00 13.92 83 MET D O 1
ATOM 2901 N N . ASN D 1 84 ? -3.144 18.980 -60.233 1.00 16.16 84 ASN D N 1
ATOM 2902 C CA . ASN D 1 84 ? -3.796 19.084 -61.533 1.00 17.25 84 ASN D CA 1
ATOM 2903 C C . ASN D 1 84 ? -2.987 18.371 -62.596 1.00 16.57 84 ASN D C 1
ATOM 2904 O O . ASN D 1 84 ? -1.827 18.033 -62.371 1.00 15.15 84 ASN D O 1
ATOM 2909 N N . SER D 1 85 ? -3.599 18.116 -63.753 1.00 12.83 85 SER D N 1
ATOM 2910 C CA . SER D 1 85 ? -2.899 17.460 -64.854 1.00 10.79 85 SER D CA 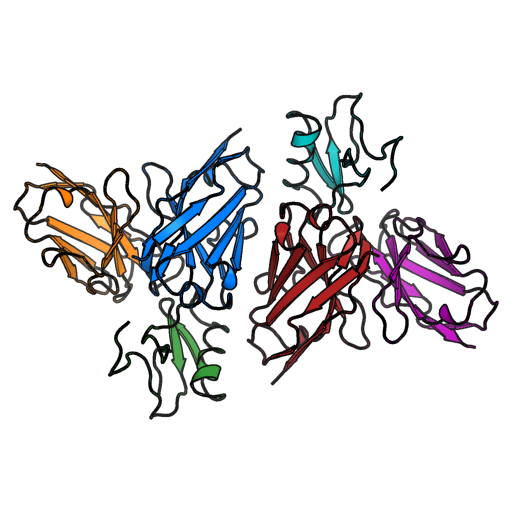1
ATOM 2911 C C . SER D 1 85 ? -2.182 16.184 -64.399 1.00 12.15 85 SER D C 1
ATOM 2912 O O . SER D 1 85 ? -1.025 15.944 -64.724 1.00 14.82 85 SER D O 1
ATOM 2915 N N . LEU D 1 86 ? -2.891 15.358 -63.656 1.00 16.41 86 LEU D N 1
ATOM 2916 C CA . LEU D 1 86 ? -2.275 14.160 -63.114 1.00 17.07 86 LEU D CA 1
ATOM 2917 C C . LEU D 1 86 ? -1.845 13.192 -64.217 1.00 21.56 86 LEU D C 1
ATOM 2918 O O . LEU D 1 86 ? -2.486 13.103 -65.266 1.00 17.63 86 LEU D O 1
ATOM 2923 N N . ARG D 1 87 ? -0.750 12.487 -63.964 1.00 18.26 87 ARG D N 1
ATOM 2924 C CA . ARG D 1 87 ? -0.157 11.555 -64.918 1.00 20.40 87 ARG D CA 1
ATOM 2925 C C . ARG D 1 87 ? -0.090 10.189 -64.271 1.00 19.58 87 ARG D C 1
ATOM 2926 O O . ARG D 1 87 ? -0.144 10.068 -63.050 1.00 16.34 87 ARG D O 1
ATOM 2934 N N . ALA D 1 88 ? 0.054 9.153 -65.096 1.00 21.93 88 ALA D N 1
ATOM 2935 C CA . ALA D 1 88 ? 0.141 7.782 -64.601 1.00 19.54 88 ALA D CA 1
ATOM 2936 C C . ALA D 1 88 ? 1.238 7.642 -63.553 1.00 17.41 88 ALA D C 1
ATOM 2937 O O . ALA D 1 88 ? 1.053 6.987 -62.537 1.00 18.91 88 ALA D O 1
ATOM 2939 N N . GLU D 1 89 ? 2.379 8.267 -63.802 1.00 19.32 89 GLU D N 1
ATOM 2940 C CA . GLU D 1 89 ? 3.504 8.131 -62.891 1.00 25.93 89 GLU D CA 1
ATOM 2941 C C . GLU D 1 89 ? 3.340 8.912 -61.583 1.00 23.56 89 GLU D C 1
ATOM 2942 O O . GLU D 1 89 ? 4.222 8.865 -60.725 1.00 20.56 89 GLU D O 1
ATOM 2948 N N . ASP D 1 90 ? 2.219 9.620 -61.429 1.00 17.97 90 ASP D N 1
ATOM 2949 C CA . ASP D 1 90 ? 1.882 10.245 -60.151 1.00 13.67 90 ASP D CA 1
ATOM 2950 C C . ASP D 1 90 ? 1.215 9.253 -59.213 1.00 14.95 90 ASP D C 1
ATOM 2951 O O . ASP D 1 90 ? 0.922 9.574 -58.069 1.00 15.48 90 ASP D O 1
ATOM 2956 N N . THR D 1 91 ? 0.945 8.048 -59.707 1.00 14.11 91 THR D N 1
ATOM 2957 C CA . THR D 1 91 ? 0.278 7.050 -58.893 1.00 12.93 91 THR D CA 1
ATOM 2958 C C . THR D 1 91 ? 1.199 6.668 -57.738 1.00 13.96 91 THR D C 1
ATOM 2959 O O . THR D 1 91 ? 2.370 6.386 -57.964 1.00 14.74 91 THR D O 1
ATOM 2963 N N . ALA D 1 92 ? 0.661 6.673 -56.522 1.00 10.89 92 ALA D N 1
ATOM 2964 C CA . ALA D 1 92 ? 1.443 6.423 -55.313 1.00 15.27 92 ALA D CA 1
ATOM 2965 C C . ALA D 1 92 ? 0.597 6.610 -54.081 1.00 15.55 92 ALA D C 1
ATOM 2966 O O . ALA D 1 92 ? -0.483 7.201 -54.146 1.00 14.34 92 ALA D O 1
ATOM 2968 N N . VAL D 1 93 ? 1.088 6.119 -52.944 1.00 13.77 93 VAL D N 1
ATOM 2969 C CA . VAL D 1 93 ? 0.550 6.541 -51.661 1.00 10.47 93 VAL D CA 1
ATOM 2970 C C . VAL D 1 93 ? 1.145 7.916 -51.354 1.00 12.66 93 VAL D C 1
ATOM 2971 O O . VAL D 1 93 ? 2.349 8.101 -51.447 1.00 12.27 93 VAL D O 1
ATOM 2975 N N . TYR D 1 94 ? 0.298 8.874 -51.006 1.00 12.01 94 TYR D N 1
ATOM 2976 C CA . TYR D 1 94 ? 0.785 10.207 -50.632 1.00 13.11 94 TYR D CA 1
ATOM 2977 C C . TYR D 1 94 ? 0.742 10.377 -49.129 1.00 8.53 94 TYR D C 1
ATOM 2978 O O . TYR D 1 94 ? -0.295 10.160 -48.502 1.00 13.22 94 TYR D O 1
ATOM 2987 N N . TYR D 1 95 ? 1.885 10.767 -48.569 1.00 12.51 95 TYR D N 1
ATOM 2988 C CA . TYR D 1 95 ? 2.024 11.023 -47.145 1.00 12.93 95 TYR D CA 1
ATOM 2989 C C . TYR D 1 95 ? 2.136 12.503 -46.826 1.00 8.99 95 TYR D C 1
ATOM 2990 O O . TYR D 1 95 ? 2.887 13.212 -47.474 1.00 11.83 95 TYR D O 1
ATOM 2999 N N . CYS D 1 96 ? 1.421 12.940 -45.803 1.00 10.30 96 CYS D N 1
ATOM 3000 C CA A CYS D 1 96 ? 1.748 14.238 -45.236 0.50 13.97 96 CYS D CA 1
ATOM 3001 C CA B CYS D 1 96 ? 1.658 14.226 -45.154 0.50 14.03 96 CYS D CA 1
ATOM 3002 C C . CYS D 1 96 ? 2.737 14.023 -44.091 1.00 12.38 96 CYS D C 1
ATOM 3003 O O . CYS D 1 96 ? 2.699 13.020 -43.385 1.00 13.65 96 CYS D O 1
ATOM 3008 N N . ALA D 1 97 ? 3.685 14.941 -43.955 1.00 13.88 97 ALA D N 1
ATOM 3009 C CA . ALA D 1 97 ? 4.733 14.767 -42.947 1.00 12.58 97 ALA D CA 1
ATOM 3010 C C . ALA D 1 97 ? 5.127 16.092 -42.335 1.00 13.83 97 ALA D C 1
ATOM 3011 O O . ALA D 1 97 ? 5.202 17.110 -43.030 1.00 13.47 97 ALA D O 1
ATOM 3013 N N . ARG D 1 98 ? 5.404 16.069 -41.040 1.00 12.80 98 ARG D N 1
ATOM 3014 C CA . ARG D 1 98 ? 5.890 17.259 -40.359 1.00 14.08 98 ARG D CA 1
ATOM 3015 C C . ARG D 1 98 ? 7.382 17.415 -40.612 1.00 17.01 98 ARG D C 1
ATOM 3016 O O . ARG D 1 98 ? 8.135 16.444 -40.550 1.00 15.12 98 ARG D O 1
ATOM 3024 N N . GLY D 1 99 ? 7.811 18.633 -40.921 1.00 13.09 99 GLY D N 1
ATOM 3025 C CA . GLY D 1 99 ? 9.211 18.888 -41.206 1.00 8.93 99 GLY D CA 1
ATOM 3026 C C . GLY D 1 99 ? 10.029 18.784 -39.927 1.00 18.50 99 GLY D C 1
ATOM 3027 O O . GLY D 1 99 ? 9.622 19.270 -38.872 1.00 17.41 99 GLY D O 1
ATOM 3028 N N . GLY D 1 100 ? 11.180 18.132 -40.020 1.00 17.68 100 GLY D N 1
ATOM 3029 C CA . GLY D 1 100 ? 12.081 18.010 -38.888 1.00 17.36 100 GLY D CA 1
ATOM 3030 C C . GLY D 1 100 ? 13.389 18.708 -39.199 1.00 18.89 100 GLY D C 1
ATOM 3031 O O . GLY D 1 100 ? 14.464 18.238 -38.837 1.00 21.06 100 GLY D O 1
ATOM 3032 N N . VAL D 1 101 ? 13.291 19.830 -39.907 1.00 15.58 101 VAL D N 1
ATOM 3033 C CA . VAL D 1 101 ? 14.458 20.620 -40.280 1.00 16.88 101 VAL D CA 1
ATOM 3034 C C . VAL D 1 101 ? 15.530 19.820 -41.040 1.00 23.66 101 VAL D C 1
ATOM 3035 O O . VAL D 1 101 ? 16.682 19.711 -40.612 1.00 20.24 101 VAL D O 1
ATOM 3039 N N . GLY D 1 102 ? 15.137 19.281 -42.190 1.00 14.74 102 GLY D N 1
ATOM 3040 C CA . GLY D 1 102 ? 16.028 18.505 -43.027 1.00 18.08 102 GLY D CA 1
ATOM 3041 C C . GLY D 1 102 ? 15.419 17.135 -43.214 1.00 14.98 102 GLY D C 1
ATOM 3042 O O . GLY D 1 102 ? 15.365 16.604 -44.320 1.00 15.01 102 GLY D O 1
ATOM 3043 N N . SER D 1 103 ? 14.930 16.578 -42.120 1.00 16.34 103 SER D N 1
ATOM 3044 C CA . SER D 1 103 ? 14.320 15.270 -42.135 1.00 15.71 103 SER D CA 1
ATOM 3045 C C . SER D 1 103 ? 12.822 15.447 -42.031 1.00 18.20 103 SER D C 1
ATOM 3046 O O . SER D 1 103 ? 12.331 16.569 -41.962 1.00 14.87 103 SER D O 1
ATOM 3049 N N . PHE D 1 104 ? 12.100 14.340 -42.003 1.00 15.17 104 PHE D N 1
ATOM 3050 C CA . PHE D 1 104 ? 10.653 14.362 -41.878 1.00 10.75 104 PHE D CA 1
ATOM 3051 C C . PHE D 1 104 ? 10.291 13.550 -40.645 1.00 18.78 104 PHE D C 1
ATOM 3052 O O . PHE D 1 104 ? 10.388 12.319 -40.645 1.00 15.96 104 PHE D O 1
ATOM 3060 N N . ASP D 1 105 ? 9.905 14.247 -39.576 1.00 15.20 105 ASP D N 1
ATOM 3061 C CA . ASP D 1 105 ? 9.940 13.626 -38.255 1.00 17.20 105 ASP D CA 1
ATOM 3062 C C . ASP D 1 105 ? 8.658 12.934 -37.825 1.00 20.79 105 ASP D C 1
ATOM 3063 O O . ASP D 1 105 ? 8.655 12.170 -36.861 1.00 18.47 105 ASP D O 1
ATOM 3068 N N . THR D 1 106 ? 7.576 13.186 -38.551 1.00 13.24 106 THR D N 1
ATOM 3069 C CA . THR D 1 106 ? 6.294 12.582 -38.232 1.00 13.65 106 THR D CA 1
ATOM 3070 C C . THR D 1 106 ? 5.519 12.396 -39.526 1.00 17.54 106 THR D C 1
ATOM 3071 O O . THR D 1 106 ? 5.416 13.335 -40.309 1.00 14.90 106 THR D O 1
ATOM 3075 N N . TRP D 1 107 ? 4.975 11.200 -39.741 1.00 14.81 107 TRP D N 1
ATOM 3076 C CA . TRP D 1 107 ? 4.320 10.856 -41.003 1.00 18.46 107 TRP D CA 1
ATOM 3077 C C . TRP D 1 107 ? 2.881 10.402 -40.763 1.00 19.16 107 TRP D C 1
ATOM 3078 O O . TRP D 1 107 ? 2.597 9.702 -39.795 1.00 18.91 107 TRP D O 1
ATOM 3089 N N . GLY D 1 108 ? 1.970 10.792 -41.647 1.00 13.39 108 GLY D N 1
ATOM 3090 C CA . GLY D 1 108 ? 0.616 10.276 -41.589 1.00 11.63 108 GLY D CA 1
ATOM 3091 C C . GLY D 1 108 ? 0.626 8.851 -42.130 1.00 17.80 108 GLY D C 1
ATOM 3092 O O . GLY D 1 108 ? 1.668 8.365 -42.559 1.00 17.62 108 GLY D O 1
ATOM 3093 N N . GLN D 1 109 ? -0.527 8.190 -42.139 1.00 18.95 109 GLN D N 1
ATOM 3094 C CA . GLN D 1 109 ? -0.608 6.826 -42.665 1.00 22.18 109 GLN D CA 1
ATOM 3095 C C . GLN D 1 109 ? -0.690 6.784 -44.183 1.00 23.22 109 GLN D C 1
ATOM 3096 O O . GLN D 1 109 ? -0.554 5.721 -44.789 1.00 20.51 109 GLN D O 1
ATOM 3102 N N . GLY D 1 110 ? -0.916 7.944 -44.794 1.00 15.07 110 GLY D N 1
ATOM 3103 C CA . GLY D 1 110 ? -0.906 8.064 -46.236 1.00 12.84 110 GLY D CA 1
ATOM 3104 C C . GLY D 1 110 ? -2.272 7.819 -46.858 1.00 19.71 110 GLY D C 1
ATOM 3105 O O . GLY D 1 110 ? -3.160 7.243 -46.229 1.00 19.15 110 GLY D O 1
ATOM 3106 N N . THR D 1 111 ? -2.432 8.267 -48.100 1.00 15.44 111 THR D N 1
ATOM 3107 C CA . THR D 1 111 ? -3.673 8.072 -48.849 1.00 18.43 111 THR D CA 1
ATOM 3108 C C . THR D 1 111 ? -3.318 7.704 -50.286 1.00 12.61 111 THR D C 1
ATOM 3109 O O . THR D 1 111 ? -2.413 8.289 -50.892 1.00 13.49 111 THR D O 1
ATOM 3113 N N . MET D 1 112 ? -4.004 6.702 -50.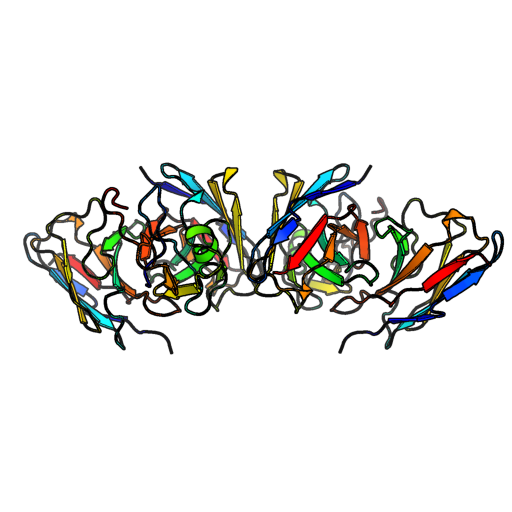827 1.00 15.97 112 MET D N 1
ATOM 3114 C CA . MET D 1 112 ? -3.644 6.187 -52.141 1.00 14.71 112 MET D CA 1
ATOM 3115 C C . MET D 1 112 ? -4.216 7.063 -53.249 1.00 13.49 112 MET D C 1
ATOM 3116 O O . MET D 1 112 ? -5.391 7.432 -53.236 1.00 16.97 112 MET D O 1
ATOM 3121 N N . VAL D 1 113 ? -3.369 7.367 -54.216 1.00 12.81 113 VAL D N 1
ATOM 3122 C CA . VAL D 1 113 ? -3.753 8.125 -55.386 1.00 12.94 113 VAL D CA 1
ATOM 3123 C C . VAL D 1 113 ? -3.447 7.262 -56.602 1.00 14.77 113 VAL D C 1
ATOM 3124 O O . VAL D 1 113 ? -2.299 6.914 -56.843 1.00 12.55 113 VAL D O 1
ATOM 3128 N N . THR D 1 114 ? -4.478 6.917 -57.363 1.00 13.92 114 THR D N 1
ATOM 3129 C CA . THR D 1 114 ? -4.284 6.141 -58.578 1.00 10.82 114 THR D CA 1
ATOM 3130 C C . THR D 1 114 ? -4.731 6.926 -59.802 1.00 12.50 114 THR D C 1
ATOM 3131 O O . THR D 1 114 ? -5.846 7.416 -59.857 1.00 15.60 114 THR D O 1
ATOM 3135 N N . VAL D 1 115 ? -3.838 7.027 -60.774 1.00 12.76 115 VAL D N 1
ATOM 3136 C CA . VAL D 1 115 ? -4.106 7.731 -62.008 1.00 18.51 115 VAL D CA 1
ATOM 3137 C C . VAL D 1 115 ? -4.028 6.712 -63.136 1.00 19.18 115 VAL D C 1
ATOM 3138 O O . VAL D 1 115 ? -2.953 6.201 -63.444 1.00 18.54 115 VAL D O 1
ATOM 3142 N N . SER D 1 116 ? -5.159 6.405 -63.748 1.00 24.71 116 SER D N 1
ATOM 3143 C CA . SER D 1 116 ? -5.150 5.442 -64.846 1.00 27.68 116 SER D CA 1
ATOM 3144 C C . SER D 1 116 ? -6.466 5.464 -65.603 1.00 21.48 116 SER D C 1
ATOM 3145 O O . SER D 1 116 ? -7.491 5.871 -65.065 1.00 24.72 116 SER D O 1
ATOM 3148 N N . SER D 1 117 ? -6.430 4.999 -66.847 1.00 36.11 117 SER D N 1
ATOM 3149 C CA . SER D 1 117 ? -7.624 4.944 -67.687 1.00 46.44 117 SER D CA 1
ATOM 3150 C C . SER D 1 117 ? -8.560 3.824 -67.255 1.00 43.46 117 SER D C 1
ATOM 3151 O O . SER D 1 117 ? -8.129 2.682 -67.083 1.00 50.76 117 SER D O 1
ATOM 3154 N N . SER E 2 15 ? 23.920 17.123 -60.450 1.00 49.64 132 SER E N 1
ATOM 3155 C CA . SER E 2 15 ? 23.260 15.831 -60.331 1.00 52.54 132 SER E CA 1
ATOM 3156 C C . SER E 2 15 ? 23.090 15.456 -58.856 1.00 43.18 132 SER E C 1
ATOM 3157 O O . SER E 2 15 ? 23.904 15.813 -58.017 1.00 46.87 132 SER E O 1
ATOM 3160 N N . GLU E 2 16 ? 22.020 14.727 -58.564 1.00 41.45 133 GLU E N 1
ATOM 3161 C CA . GLU E 2 16 ? 21.616 14.403 -57.200 1.00 35.72 133 GLU E CA 1
ATOM 3162 C C . GLU E 2 16 ? 22.681 13.643 -56.441 1.00 33.20 133 GLU E C 1
ATOM 3163 O O . GLU E 2 16 ? 23.515 12.958 -57.030 1.00 30.42 133 GLU E O 1
ATOM 3169 N N . ILE E 2 17 ? 22.656 13.792 -55.123 1.00 27.86 134 ILE E N 1
ATOM 3170 C CA . ILE E 2 17 ? 23.417 12.922 -54.248 1.00 22.74 134 ILE E CA 1
ATOM 3171 C C . ILE E 2 17 ? 22.828 11.521 -54.327 1.00 23.76 134 ILE E C 1
ATOM 3172 O O . ILE E 2 17 ? 21.629 11.323 -54.111 1.00 21.47 134 ILE E O 1
ATOM 3177 N N . VAL E 2 18 ? 23.669 10.547 -54.655 1.00 23.62 135 VAL E N 1
ATOM 3178 C CA . VAL E 2 18 ? 23.248 9.157 -54.633 1.00 20.84 135 VAL E CA 1
ATOM 3179 C C . VAL E 2 18 ? 23.629 8.511 -53.307 1.00 19.32 135 VAL E C 1
ATOM 3180 O O . VAL E 2 18 ? 24.774 8.572 -52.880 1.00 23.19 135 VAL E O 1
ATOM 3184 N N . LEU E 2 19 ? 22.649 7.911 -52.653 1.00 16.66 136 LEU E N 1
ATOM 3185 C CA . LEU E 2 19 ? 22.886 7.183 -51.420 1.00 21.26 136 LEU E CA 1
ATOM 3186 C C . LEU E 2 19 ? 22.836 5.685 -51.707 1.00 23.00 136 LEU E C 1
ATOM 3187 O O . LEU E 2 19 ? 21.804 5.153 -52.116 1.00 23.69 136 LEU E O 1
ATOM 3192 N N . THR E 2 20 ? 23.958 5.010 -51.502 1.00 21.26 137 THR E N 1
ATOM 3193 C CA . THR E 2 20 ? 23.999 3.576 -51.724 1.00 25.86 137 THR E CA 1
ATOM 3194 C C . THR E 2 20 ? 23.928 2.822 -50.406 1.00 18.25 137 THR E C 1
ATOM 3195 O O . THR E 2 20 ? 24.821 2.918 -49.577 1.00 26.10 137 THR E O 1
ATOM 3199 N N . GLN E 2 21 ? 22.845 2.079 -50.216 1.00 18.32 138 GLN E N 1
ATOM 3200 C CA . GLN E 2 21 ? 22.647 1.303 -49.006 1.00 22.07 138 GLN E CA 1
ATOM 3201 C C . GLN E 2 21 ? 23.027 -0.149 -49.261 1.00 34.41 138 GLN E C 1
ATOM 3202 O O . GLN E 2 21 ? 22.605 -0.746 -50.252 1.00 32.28 138 GLN E O 1
ATOM 3208 N N . SER E 2 22 ? 23.821 -0.710 -48.358 1.00 35.93 139 SER E N 1
ATOM 3209 C CA . SER E 2 22 ? 24.225 -2.105 -48.463 1.00 38.57 139 SER E CA 1
ATOM 3210 C C . SER E 2 22 ? 24.259 -2.767 -47.091 1.00 41.12 139 SER E C 1
ATOM 3211 O O . SER E 2 22 ? 24.518 -2.110 -46.078 1.00 44.98 139 SER E O 1
ATOM 3214 N N . PRO E 2 23 ? 23.968 -4.073 -47.049 1.00 46.52 140 PRO E N 1
ATOM 3215 C CA . PRO E 2 23 ? 23.570 -4.806 -48.249 1.00 41.94 140 PRO E CA 1
ATOM 3216 C C . PRO E 2 23 ? 22.122 -4.486 -48.563 1.00 39.89 140 PRO E C 1
ATOM 3217 O O . PRO E 2 23 ? 21.457 -3.891 -47.716 1.00 37.87 140 PRO E O 1
ATOM 3221 N N . ALA E 2 24 ? 21.642 -4.860 -49.743 1.00 39.06 141 ALA E N 1
ATOM 3222 C CA . ALA E 2 24 ? 20.239 -4.671 -50.085 1.00 33.75 141 ALA E CA 1
ATOM 3223 C C . ALA E 2 24 ? 19.357 -5.465 -49.136 1.00 34.63 141 ALA E C 1
ATOM 3224 O O . ALA E 2 24 ? 18.252 -5.045 -48.784 1.00 29.50 141 ALA E O 1
ATOM 3226 N N . THR E 2 25 ? 19.848 -6.627 -48.721 1.00 35.82 142 THR E N 1
ATOM 3227 C CA .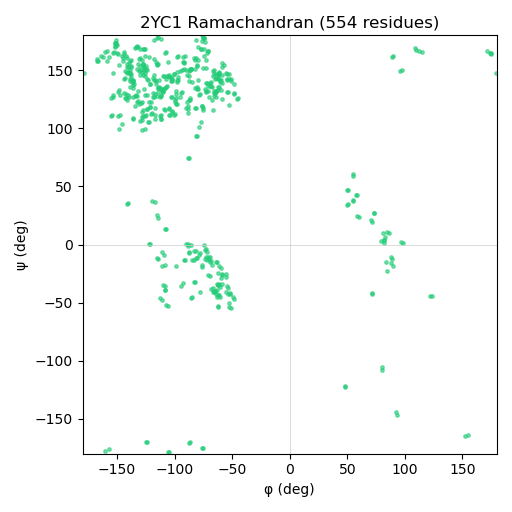 THR E 2 25 ? 19.128 -7.446 -47.759 1.00 34.49 142 THR E CA 1
ATOM 3228 C C . THR E 2 25 ? 20.096 -7.979 -46.720 1.00 38.57 142 THR E C 1
ATOM 3229 O O . THR E 2 25 ? 21.220 -8.355 -47.046 1.00 39.18 142 THR E O 1
ATOM 3233 N N . LEU E 2 26 ? 19.651 -8.014 -45.471 1.00 35.80 143 LEU E N 1
ATOM 3234 C CA . LEU E 2 26 ? 20.497 -8.440 -44.367 1.00 38.77 143 LEU E CA 1
ATOM 3235 C C . LEU E 2 26 ? 19.787 -9.521 -43.572 1.00 43.44 143 LEU E C 1
ATOM 3236 O O . LEU E 2 26 ? 18.831 -9.246 -42.853 1.00 42.45 143 LEU E O 1
ATOM 3241 N N . SER E 2 27 ? 20.256 -10.755 -43.723 1.00 43.81 144 SER E N 1
ATOM 3242 C CA . SER E 2 27 ? 19.654 -11.897 -43.050 1.00 47.18 144 SER E CA 1
ATOM 3243 C C . SER E 2 27 ? 20.290 -12.093 -41.681 1.00 49.99 144 SER E C 1
ATOM 3244 O O . SER E 2 27 ? 21.494 -12.331 -41.572 1.00 54.75 144 SER E O 1
ATOM 3247 N N . VAL E 2 28 ? 19.471 -11.991 -40.641 1.00 41.33 145 VAL E N 1
ATOM 3248 C CA . VAL E 2 28 ? 19.952 -12.040 -39.268 1.00 46.04 145 VAL E CA 1
ATOM 3249 C C . VAL E 2 28 ? 18.907 -12.669 -38.355 1.00 47.31 145 VAL E C 1
ATOM 3250 O O . VAL E 2 28 ? 17.714 -12.632 -38.646 1.00 45.40 145 VAL E O 1
ATOM 3254 N N . SER E 2 29 ? 19.358 -13.247 -37.248 1.00 45.29 146 SER E N 1
ATOM 3255 C CA . SER E 2 29 ? 18.442 -13.847 -36.288 1.00 45.27 146 SER E CA 1
ATOM 3256 C C . SER E 2 29 ? 18.316 -12.965 -35.056 1.00 41.63 146 SER E C 1
ATOM 3257 O O . SER E 2 29 ? 19.203 -12.165 -34.767 1.00 43.89 146 SER E O 1
ATOM 3260 N N . PRO E 2 30 ? 17.205 -13.104 -34.324 1.00 37.94 147 PRO E N 1
ATOM 3261 C CA . PRO E 2 30 ? 16.952 -12.263 -33.152 1.00 37.64 147 PRO E CA 1
ATOM 3262 C C . PRO E 2 30 ? 18.086 -12.328 -32.134 1.00 48.04 147 PRO E C 1
ATOM 3263 O O . PRO E 2 30 ? 18.722 -13.372 -31.989 1.00 47.12 147 PRO E O 1
ATOM 3267 N N . GLY E 2 31 ? 18.327 -11.218 -31.438 1.00 45.33 148 GLY E N 1
ATOM 3268 C CA . GLY E 2 31 ? 19.371 -11.146 -30.430 1.00 36.21 148 GLY E CA 1
ATOM 3269 C C . GLY E 2 31 ? 20.720 -10.849 -31.048 1.00 38.31 148 GLY E C 1
ATOM 3270 O O . GLY E 2 31 ? 21.663 -10.474 -30.361 1.00 51.55 148 GLY E O 1
ATOM 3271 N N . GLU E 2 32 ? 20.797 -11.022 -32.363 1.00 34.35 149 GLU E N 1
ATOM 3272 C CA . GLU E 2 32 ? 22.013 -10.788 -33.133 1.00 40.83 149 GLU E CA 1
ATOM 3273 C C . GLU E 2 32 ? 22.172 -9.288 -33.426 1.00 45.88 149 GLU E C 1
ATOM 3274 O O . GLU E 2 32 ? 21.322 -8.478 -33.079 1.00 45.25 149 GLU E O 1
ATOM 3280 N N . ARG E 2 33 ? 23.284 -8.936 -34.052 1.00 42.61 150 ARG E N 1
ATOM 3281 C CA . ARG E 2 33 ? 23.652 -7.542 -34.284 1.00 45.85 150 ARG E CA 1
ATOM 3282 C C . ARG E 2 33 ? 23.593 -7.195 -35.761 1.00 45.55 150 ARG E C 1
ATOM 3283 O O . ARG E 2 33 ? 24.166 -7.889 -36.590 1.00 40.57 150 ARG E O 1
ATOM 3291 N N . ALA E 2 34 ? 22.889 -6.115 -36.084 1.00 37.02 151 ALA E N 1
ATOM 3292 C CA . ALA E 2 34 ? 22.747 -5.674 -37.469 1.00 35.78 151 ALA E CA 1
ATOM 3293 C C . ALA E 2 34 ? 23.510 -4.386 -37.708 1.00 31.64 151 ALA E C 1
ATOM 3294 O O . ALA E 2 34 ? 23.411 -3.448 -36.923 1.00 34.74 151 ALA E O 1
ATOM 3296 N N . THR E 2 35 ? 24.277 -4.351 -38.785 1.00 27.01 152 THR E N 1
ATOM 3297 C CA . THR E 2 35 ? 25.025 -3.163 -39.162 1.00 32.85 152 THR E CA 1
ATOM 3298 C C . THR E 2 35 ? 24.663 -2.798 -40.594 1.00 37.39 152 THR E C 1
ATOM 3299 O O . THR E 2 35 ? 25.006 -3.517 -41.540 1.00 31.21 152 THR E O 1
ATOM 3303 N N . LEU E 2 36 ? 23.954 -1.687 -40.744 1.00 27.94 153 LEU E N 1
ATOM 3304 C CA . LEU E 2 36 ? 23.516 -1.229 -42.052 1.00 22.01 153 LEU E CA 1
ATOM 3305 C C . LEU E 2 36 ? 24.377 -0.075 -42.525 1.00 26.14 153 LEU E C 1
ATOM 3306 O O . LEU E 2 36 ? 24.756 0.798 -41.746 1.00 28.64 153 LEU E O 1
ATOM 3311 N N . SER E 2 37 ? 24.685 -0.075 -43.805 1.00 19.21 154 SER E N 1
ATOM 3312 C CA . SER E 2 37 ? 25.580 0.911 -44.371 1.00 24.73 154 SER E CA 1
ATOM 3313 C C . SER E 2 37 ? 24.866 1.837 -45.354 1.00 25.66 154 SER E C 1
ATOM 3314 O O . SER E 2 37 ? 24.023 1.398 -46.135 1.00 26.23 154 SER E O 1
ATOM 3317 N N . CYS E 2 38 ? 25.240 3.111 -45.324 1.00 21.02 155 CYS E N 1
ATOM 3318 C CA . CYS E 2 38 ? 24.749 4.098 -46.275 1.00 21.15 155 CYS E CA 1
ATOM 3319 C C . CYS E 2 38 ? 25.939 4.907 -46.742 1.00 27.94 155 CYS E C 1
ATOM 3320 O O . CYS E 2 38 ? 26.614 5.537 -45.930 1.00 26.47 155 CYS E O 1
ATOM 3323 N N . ARG E 2 39 ? 26.223 4.870 -48.039 1.00 24.58 156 ARG E N 1
ATOM 3324 C CA . ARG E 2 39 ? 27.315 5.659 -48.585 1.00 27.02 156 ARG E CA 1
ATOM 3325 C C . ARG E 2 39 ? 26.787 6.729 -49.520 1.00 30.35 156 ARG E C 1
ATOM 3326 O O . ARG E 2 39 ? 25.985 6.451 -50.407 1.00 28.01 156 ARG E O 1
ATOM 3334 N N . ALA E 2 40 ? 27.247 7.957 -49.323 1.00 24.23 157 ALA E N 1
ATOM 3335 C CA . ALA E 2 40 ? 26.816 9.064 -50.158 1.00 26.34 157 ALA E CA 1
ATOM 3336 C C . ALA E 2 40 ? 27.837 9.332 -51.257 1.00 27.48 157 ALA E C 1
ATOM 3337 O O . ALA E 2 40 ? 29.043 9.284 -51.021 1.00 26.22 157 ALA E O 1
ATOM 3339 N N . SER E 2 41 ? 27.347 9.632 -52.452 1.00 23.72 158 SER E N 1
ATOM 3340 C CA . SER E 2 41 ? 28.218 9.866 -53.600 1.00 25.20 158 SER E CA 1
ATOM 3341 C C . SER E 2 41 ? 29.207 11.009 -53.383 1.00 34.00 158 SER E C 1
ATOM 3342 O O . SER E 2 41 ? 30.264 11.049 -54.015 1.00 29.63 158 SER E O 1
ATOM 3345 N N . GLN E 2 42 ? 28.854 11.947 -52.510 1.00 26.69 159 GLN E N 1
ATOM 3346 C CA . GLN E 2 42 ? 29.802 12.956 -52.038 1.00 24.87 159 GLN E CA 1
ATOM 3347 C C . GLN E 2 42 ? 29.405 13.384 -50.630 1.00 20.24 159 GLN E C 1
ATOM 3348 O O . GLN E 2 42 ? 28.362 12.977 -50.129 1.00 20.18 159 GLN E O 1
ATOM 3354 N N . SER E 2 43 ? 30.237 14.185 -49.982 1.00 21.01 160 SER E N 1
ATOM 3355 C CA . SER E 2 43 ? 30.001 14.455 -48.569 1.00 22.64 160 SER E CA 1
ATOM 3356 C C . SER E 2 43 ? 28.669 15.152 -48.328 1.00 15.25 160 SER E C 1
ATOM 3357 O O . SER E 2 43 ? 28.348 16.130 -48.993 1.00 18.50 160 SER E O 1
ATOM 3360 N N . VAL E 2 44 ? 27.918 14.655 -47.357 1.00 18.41 161 VAL E N 1
ATOM 3361 C CA . VAL E 2 44 ? 26.741 15.365 -46.879 1.00 19.47 161 VAL E CA 1
ATOM 3362 C C . VAL E 2 44 ? 26.935 15.798 -45.424 1.00 18.10 161 VAL E C 1
ATOM 3363 O O . VAL E 2 44 ? 25.974 15.990 -44.690 1.00 17.15 161 VAL E O 1
ATOM 3367 N N . ARG E 2 45 ? 28.197 15.959 -45.026 1.00 21.28 162 ARG E N 1
ATOM 3368 C CA . ARG E 2 45 ? 28.544 16.299 -43.646 1.00 19.16 162 ARG E CA 1
ATOM 3369 C C . ARG E 2 45 ? 27.809 15.391 -42.672 1.00 18.16 162 ARG E C 1
ATOM 3370 O O . ARG E 2 45 ? 27.936 14.179 -42.758 1.00 23.46 162 ARG E O 1
ATOM 3378 N N . SER E 2 46 ? 27.034 15.947 -41.747 1.00 15.87 163 SER E N 1
ATOM 3379 C CA . SER E 2 46 ? 26.284 15.079 -40.854 1.00 16.25 163 SER E CA 1
ATOM 3380 C C . SER E 2 46 ? 24.800 15.098 -41.196 1.00 14.90 163 SER E C 1
ATOM 3381 O O . SER E 2 46 ? 23.980 14.645 -40.413 1.00 15.41 163 SER E O 1
ATOM 3384 N N . TYR E 2 47 ? 24.453 15.635 -42.360 1.00 17.59 164 TYR E N 1
ATOM 3385 C CA . TYR E 2 47 ? 23.042 15.868 -42.666 1.00 15.84 164 TYR E CA 1
ATOM 3386 C C . TYR E 2 47 ? 22.414 14.636 -43.299 1.00 17.59 164 TYR E C 1
ATOM 3387 O O . TYR E 2 47 ? 22.150 14.600 -44.498 1.00 14.33 164 TYR E O 1
ATOM 3396 N N . LEU E 2 48 ? 22.169 13.646 -42.458 1.00 15.21 165 LEU E N 1
ATOM 3397 C CA . LEU E 2 48 ? 21.728 12.329 -42.888 1.00 18.26 165 LEU E CA 1
ATOM 3398 C C . LEU E 2 48 ? 20.720 11.810 -41.873 1.00 16.78 165 LEU E C 1
ATOM 3399 O O . LEU E 2 48 ? 20.966 11.848 -40.661 1.00 18.50 165 LEU E O 1
ATOM 3404 N N . ALA E 2 49 ? 19.565 11.360 -42.359 1.00 14.63 166 ALA E N 1
ATOM 3405 C CA . ALA E 2 49 ? 18.546 10.774 -41.498 1.00 11.17 166 ALA E CA 1
ATOM 3406 C C . ALA E 2 49 ? 18.322 9.295 -41.826 1.00 14.13 166 ALA E C 1
ATOM 3407 O O . ALA E 2 49 ? 18.588 8.861 -42.945 1.00 17.56 166 ALA E O 1
ATOM 3409 N N . TRP E 2 50 ? 17.833 8.539 -40.845 1.00 16.84 167 TRP E N 1
ATOM 3410 C CA . TRP E 2 50 ? 17.478 7.130 -41.027 1.00 18.02 167 TRP E CA 1
ATOM 3411 C C . TRP E 2 50 ? 16.018 6.944 -40.679 1.00 14.06 167 TRP E C 1
ATOM 3412 O O . TRP E 2 50 ? 15.546 7.496 -39.682 1.00 17.10 167 TRP E O 1
ATOM 3423 N N . TYR E 2 51 ? 15.312 6.149 -41.485 1.00 12.26 168 TYR E N 1
ATOM 3424 C CA . TYR E 2 51 ? 13.921 5.810 -41.257 1.00 13.22 168 TYR E CA 1
ATOM 3425 C C . TYR E 2 51 ? 13.754 4.304 -41.203 1.00 12.33 168 TYR E C 1
ATOM 3426 O O . TYR E 2 51 ? 14.466 3.569 -41.867 1.00 17.52 168 TYR E O 1
ATOM 3435 N N . GLN E 2 52 ? 12.771 3.873 -40.435 1.00 14.05 169 GLN E N 1
ATOM 3436 C CA . GLN E 2 52 ? 12.335 2.488 -40.429 1.00 18.70 169 GLN E CA 1
ATOM 3437 C C . GLN E 2 52 ? 10.935 2.418 -41.010 1.00 19.18 169 GLN E C 1
ATOM 3438 O O . GLN E 2 52 ? 10.069 3.223 -40.673 1.00 21.77 169 GLN E O 1
ATOM 3444 N N . GLN E 2 53 ? 10.705 1.467 -41.900 1.00 18.98 170 GLN E N 1
ATOM 3445 C CA . GLN E 2 53 ? 9.353 1.259 -42.380 1.00 16.43 170 GLN E CA 1
ATOM 3446 C C . GLN E 2 53 ? 8.974 -0.198 -42.244 1.00 19.07 170 GLN E C 1
ATOM 3447 O O . GLN E 2 53 ? 9.498 -1.055 -42.949 1.00 19.82 170 GLN E O 1
ATOM 3453 N N . LYS E 2 54 ? 8.073 -0.465 -41.317 1.00 20.11 171 LYS E N 1
ATOM 3454 C CA . LYS E 2 54 ? 7.620 -1.815 -41.085 1.00 28.57 171 LYS E CA 1
ATOM 3455 C C . LYS E 2 54 ? 6.582 -2.160 -42.140 1.00 31.26 171 LYS E C 1
ATOM 3456 O O . LYS E 2 54 ? 5.930 -1.265 -42.688 1.00 31.89 171 LYS E O 1
ATOM 3462 N N . PRO E 2 55 ? 6.436 -3.459 -42.447 1.00 37.00 172 PRO E N 1
ATOM 3463 C CA . PRO E 2 55 ? 5.411 -3.847 -43.410 1.00 32.85 172 PRO E CA 1
ATOM 3464 C C . PRO E 2 55 ? 4.060 -3.290 -42.996 1.00 31.05 172 PRO E C 1
ATOM 3465 O O . PRO E 2 55 ? 3.666 -3.413 -41.828 1.00 28.57 172 PRO E O 1
ATOM 3469 N N . GLY E 2 56 ? 3.368 -2.668 -43.940 1.00 31.07 173 GLY E N 1
ATOM 3470 C CA . GLY E 2 56 ? 2.034 -2.154 -43.699 1.00 38.25 173 GLY E CA 1
ATOM 3471 C C . GLY E 2 56 ? 1.997 -0.916 -42.828 1.00 44.58 173 GLY E C 1
ATOM 3472 O O . GLY E 2 56 ? 1.005 -0.667 -42.137 1.00 43.09 173 GLY E O 1
ATOM 3473 N N . GLN E 2 57 ? 3.076 -0.136 -42.851 1.00 36.34 174 GLN E N 1
ATOM 3474 C CA . GLN E 2 57 ? 3.156 1.068 -42.029 1.00 29.75 174 GLN E CA 1
ATOM 3475 C C . GLN E 2 57 ? 3.896 2.197 -42.741 1.00 25.64 174 GLN E C 1
ATOM 3476 O O . GLN E 2 57 ? 4.594 1.974 -43.727 1.00 28.86 174 GLN E O 1
ATOM 3482 N N . ALA E 2 58 ? 3.740 3.412 -42.223 1.00 27.27 175 ALA E N 1
ATOM 3483 C CA . ALA E 2 58 ? 4.418 4.571 -42.777 1.00 22.02 175 ALA E CA 1
ATOM 3484 C C . ALA E 2 58 ? 5.836 4.638 -42.229 1.00 18.98 175 ALA E C 1
ATOM 3485 O O . ALA E 2 58 ? 6.130 4.061 -41.185 1.00 22.92 175 ALA E O 1
ATOM 3487 N N . PRO E 2 59 ? 6.725 5.342 -42.925 1.00 19.40 176 PRO E N 1
ATOM 3488 C CA . PRO E 2 59 ? 8.072 5.505 -42.373 1.00 16.56 176 PRO E CA 1
ATOM 3489 C C . PRO E 2 59 ? 8.037 6.139 -40.992 1.00 19.02 176 PRO E C 1
ATOM 3490 O O . PRO E 2 59 ? 7.099 6.867 -40.648 1.00 20.16 176 PRO E O 1
ATOM 3494 N N . ARG E 2 60 ? 9.076 5.854 -40.214 1.00 19.72 177 ARG E N 1
ATOM 3495 C CA . ARG E 2 60 ? 9.235 6.332 -38.851 1.00 19.87 177 ARG E CA 1
ATOM 3496 C C . ARG E 2 60 ? 10.664 6.868 -38.763 1.00 18.22 177 ARG E C 1
ATOM 3497 O O . ARG E 2 60 ? 11.619 6.185 -39.133 1.00 17.84 177 ARG E O 1
ATOM 3505 N N . LEU E 2 61 ? 10.820 8.101 -38.294 1.00 15.66 178 LEU E N 1
ATOM 3506 C CA . LEU E 2 61 ? 12.151 8.671 -38.149 1.00 12.03 178 LEU E CA 1
ATOM 3507 C C . LEU E 2 61 ? 12.897 7.982 -36.992 1.00 15.29 178 LEU E C 1
ATOM 3508 O O . LEU E 2 61 ? 12.352 7.829 -35.898 1.00 16.96 178 LEU E O 1
ATOM 3513 N N . LEU E 2 62 ? 14.137 7.580 -37.249 1.00 19.00 179 LEU E N 1
ATOM 3514 C CA . LEU E 2 62 ? 14.988 6.966 -36.236 1.00 16.92 179 LEU E CA 1
ATOM 3515 C C . LEU E 2 62 ? 16.060 7.937 -35.767 1.00 16.70 179 LEU E C 1
ATOM 3516 O O . LEU E 2 62 ? 16.230 8.163 -34.572 1.00 20.61 179 LEU E O 1
ATOM 3521 N N . PHE E 2 63 ? 16.803 8.490 -36.719 1.00 17.00 180 PHE E N 1
ATOM 3522 C CA . PHE E 2 63 ? 17.880 9.420 -36.403 1.00 18.77 180 PHE E CA 1
ATOM 3523 C C . PHE E 2 63 ? 17.883 10.581 -37.374 1.00 19.48 180 PHE E C 1
ATOM 3524 O O . PHE E 2 63 ? 17.510 10.424 -38.536 1.00 16.94 180 PHE E O 1
ATOM 3532 N N . SER E 2 64 ? 18.329 11.739 -36.901 1.00 16.30 181 SER E N 1
ATOM 3533 C CA . SER E 2 64 ? 18.672 12.837 -37.789 1.00 14.86 181 SER E CA 1
ATOM 3534 C C . SER E 2 64 ? 20.054 13.340 -37.399 1.00 19.30 181 SER E C 1
ATOM 3535 O O . SER E 2 64 ? 20.571 12.972 -36.344 1.00 21.68 181 SER E O 1
ATOM 3538 N N . ASP E 2 65 ? 20.642 14.180 -38.240 1.00 16.71 182 ASP E N 1
ATOM 3539 C CA A ASP E 2 65 ? 22.008 14.640 -38.031 0.50 19.93 182 ASP E CA 1
ATOM 3540 C CA B ASP E 2 65 ? 22.005 14.642 -38.038 0.50 19.93 182 ASP E CA 1
ATOM 3541 C C . ASP E 2 65 ? 22.922 13.445 -37.794 1.00 22.22 182 ASP E C 1
ATOM 3542 O O . ASP E 2 65 ? 23.851 13.512 -36.992 1.00 18.74 182 ASP E O 1
ATOM 3551 N N . ALA E 2 66 ? 22.628 12.346 -38.485 1.00 17.48 183 ALA E N 1
ATOM 3552 C CA . ALA E 2 66 ? 23.416 11.106 -38.428 1.00 21.35 183 ALA E CA 1
ATOM 3553 C C . ALA E 2 66 ? 23.306 10.300 -37.130 1.00 23.40 183 ALA E C 1
ATOM 3554 O O . ALA E 2 66 ? 23.181 9.072 -37.185 1.00 20.15 183 ALA E O 1
ATOM 3556 N N . SER E 2 67 ? 23.312 10.973 -35.977 1.00 20.05 184 SER E N 1
ATOM 3557 C CA A SER E 2 67 ? 23.407 10.271 -34.694 0.50 24.15 184 SER E CA 1
ATOM 3558 C CA B SER E 2 67 ? 23.402 10.267 -34.702 0.50 24.11 184 SER E CA 1
ATOM 3559 C C . SER E 2 67 ? 22.339 10.647 -33.667 1.00 24.52 184 SER E C 1
ATOM 3560 O O . SER E 2 67 ? 22.228 10.010 -32.625 1.00 25.01 184 SER E O 1
ATOM 3565 N N . ASN E 2 68 ? 21.563 11.686 -33.948 1.00 17.38 185 ASN E N 1
ATOM 3566 C CA A ASN E 2 68 ? 20.562 12.162 -32.995 0.50 23.75 185 ASN E CA 1
ATOM 3567 C CA B ASN E 2 68 ? 20.567 12.154 -33.002 0.50 23.79 185 ASN E CA 1
ATOM 3568 C C . ASN E 2 68 ? 19.285 11.333 -33.063 1.00 24.43 185 ASN E C 1
ATOM 3569 O O . ASN E 2 68 ? 18.552 11.379 -34.044 1.00 21.07 185 ASN E O 1
ATOM 3578 N N . ARG E 2 69 ? 19.000 10.576 -32.012 1.00 20.94 186 ARG E N 1
ATOM 3579 C CA . ARG E 2 69 ? 17.847 9.688 -32.099 1.00 24.07 186 ARG E CA 1
ATOM 3580 C C . ARG E 2 69 ? 16.519 10.406 -31.868 1.00 27.25 186 ARG E C 1
ATOM 3581 O O . ARG E 2 69 ? 16.423 11.307 -31.026 1.00 25.28 186 ARG E O 1
ATOM 3589 N N . ALA E 2 70 ? 15.507 10.006 -32.636 1.00 20.57 187 ALA E N 1
ATOM 3590 C CA . ALA E 2 70 ? 14.174 10.570 -32.528 1.00 20.52 187 ALA E CA 1
ATOM 3591 C C . ALA E 2 70 ? 13.562 10.061 -31.246 1.00 29.12 187 ALA E C 1
ATOM 3592 O O . ALA E 2 70 ? 14.065 9.112 -30.642 1.00 24.71 187 ALA E O 1
ATOM 3594 N N . THR E 2 71 ? 12.481 10.695 -30.812 1.00 31.77 188 THR E N 1
ATOM 3595 C CA . THR E 2 71 ? 11.879 10.313 -29.543 1.00 33.10 188 THR E CA 1
ATOM 3596 C C . THR E 2 71 ? 11.254 8.932 -29.649 1.00 32.56 188 THR E C 1
ATOM 3597 O O . THR E 2 71 ? 10.655 8.589 -30.667 1.00 34.47 188 THR E O 1
ATOM 3601 N N . GLY E 2 72 ? 11.420 8.131 -28.602 1.00 39.44 189 GLY E N 1
ATOM 3602 C CA . GLY E 2 72 ? 10.807 6.816 -28.541 1.00 39.55 189 GLY E CA 1
ATOM 3603 C C . GLY E 2 72 ? 11.582 5.726 -29.259 1.00 34.48 189 GLY E C 1
ATOM 3604 O O . GLY E 2 72 ? 11.112 4.599 -29.383 1.00 38.36 189 GLY E O 1
ATOM 3605 N N . ILE E 2 73 ? 12.769 6.064 -29.741 1.00 29.51 190 ILE E N 1
ATOM 3606 C CA . ILE E 2 73 ? 13.625 5.068 -30.371 1.00 27.95 190 ILE E CA 1
ATOM 3607 C C . ILE E 2 73 ? 14.476 4.399 -29.298 1.00 31.49 190 ILE E C 1
ATOM 3608 O O . ILE E 2 73 ? 15.183 5.072 -28.556 1.00 29.76 190 ILE E O 1
ATOM 3613 N N . PRO E 2 74 ? 14.410 3.060 -29.217 1.00 32.06 191 PRO E N 1
ATOM 3614 C CA . PRO E 2 74 ? 15.120 2.281 -28.194 1.00 28.93 191 PRO E CA 1
ATOM 3615 C C . PRO E 2 74 ? 16.632 2.437 -28.279 1.00 28.48 191 PRO E C 1
ATOM 3616 O O . PRO E 2 74 ? 17.188 2.559 -29.373 1.00 24.74 191 PRO E O 1
ATOM 3620 N N . ALA E 2 75 ? 17.287 2.404 -27.121 1.00 30.28 192 ALA E N 1
ATOM 3621 C CA . ALA E 2 75 ? 18.729 2.587 -27.027 1.00 31.43 192 ALA E CA 1
ATOM 3622 C C . ALA E 2 75 ? 19.505 1.607 -27.900 1.00 24.67 192 ALA E C 1
ATOM 3623 O O . ALA E 2 75 ? 20.629 1.888 -28.304 1.00 26.43 192 ALA E O 1
ATOM 3625 N N . ARG E 2 76 ? 18.905 0.459 -28.196 1.00 26.51 193 ARG E N 1
ATOM 3626 C CA . ARG E 2 76 ? 19.595 -0.559 -28.979 1.00 27.15 193 ARG E CA 1
ATOM 3627 C C . ARG E 2 76 ? 19.909 -0.091 -30.396 1.00 30.19 193 ARG E C 1
ATOM 3628 O O . ARG E 2 76 ? 20.715 -0.708 -31.091 1.00 25.11 193 ARG E O 1
ATOM 3636 N N . PHE E 2 77 ? 19.268 1.001 -30.818 1.00 25.49 194 PHE E N 1
ATOM 3637 C CA . PHE E 2 77 ? 19.553 1.618 -32.113 1.00 25.69 194 PHE E CA 1
ATOM 3638 C C . PHE E 2 77 ? 20.582 2.731 -31.960 1.00 20.13 194 PHE E C 1
ATOM 3639 O O . PHE E 2 77 ? 20.430 3.589 -31.096 1.00 26.48 194 PHE E O 1
ATOM 3647 N N . THR E 2 78 ? 21.618 2.729 -32.793 1.00 24.01 195 THR E N 1
ATOM 3648 C CA . THR E 2 78 ? 22.554 3.856 -32.839 1.00 26.97 195 THR E CA 1
ATOM 3649 C C . THR E 2 78 ? 22.913 4.224 -34.269 1.00 25.08 195 THR E C 1
ATOM 3650 O O . THR E 2 78 ? 23.111 3.351 -35.108 1.00 26.59 195 THR E O 1
ATOM 3654 N N . GLY E 2 79 ? 22.999 5.516 -34.547 1.00 20.41 196 GLY E N 1
ATOM 3655 C CA . GLY E 2 79 ? 23.470 5.978 -35.840 1.00 21.99 196 GLY E CA 1
ATOM 3656 C C . GLY E 2 79 ? 24.841 6.602 -35.722 1.00 22.73 196 GLY E C 1
ATOM 3657 O O . GLY E 2 79 ? 25.149 7.233 -34.711 1.00 25.77 196 GLY E O 1
ATOM 3658 N N . SER E 2 80 ? 25.679 6.422 -36.736 1.00 20.66 197 SER E N 1
ATOM 3659 C CA . SER E 2 80 ? 26.975 7.086 -36.735 1.00 23.93 197 SER E CA 1
ATOM 3660 C C . SER E 2 80 ? 27.501 7.384 -38.131 1.00 23.83 197 SER E C 1
ATOM 3661 O O . SER E 2 80 ? 26.918 6.968 -39.140 1.00 22.57 197 SER E O 1
ATOM 3664 N N . GLY E 2 81 ? 28.610 8.112 -38.168 1.00 20.05 198 GLY E N 1
ATOM 3665 C CA . GLY E 2 81 ? 29.289 8.452 -39.401 1.00 17.69 198 GLY E CA 1
ATOM 3666 C C . GLY E 2 81 ? 29.146 9.923 -39.747 1.00 21.74 198 GLY E C 1
ATOM 3667 O O . GLY E 2 81 ? 28.358 10.636 -39.127 1.00 24.07 198 GLY E O 1
ATOM 3668 N N . SER E 2 82 ? 29.921 10.372 -40.732 1.00 22.35 199 SER E N 1
ATOM 3669 C CA . SER E 2 82 ? 29.829 11.731 -41.260 1.00 21.20 199 SER E CA 1
ATOM 3670 C C . SER E 2 82 ? 30.507 11.759 -42.613 1.00 23.23 199 SER E C 1
ATOM 3671 O O . SER E 2 82 ? 31.301 10.878 -42.924 1.00 23.81 199 SER E O 1
ATOM 3674 N N . GLY E 2 83 ? 30.213 12.777 -43.411 1.00 18.82 200 GLY E N 1
ATOM 3675 C CA . GLY E 2 83 ? 30.830 12.889 -44.721 1.00 23.20 200 GLY E CA 1
ATOM 3676 C C . GLY E 2 83 ? 30.131 11.992 -45.725 1.00 24.62 200 GLY E C 1
ATOM 3677 O O . GLY E 2 83 ? 29.022 12.301 -46.155 1.00 24.83 200 GLY E O 1
ATOM 3678 N N . THR E 2 84 ? 30.758 10.872 -46.091 1.00 21.62 201 THR E N 1
ATOM 3679 C CA . THR E 2 84 ? 30.170 9.984 -47.097 1.00 25.01 201 THR E CA 1
ATOM 3680 C C . THR E 2 84 ? 29.768 8.613 -46.583 1.00 28.89 201 THR E C 1
ATOM 3681 O O . THR E 2 84 ? 29.073 7.875 -47.270 1.00 30.85 201 THR E O 1
ATOM 3685 N N . ASP E 2 85 ? 30.204 8.253 -45.385 1.00 27.90 202 ASP E N 1
ATOM 3686 C CA . ASP E 2 85 ? 29.980 6.890 -44.921 1.00 28.58 202 ASP E CA 1
ATOM 3687 C C . ASP E 2 85 ? 29.247 6.847 -43.597 1.00 24.54 202 ASP E C 1
ATOM 3688 O O . ASP E 2 85 ? 29.735 7.331 -42.594 1.00 25.71 202 ASP E O 1
ATOM 3693 N N . PHE E 2 86 ? 28.052 6.275 -43.624 1.00 23.99 203 PHE E N 1
ATOM 3694 C CA . PHE E 2 86 ? 27.192 6.248 -42.456 1.00 23.40 203 PHE E CA 1
ATOM 3695 C C . PHE E 2 86 ? 26.793 4.828 -42.141 1.00 21.71 203 PHE E C 1
ATOM 3696 O O . PHE E 2 86 ? 26.753 3.981 -43.026 1.00 26.39 203 PHE E O 1
ATOM 3704 N N . THR E 2 87 ? 26.490 4.578 -40.880 1.00 17.23 204 THR E N 1
ATOM 3705 C CA . THR E 2 87 ? 26.017 3.268 -40.484 1.00 20.32 204 THR E CA 1
ATOM 3706 C C . THR E 2 87 ? 24.876 3.371 -39.500 1.00 24.61 204 THR E C 1
ATOM 3707 O O . THR E 2 87 ? 24.840 4.267 -38.648 1.00 23.56 204 THR E O 1
ATOM 3711 N N . LEU E 2 88 ? 23.940 2.444 -39.621 1.00 19.62 205 LEU E N 1
ATOM 3712 C CA . LEU E 2 88 ? 22.923 2.274 -38.605 1.00 16.71 205 LEU E CA 1
ATOM 3713 C C . LEU E 2 88 ? 23.220 0.942 -37.956 1.00 23.96 205 LEU E C 1
ATOM 3714 O O . LEU E 2 88 ? 23.383 -0.060 -38.648 1.00 24.17 205 LEU E O 1
ATOM 3719 N N . THR E 2 89 ? 23.318 0.934 -36.634 1.00 27.62 206 THR E N 1
ATOM 3720 C CA . THR E 2 89 ? 23.616 -0.290 -35.908 1.00 25.54 206 THR E CA 1
ATOM 3721 C C . THR E 2 89 ? 22.474 -0.633 -34.973 1.00 24.82 206 THR E C 1
ATOM 3722 O O . THR E 2 89 ? 22.008 0.214 -34.208 1.00 30.31 206 THR E O 1
ATOM 3726 N N . ILE E 2 90 ? 22.020 -1.878 -35.037 1.00 23.61 207 ILE E N 1
ATOM 3727 C CA . ILE E 2 90 ? 21.080 -2.397 -34.056 1.00 27.60 207 ILE E CA 1
ATOM 3728 C C . ILE E 2 90 ? 21.799 -3.472 -33.249 1.00 34.73 207 ILE E C 1
ATOM 3729 O O . ILE E 2 90 ? 22.119 -4.536 -33.770 1.00 32.17 207 ILE E O 1
ATOM 3734 N N . SER E 2 91 ? 22.063 -3.182 -31.978 1.00 38.56 208 SER E N 1
ATOM 3735 C CA . SER E 2 91 ? 22.958 -4.010 -31.160 1.00 39.55 208 SER E CA 1
ATOM 3736 C C . SER E 2 91 ? 22.443 -5.425 -30.929 1.00 48.95 208 SER E C 1
ATOM 3737 O O . SER E 2 91 ? 23.211 -6.392 -30.996 1.00 45.60 208 SER E O 1
ATOM 3740 N N . SER E 2 92 ? 21.149 -5.539 -30.643 1.00 45.78 209 SER E N 1
ATOM 3741 C CA . SER E 2 92 ? 20.521 -6.830 -30.379 1.00 45.31 209 SER E CA 1
ATOM 3742 C C . SER E 2 92 ? 19.087 -6.834 -30.904 1.00 46.71 209 SER E C 1
ATOM 3743 O O . SER E 2 92 ? 18.188 -6.263 -30.286 1.00 44.60 209 SER E O 1
ATOM 3746 N N . LEU E 2 93 ? 18.880 -7.492 -32.040 1.00 40.65 210 LEU E N 1
ATOM 3747 C CA . LEU E 2 93 ? 17.606 -7.423 -32.750 1.00 44.18 210 LEU E CA 1
ATOM 3748 C C . LEU E 2 93 ? 16.415 -8.002 -31.995 1.00 44.72 210 LEU E C 1
ATOM 3749 O O . LEU E 2 93 ? 16.446 -9.142 -31.534 1.00 46.81 210 LEU E O 1
ATOM 3754 N N . GLU E 2 94 ? 15.365 -7.198 -31.881 1.00 41.74 211 GLU E N 1
ATOM 3755 C CA . GLU E 2 94 ? 14.070 -7.677 -31.444 1.00 39.44 211 GLU E CA 1
ATOM 3756 C C . GLU E 2 94 ? 13.276 -8.035 -32.697 1.00 41.36 211 GLU E C 1
ATOM 3757 O O . GLU E 2 94 ? 13.610 -7.591 -33.792 1.00 39.36 211 GLU E O 1
ATOM 3763 N N . PRO E 2 95 ? 12.225 -8.848 -32.546 1.00 47.86 212 PRO E N 1
ATOM 3764 C CA . PRO E 2 95 ? 11.469 -9.271 -33.726 1.00 47.20 212 PRO E CA 1
ATOM 3765 C C . PRO E 2 95 ? 10.875 -8.088 -34.506 1.00 41.00 212 PRO E C 1
ATOM 3766 O O . PRO E 2 95 ? 10.785 -8.154 -35.729 1.00 37.03 212 PRO E O 1
ATOM 3770 N N . GLU E 2 96 ? 10.485 -7.024 -33.812 1.00 38.44 213 GLU E N 1
ATOM 3771 C CA . GLU E 2 96 ? 9.876 -5.877 -34.484 1.00 41.80 213 GLU E CA 1
ATOM 3772 C C . GLU E 2 96 ? 10.892 -5.080 -35.297 1.00 39.26 213 GLU E C 1
ATOM 3773 O O . GLU E 2 96 ? 10.519 -4.244 -36.115 1.00 37.51 213 GLU E O 1
ATOM 3779 N N . ASP E 2 97 ? 12.174 -5.345 -35.068 1.00 32.55 214 ASP E N 1
ATOM 3780 C CA . ASP E 2 97 ? 13.233 -4.659 -35.786 1.00 32.16 214 ASP E CA 1
ATOM 3781 C C . ASP E 2 97 ? 13.341 -5.124 -37.229 1.00 31.49 214 ASP E C 1
ATOM 3782 O O . ASP E 2 97 ? 14.041 -4.520 -38.037 1.00 31.60 214 ASP E O 1
ATOM 3787 N N . PHE E 2 98 ? 12.649 -6.205 -37.567 1.00 31.86 215 PHE E N 1
ATOM 3788 C CA . PHE E 2 98 ? 12.732 -6.706 -38.931 1.00 27.84 215 PHE E CA 1
ATOM 3789 C C . PHE E 2 98 ? 11.856 -5.885 -39.870 1.00 36.88 215 PHE E C 1
ATOM 3790 O O . PHE E 2 98 ? 10.639 -6.047 -39.909 1.00 35.68 215 PHE E O 1
ATOM 3798 N N . ALA E 2 99 ? 12.502 -4.993 -40.616 1.00 35.87 216 ALA E N 1
ATOM 3799 C CA . ALA E 2 99 ? 11.810 -3.994 -41.415 1.00 28.95 216 ALA E CA 1
ATOM 3800 C C . ALA E 2 99 ? 12.716 -3.522 -42.539 1.00 31.16 216 ALA E C 1
ATOM 3801 O O . ALA E 2 99 ? 13.834 -4.027 -42.705 1.00 28.00 216 ALA E O 1
ATOM 3803 N N . ILE E 2 100 ? 12.241 -2.545 -43.303 1.00 20.91 217 ILE E N 1
ATOM 3804 C CA . ILE E 2 100 ? 13.100 -1.876 -44.271 1.00 19.28 217 ILE E CA 1
ATOM 3805 C C . ILE E 2 100 ? 13.618 -0.566 -43.660 1.00 19.71 217 ILE E C 1
ATOM 3806 O O . ILE E 2 100 ? 12.887 0.115 -42.945 1.00 23.04 217 ILE E O 1
ATOM 3811 N N . TYR E 2 101 ? 14.871 -0.239 -43.932 1.00 18.85 218 TYR E N 1
ATOM 3812 C CA . TYR E 2 101 ? 15.496 0.958 -43.377 1.00 19.45 218 TYR E CA 1
ATOM 3813 C C . TYR E 2 101 ? 16.031 1.831 -44.503 1.00 20.40 218 TYR E C 1
ATOM 3814 O O . TYR E 2 101 ? 16.745 1.346 -45.379 1.00 20.28 218 TYR E O 1
ATOM 3823 N N . TYR E 2 102 ? 15.674 3.119 -44.489 1.00 18.15 219 TYR E N 1
ATOM 3824 C CA . TYR E 2 102 ? 16.148 4.052 -45.508 1.00 13.80 219 TYR E CA 1
ATOM 3825 C C . TYR E 2 102 ? 16.994 5.130 -44.878 1.00 13.88 219 TYR E C 1
ATOM 3826 O O . TYR E 2 102 ? 16.676 5.603 -43.787 1.00 15.71 219 TYR E O 1
ATOM 3835 N N . CYS E 2 103 ? 18.053 5.525 -45.575 1.00 14.53 220 CYS E N 1
ATOM 3836 C CA . CYS E 2 103 ? 18.785 6.732 -45.228 1.00 16.66 220 CYS E CA 1
ATOM 3837 C C . CYS E 2 103 ? 18.283 7.853 -46.131 1.00 21.56 220 CYS E C 1
ATOM 3838 O O . CYS E 2 103 ? 17.659 7.592 -47.167 1.00 18.38 220 CYS E O 1
ATOM 3841 N N . GLN E 2 104 ? 18.540 9.096 -45.732 1.00 14.00 221 GLN E N 1
ATOM 3842 C CA . GLN E 2 104 ? 18.085 10.261 -46.491 1.00 11.77 221 GLN E CA 1
ATOM 3843 C C . GLN E 2 104 ? 19.021 11.424 -46.206 1.00 14.24 221 GLN E C 1
ATOM 3844 O O . GLN E 2 104 ? 19.272 11.741 -45.040 1.00 14.53 221 GLN E O 1
ATOM 3850 N N . GLN E 2 105 ? 19.551 12.043 -47.254 1.00 11.41 222 GLN E N 1
ATOM 3851 C CA . GLN E 2 105 ? 20.421 13.197 -47.065 1.00 13.88 222 GLN E CA 1
ATOM 3852 C C . GLN E 2 105 ? 19.645 14.506 -47.152 1.00 17.84 222 GLN E C 1
ATOM 3853 O O . GLN E 2 105 ? 18.627 14.593 -47.835 1.00 13.29 222 GLN E O 1
ATOM 3859 N N . TYR E 2 106 ? 20.115 15.516 -46.430 1.00 14.22 223 TYR E N 1
ATOM 3860 C CA . TYR E 2 106 ? 19.547 16.854 -46.552 1.00 13.55 223 TYR E CA 1
ATOM 3861 C C . TYR E 2 106 ? 20.615 17.942 -46.488 1.00 14.86 223 TYR E C 1
ATOM 3862 O O . TYR E 2 106 ? 20.374 19.031 -45.972 1.00 15.22 223 TYR E O 1
ATOM 3871 N N . ARG E 2 107 ? 21.792 17.655 -47.039 1.00 14.48 224 ARG E N 1
ATOM 3872 C CA . ARG E 2 107 ? 22.756 18.715 -47.274 1.00 15.81 224 ARG E CA 1
ATOM 3873 C C . ARG E 2 107 ? 22.406 19.434 -48.573 1.00 19.38 224 ARG E C 1
ATOM 3874 O O . ARG E 2 107 ? 22.623 20.629 -48.707 1.00 13.84 224 ARG E O 1
ATOM 3882 N N . TYR E 2 108 ? 21.848 18.699 -49.529 1.00 16.45 225 TYR E N 1
ATOM 3883 C CA . TYR E 2 108 ? 21.586 19.275 -50.841 1.00 15.55 225 TYR E CA 1
ATOM 3884 C C . TYR E 2 108 ? 20.159 19.042 -51.336 1.00 19.05 225 TYR E C 1
ATOM 3885 O O . TYR E 2 108 ? 19.455 18.142 -50.873 1.00 19.66 225 TYR E O 1
ATOM 3894 N N . SER E 2 109 ? 19.757 19.867 -52.298 1.00 20.03 226 SER E N 1
ATOM 3895 C CA . SER E 2 109 ? 18.524 19.660 -53.044 1.00 22.32 226 SER E CA 1
ATOM 3896 C C . SER E 2 109 ? 18.849 19.070 -54.408 1.00 20.22 226 SER E C 1
ATOM 3897 O O . SER E 2 109 ? 19.843 19.448 -55.028 1.00 22.57 226 SER E O 1
ATOM 3900 N N . PRO E 2 110 ? 18.029 18.122 -54.872 1.00 23.59 227 PRO E N 1
ATOM 3901 C CA . PRO E 2 110 ? 16.857 17.611 -54.152 1.00 18.50 227 PRO E CA 1
ATOM 3902 C C . PRO E 2 110 ? 17.278 16.684 -53.023 1.00 18.66 227 PRO E C 1
ATOM 3903 O O . PRO E 2 110 ? 18.324 16.037 -53.107 1.00 20.55 227 PRO E O 1
ATOM 3907 N N . ARG E 2 111 ? 16.468 16.610 -51.984 1.00 17.73 228 ARG E N 1
ATOM 3908 C CA . ARG E 2 111 ? 16.712 15.639 -50.935 1.00 19.34 228 ARG E CA 1
ATOM 3909 C C . ARG E 2 111 ? 16.478 14.250 -51.505 1.00 25.29 228 ARG E C 1
ATOM 3910 O O . ARG E 2 111 ? 15.515 14.018 -52.235 1.00 23.29 228 ARG E O 1
ATOM 3918 N N . THR E 2 112 ? 17.380 13.329 -51.192 1.00 16.58 229 THR E N 1
ATOM 3919 C CA . THR E 2 112 ? 17.332 12.002 -51.797 1.00 19.53 229 THR E CA 1
ATOM 3920 C C . THR E 2 112 ? 17.354 10.909 -50.735 1.00 21.71 229 THR E C 1
ATOM 3921 O O . THR E 2 112 ? 17.824 11.125 -49.617 1.00 18.63 229 THR E O 1
ATOM 3925 N N . PHE E 2 113 ? 16.822 9.742 -51.087 1.00 18.27 230 PHE E N 1
ATOM 3926 C CA . PHE E 2 113 ? 16.784 8.595 -50.193 1.00 19.29 230 PHE E CA 1
ATOM 3927 C C . PHE E 2 113 ? 17.649 7.466 -50.762 1.00 22.03 230 PHE E C 1
ATOM 3928 O O . PHE E 2 113 ? 17.859 7.386 -51.975 1.00 21.36 230 PHE E O 1
ATOM 3936 N N . GLY E 2 114 ? 18.151 6.600 -49.888 1.00 18.23 231 GLY E N 1
ATOM 3937 C CA . GLY E 2 114 ? 18.749 5.358 -50.345 1.00 19.28 231 GLY E CA 1
ATOM 3938 C C . GLY E 2 114 ? 17.641 4.417 -50.782 1.00 21.67 231 GLY E C 1
ATOM 3939 O O . GLY E 2 114 ? 16.462 4.657 -50.503 1.00 19.74 231 GLY E O 1
ATOM 3940 N N . GLN E 2 115 ? 18.010 3.328 -51.447 1.00 26.64 232 GLN E N 1
ATOM 3941 C CA . GLN E 2 115 ? 17.022 2.374 -51.949 1.00 31.75 232 GLN E CA 1
ATOM 3942 C C . GLN E 2 115 ? 16.505 1.454 -50.852 1.00 29.61 232 GLN E C 1
ATOM 3943 O O . GLN E 2 115 ? 15.566 0.692 -51.062 1.00 28.85 232 GLN E O 1
ATOM 3949 N N . GLY E 2 116 ? 17.131 1.519 -49.683 1.00 24.38 233 GLY E N 1
ATOM 3950 C CA . GLY E 2 116 ? 16.652 0.783 -48.533 1.00 19.65 233 GLY E CA 1
ATOM 3951 C C . GLY E 2 116 ? 17.381 -0.533 -48.309 1.00 31.56 233 GLY E C 1
ATOM 3952 O O . GLY E 2 116 ? 17.881 -1.149 -49.254 1.00 27.52 233 GLY E O 1
ATOM 3953 N N . THR E 2 117 ? 17.457 -0.943 -47.046 1.00 25.87 234 THR E N 1
ATOM 3954 C CA . THR E 2 117 ? 17.982 -2.254 -46.677 1.00 24.41 234 THR E CA 1
ATOM 3955 C C . THR E 2 117 ? 16.912 -3.000 -45.901 1.00 22.41 234 THR E C 1
ATOM 3956 O O . THR E 2 117 ? 16.429 -2.523 -44.874 1.00 23.83 234 THR E O 1
ATOM 3960 N N . LYS E 2 118 ? 16.532 -4.174 -46.393 1.00 26.60 235 LYS E N 1
ATOM 3961 C CA . LYS E 2 118 ? 15.597 -5.003 -45.661 1.00 27.26 235 LYS E CA 1
ATOM 3962 C C . LYS E 2 118 ? 16.346 -5.880 -44.670 1.00 29.05 235 LYS E C 1
ATOM 3963 O O . LYS E 2 118 ? 17.279 -6.596 -45.034 1.00 31.07 235 LYS E O 1
ATOM 3969 N N . VAL E 2 119 ? 15.937 -5.805 -43.414 1.00 28.33 236 VAL E N 1
ATOM 3970 C CA . VAL E 2 119 ? 16.484 -6.657 -42.373 1.00 33.59 236 VAL E CA 1
ATOM 3971 C C . VAL E 2 119 ? 15.507 -7.799 -42.149 1.00 35.55 236 VAL E C 1
ATOM 3972 O O . VAL E 2 119 ? 14.391 -7.597 -41.665 1.00 29.68 236 VAL E O 1
ATOM 3976 N N . GLU E 2 120 ? 15.960 -8.996 -42.511 1.00 36.25 237 GLU E N 1
ATOM 3977 C CA . GLU E 2 120 ? 15.121 -10.178 -42.657 1.00 37.56 237 GLU E CA 1
ATOM 3978 C C . GLU E 2 120 ? 15.564 -11.248 -41.652 1.00 43.12 237 GLU E C 1
ATOM 3979 O O . GLU E 2 120 ? 16.756 -11.362 -41.356 1.00 42.78 237 GLU E O 1
ATOM 3985 N N . ILE E 2 121 ? 14.620 -12.030 -41.132 1.00 41.34 238 ILE E N 1
ATOM 3986 C CA . ILE E 2 121 ? 14.966 -13.143 -40.237 1.00 51.39 238 ILE E CA 1
ATOM 3987 C C . ILE E 2 121 ? 15.887 -14.166 -40.906 1.00 46.75 238 ILE E C 1
ATOM 3988 O O . ILE E 2 121 ? 15.732 -14.480 -42.084 1.00 48.94 238 ILE E O 1
ATOM 3993 N N . LYS E 2 122 ? 16.834 -14.695 -40.142 1.00 52.70 239 LYS E N 1
ATOM 3994 C CA . LYS E 2 122 ? 17.627 -15.829 -40.608 1.00 57.67 239 LYS E CA 1
ATOM 3995 C C . LYS E 2 122 ? 17.084 -17.114 -39.995 1.00 56.08 239 LYS E C 1
ATOM 3996 O O . LYS E 2 122 ? 16.579 -17.104 -38.869 1.00 58.43 239 LYS E O 1
ATOM 4002 N N . LYS F 3 1 ? 28.498 37.989 -35.572 1.00 19.47 1 LYS F N 1
ATOM 4003 C CA . LYS F 3 1 ? 28.232 36.634 -35.096 1.00 26.72 1 LYS F CA 1
ATOM 4004 C C . LYS F 3 1 ? 27.241 35.971 -36.049 1.00 21.87 1 LYS F C 1
ATOM 4005 O O . LYS F 3 1 ? 26.453 36.658 -36.684 1.00 19.34 1 LYS F O 1
ATOM 4011 N N . GLU F 3 2 ? 27.288 34.645 -36.149 1.00 22.00 2 GLU F N 1
ATOM 4012 C CA . GLU F 3 2 ? 26.343 33.902 -36.988 1.00 22.67 2 GLU F CA 1
ATOM 4013 C C . GLU F 3 2 ? 25.759 32.752 -36.190 1.00 19.50 2 GLU F C 1
ATOM 4014 O O . GLU F 3 2 ? 26.340 32.321 -35.194 1.00 19.98 2 GLU F O 1
ATOM 4020 N N . GLY F 3 3 ? 24.616 32.234 -36.618 1.00 15.96 3 GLY F N 1
ATOM 4021 C CA . GLY F 3 3 ? 24.055 31.064 -35.958 1.00 12.82 3 GLY F CA 1
ATOM 4022 C C . GLY F 3 3 ? 22.659 30.757 -36.444 1.00 13.94 3 GLY F C 1
ATOM 4023 O O . GLY F 3 3 ? 22.023 31.594 -37.100 1.00 14.15 3 GLY F O 1
ATOM 4024 N N . TYR F 3 4 ? 22.168 29.568 -36.122 1.00 12.83 4 TYR F N 1
ATOM 4025 C CA . TYR F 3 4 ? 20.820 29.206 -36.525 1.00 16.01 4 TYR F CA 1
ATOM 4026 C C . TYR F 3 4 ? 19.801 30.081 -35.825 1.00 16.91 4 TYR F C 1
ATOM 4027 O O . TYR F 3 4 ? 19.841 30.261 -34.605 1.00 12.39 4 TYR F O 1
ATOM 4036 N N . LEU F 3 5 ? 18.867 30.609 -36.604 1.00 11.84 5 LEU F N 1
ATOM 4037 C CA . LEU F 3 5 ? 17.688 31.237 -36.027 1.00 12.24 5 LEU F CA 1
ATOM 4038 C C . LEU F 3 5 ? 17.005 30.256 -35.084 1.00 15.46 5 LEU F C 1
ATOM 4039 O O . LEU F 3 5 ? 16.926 29.058 -35.359 1.00 14.34 5 LEU F O 1
ATOM 4044 N N . VAL F 3 6 ? 16.492 30.760 -33.970 1.00 12.05 6 VAL F N 1
ATOM 4045 C CA . VAL F 3 6 ? 15.822 29.899 -33.016 1.00 14.52 6 VAL F CA 1
ATOM 4046 C C . VAL F 3 6 ? 14.529 30.539 -32.529 1.00 19.30 6 VAL F C 1
ATOM 4047 O O . VAL F 3 6 ? 14.459 31.759 -32.317 1.00 17.11 6 VAL F O 1
ATOM 4051 N N . ASP F 3 7 ? 13.506 29.714 -32.367 1.00 13.91 7 ASP F N 1
ATOM 4052 C CA . ASP F 3 7 ? 12.234 30.156 -31.822 1.00 22.66 7 ASP F CA 1
ATOM 4053 C C . ASP F 3 7 ? 12.423 30.324 -30.318 1.00 18.94 7 ASP F C 1
ATOM 4054 O O . ASP F 3 7 ? 12.719 29.364 -29.631 1.00 17.16 7 ASP F O 1
ATOM 4059 N N . LYS F 3 8 ? 12.266 31.543 -29.817 1.00 14.33 8 LYS F N 1
ATOM 4060 C CA . LYS F 3 8 ? 12.588 31.814 -28.412 1.00 19.18 8 LYS F CA 1
ATOM 4061 C C . LYS F 3 8 ? 11.618 31.138 -27.442 1.00 25.62 8 LYS F C 1
ATOM 4062 O O . LYS F 3 8 ? 11.893 31.030 -26.248 1.00 23.88 8 LYS F O 1
ATOM 4068 N N . ASN F 3 9 ? 10.481 30.675 -27.949 1.00 21.41 9 ASN F N 1
ATOM 4069 C CA . ASN F 3 9 ? 9.527 29.977 -27.100 1.00 17.81 9 ASN F CA 1
ATOM 4070 C C . ASN F 3 9 ? 9.680 28.455 -27.076 1.00 25.24 9 ASN F C 1
ATOM 4071 O O . ASN F 3 9 ? 9.451 27.820 -26.048 1.00 26.43 9 ASN F O 1
ATOM 4076 N N . THR F 3 10 ? 10.087 27.871 -28.198 1.00 21.90 10 THR F N 1
ATOM 4077 C CA . THR F 3 10 ? 10.109 26.416 -28.316 1.00 21.88 10 THR F CA 1
ATOM 4078 C C . THR F 3 10 ? 11.517 25.852 -28.380 1.00 18.95 10 THR F C 1
ATOM 4079 O O . THR F 3 10 ? 11.727 24.660 -28.163 1.00 22.73 10 THR F O 1
ATOM 4083 N N . GLY F 3 11 ? 12.484 26.702 -28.701 1.00 18.44 11 GLY F N 1
ATOM 4084 C CA . GLY F 3 11 ? 13.853 26.252 -28.826 1.00 16.03 11 GLY F CA 1
ATOM 4085 C C . GLY F 3 11 ? 14.154 25.623 -30.173 1.00 21.06 11 GLY F C 1
ATOM 4086 O O . GLY F 3 11 ? 15.251 25.132 -30.392 1.00 15.44 11 GLY F O 1
ATOM 4087 N N . CYS F 3 12 ? 13.183 25.634 -31.082 1.00 17.77 12 CYS F N 1
ATOM 4088 C CA . CYS F 3 12 ? 13.365 24.986 -32.386 1.00 17.40 12 CYS F CA 1
ATOM 4089 C C . CYS F 3 12 ? 14.033 25.873 -33.425 1.00 13.48 12 CYS F C 1
ATOM 4090 O O . CYS F 3 12 ? 13.900 27.090 -33.402 1.00 17.46 12 CYS F O 1
ATOM 4093 N N . LYS F 3 13 ? 14.737 25.254 -34.353 1.00 11.13 13 LYS F N 1
ATOM 4094 C CA . LYS F 3 13 ? 15.271 25.994 -35.483 1.00 9.96 13 LYS F CA 1
ATOM 4095 C C . LYS F 3 13 ? 14.079 26.353 -36.363 1.00 12.12 13 LYS F C 1
ATOM 4096 O O . LYS F 3 13 ? 12.990 25.814 -36.164 1.00 12.66 13 LYS F O 1
ATOM 4102 N N . TYR F 3 14 ? 14.288 27.259 -37.315 1.00 12.21 14 TYR F N 1
ATOM 4103 C CA . TYR F 3 14 ? 13.273 27.591 -38.319 1.00 10.80 14 TYR F CA 1
ATOM 4104 C C . TYR F 3 14 ? 13.608 26.853 -39.600 1.00 13.24 14 TYR F C 1
ATOM 4105 O O . TYR F 3 14 ? 14.691 27.013 -40.143 1.00 13.72 14 TYR F O 1
ATOM 4114 N N . GLU F 3 15 ? 12.663 26.067 -40.094 1.00 11.81 15 GLU F N 1
ATOM 4115 C CA . GLU F 3 15 ? 12.916 25.266 -41.288 1.00 11.02 15 GLU F CA 1
ATOM 4116 C C . GLU F 3 15 ? 12.605 26.075 -42.539 1.00 11.59 15 GLU F C 1
ATOM 4117 O O . GLU F 3 15 ? 11.636 26.838 -42.571 1.00 14.28 15 GLU F O 1
ATOM 4123 N N . CYS F 3 16 ? 13.435 25.911 -43.557 1.00 11.02 16 CYS F N 1
ATOM 4124 C CA . CYS F 3 16 ? 13.220 26.570 -44.827 1.00 13.37 16 CYS F CA 1
ATOM 4125 C C . CYS F 3 16 ? 13.239 25.514 -45.934 1.00 19.85 16 CYS F C 1
ATOM 4126 O O . CYS F 3 16 ? 13.636 24.363 -45.697 1.00 13.56 16 CYS F O 1
ATOM 4129 N N . LEU F 3 17 ? 12.817 25.912 -47.134 1.00 13.41 17 LEU F N 1
ATOM 4130 C CA . LEU F 3 17 ? 12.633 24.982 -48.249 1.00 15.89 17 LEU F CA 1
ATOM 4131 C C . LEU F 3 17 ? 13.698 25.139 -49.338 1.00 18.25 17 LEU F C 1
ATOM 4132 O O . LEU F 3 17 ? 14.168 24.153 -49.908 1.00 19.65 17 LEU F O 1
ATOM 4137 N N . LYS F 3 18 ? 14.084 26.381 -49.628 1.00 12.59 18 LYS F N 1
ATOM 4138 C CA . LYS F 3 18 ? 14.996 26.644 -50.723 1.00 13.32 18 LYS F CA 1
ATOM 4139 C C . LYS F 3 18 ? 16.395 26.966 -50.224 1.00 17.64 18 LYS F C 1
ATOM 4140 O O . LYS F 3 18 ? 16.623 28.017 -49.604 1.00 15.82 18 LYS F O 1
ATOM 4146 N N . LEU F 3 19 ? 17.324 26.049 -50.483 1.00 16.95 19 LEU F N 1
ATOM 4147 C CA . LEU F 3 19 ? 18.705 26.186 -50.032 1.00 18.54 19 LEU F CA 1
ATOM 4148 C C . LEU F 3 19 ? 19.374 27.406 -50.633 1.00 21.90 19 LEU F C 1
ATOM 4149 O O . LEU F 3 19 ? 19.141 27.746 -51.790 1.00 20.86 19 LEU F O 1
ATOM 4154 N N . GLY F 3 20 ? 20.215 28.060 -49.835 1.00 17.06 20 GLY F N 1
ATOM 4155 C CA . GLY F 3 20 ? 20.999 29.179 -50.308 1.00 18.66 20 GLY F CA 1
ATOM 4156 C C . GLY F 3 20 ? 20.288 30.489 -50.051 1.00 19.71 20 GLY F C 1
ATOM 4157 O O . GLY F 3 20 ? 19.585 30.633 -49.048 1.00 16.92 20 GLY F O 1
ATOM 4158 N N . ASP F 3 21 ? 20.488 31.447 -50.951 1.00 17.26 21 ASP F N 1
ATOM 4159 C CA . ASP F 3 21 ? 19.778 32.717 -50.889 1.00 19.03 21 ASP F CA 1
ATOM 4160 C C . ASP F 3 21 ? 18.311 32.447 -50.613 1.00 20.29 21 ASP F C 1
ATOM 4161 O O . ASP F 3 21 ? 17.661 31.676 -51.324 1.00 19.97 21 ASP F O 1
ATOM 4166 N N . ASN F 3 22 ? 17.781 33.080 -49.577 1.00 15.75 22 ASN F N 1
ATOM 4167 C CA . ASN F 3 22 ? 16.434 32.753 -49.140 1.00 15.31 22 ASN F CA 1
ATOM 4168 C C . ASN F 3 22 ? 15.807 33.927 -48.412 1.00 16.90 22 ASN F C 1
ATOM 4169 O O . ASN F 3 22 ? 16.228 34.282 -47.311 1.00 13.01 22 ASN F O 1
ATOM 4174 N N . ASP F 3 23 ? 14.802 34.547 -49.029 1.00 16.30 23 ASP F N 1
ATOM 4175 C CA . ASP F 3 23 ? 14.204 35.752 -48.467 1.00 14.42 23 ASP F CA 1
ATOM 4176 C C . ASP F 3 23 ? 13.423 35.448 -47.205 1.00 13.65 23 ASP F C 1
ATOM 4177 O O . ASP F 3 23 ? 13.230 36.321 -46.355 1.00 13.38 23 ASP F O 1
ATOM 4182 N N . TYR F 3 24 ? 12.923 34.224 -47.092 1.00 14.40 24 TYR F N 1
ATOM 4183 C CA . TYR F 3 24 ? 12.227 33.835 -45.873 1.00 15.81 24 TYR F CA 1
ATOM 4184 C C . TYR F 3 24 ? 13.180 33.903 -44.676 1.00 12.20 24 TYR F C 1
ATOM 4185 O O . TYR F 3 24 ? 12.872 34.542 -43.673 1.00 12.48 24 TYR F O 1
ATOM 4194 N N . CYS F 3 25 ? 14.330 33.246 -44.788 1.00 13.68 25 CYS F N 1
ATOM 4195 C CA . CYS F 3 25 ? 15.318 33.286 -43.713 1.00 13.21 25 CYS F CA 1
ATOM 4196 C C . CYS F 3 25 ? 15.812 34.701 -43.459 1.00 14.73 25 CYS F C 1
ATOM 4197 O O . CYS F 3 25 ? 15.984 35.115 -42.315 1.00 14.10 25 CYS F O 1
ATOM 4200 N N . LEU F 3 26 ? 16.080 35.426 -44.538 1.00 12.41 26 LEU F N 1
ATOM 4201 C CA . LEU F 3 26 ? 16.499 36.826 -44.417 1.00 15.02 26 LEU F CA 1
ATOM 4202 C C . LEU F 3 26 ? 15.514 37.613 -43.555 1.00 18.28 26 LEU F C 1
ATOM 4203 O O . LEU F 3 26 ? 15.903 38.259 -42.584 1.00 13.25 26 LEU F O 1
ATOM 4208 N N . ARG F 3 27 ? 14.239 37.568 -43.909 1.00 15.65 27 ARG F N 1
ATOM 4209 C CA A ARG F 3 27 ? 13.246 38.336 -43.153 0.50 18.09 27 ARG F CA 1
ATOM 4210 C CA B ARG F 3 27 ? 13.346 38.336 -43.153 0.50 18.09 27 ARG F CA 1
ATOM 4211 C C . ARG F 3 27 ? 13.030 37.843 -41.724 1.00 19.66 27 ARG F C 1
ATOM 4212 O O . ARG F 3 27 ? 12.844 38.653 -40.803 1.00 14.52 27 ARG F O 1
ATOM 4227 N N . GLU F 3 28 ? 13.059 36.528 -41.516 1.00 11.42 28 GLU F N 1
ATOM 4228 C CA . GLU F 3 28 ? 12.881 36.013 -40.171 1.00 13.82 28 GLU F CA 1
ATOM 4229 C C . GLU F 3 28 ? 14.076 36.367 -39.282 1.00 12.93 28 GLU F C 1
ATOM 4230 O O . GLU F 3 28 ? 13.913 36.686 -38.097 1.00 16.72 28 GLU F O 1
ATOM 4236 N N . CYS F 3 29 ? 15.266 36.310 -39.848 1.00 12.15 29 CYS F N 1
ATOM 4237 C CA . CYS F 3 29 ? 16.464 36.689 -39.099 1.00 13.24 29 CYS F CA 1
ATOM 4238 C C . CYS F 3 29 ? 16.411 38.168 -38.702 1.00 19.98 29 CYS F C 1
ATOM 4239 O O . CYS F 3 29 ? 16.716 38.524 -37.568 1.00 15.36 29 CYS F O 1
ATOM 4242 N N . LYS F 3 30 ? 16.032 39.026 -39.646 1.00 14.43 30 LYS F N 1
ATOM 4243 C CA . LYS F 3 30 ? 15.899 40.457 -39.354 1.00 16.21 30 LYS F CA 1
ATOM 4244 C C . LYS F 3 30 ? 14.816 40.724 -38.324 1.00 17.05 30 LYS F C 1
ATOM 4245 O O . LYS F 3 30 ? 14.974 41.581 -37.444 1.00 18.65 30 LYS F O 1
ATOM 4251 N N . GLN F 3 31 ? 13.720 39.991 -38.429 1.00 17.96 31 GLN F N 1
ATOM 4252 C CA . GLN F 3 31 ? 12.596 40.176 -37.522 1.00 19.94 31 GLN F CA 1
ATOM 4253 C C . GLN F 3 31 ? 13.032 39.855 -36.106 1.00 25.58 31 GLN F C 1
ATOM 4254 O O . GLN F 3 31 ? 12.571 40.459 -35.135 1.00 19.79 31 GLN F O 1
ATOM 4260 N N . GLN F 3 32 ? 13.928 38.889 -35.995 1.00 16.26 32 GLN F N 1
ATOM 4261 C CA . GLN F 3 32 ? 14.375 38.441 -34.689 1.00 20.23 32 GLN F CA 1
ATOM 4262 C C . GLN F 3 32 ? 15.524 39.283 -34.118 1.00 16.21 32 GLN F C 1
ATOM 4263 O O . GLN F 3 32 ? 15.526 39.629 -32.940 1.00 21.76 32 GLN F O 1
ATOM 4269 N N . TYR F 3 33 ? 16.511 39.582 -34.947 1.00 13.27 33 TYR F N 1
ATOM 4270 C CA . TYR F 3 33 ? 17.755 40.155 -34.449 1.00 16.09 33 TYR F CA 1
ATOM 4271 C C . TYR F 3 33 ? 17.982 41.608 -34.855 1.00 22.55 33 TYR F C 1
ATOM 4272 O O . TYR F 3 33 ? 18.946 42.236 -34.416 1.00 19.79 33 TYR F O 1
ATOM 4281 N N . GLY F 3 34 ? 17.103 42.130 -35.700 1.00 20.30 34 GLY F N 1
ATOM 4282 C CA . GLY F 3 34 ? 17.186 43.514 -36.100 1.00 23.52 34 GLY F CA 1
ATOM 4283 C C . GLY F 3 34 ? 17.555 43.710 -37.551 1.00 26.49 34 GLY F C 1
ATOM 4284 O O . GLY F 3 34 ? 18.019 42.795 -38.225 1.00 21.23 34 GLY F O 1
ATOM 4285 N N . LYS F 3 35 ? 17.365 44.937 -38.028 1.00 26.33 35 LYS F N 1
ATOM 4286 C CA . LYS F 3 35 ? 17.458 45.245 -39.452 1.00 24.93 35 LYS F CA 1
ATOM 4287 C C . LYS F 3 35 ? 18.824 44.979 -40.087 1.00 23.53 35 LYS F C 1
ATOM 4288 O O . LYS F 3 35 ? 18.922 44.875 -41.300 1.00 26.00 35 LYS F O 1
ATOM 4294 N N . GLY F 3 36 ? 19.872 44.875 -39.276 1.00 24.17 36 GLY F N 1
ATOM 4295 C CA . GLY F 3 36 ? 21.217 44.665 -39.796 1.00 25.28 36 GLY F CA 1
ATOM 4296 C C . GLY F 3 36 ? 21.561 43.203 -40.060 1.00 22.18 36 GLY F C 1
ATOM 4297 O O . GLY F 3 36 ? 22.555 42.895 -40.713 1.00 23.35 36 GLY F O 1
ATOM 4298 N N . ALA F 3 37 ? 20.731 42.310 -39.547 1.00 19.29 37 ALA F N 1
ATOM 4299 C CA . ALA F 3 37 ? 20.964 40.874 -39.696 1.00 17.78 37 ALA F CA 1
ATOM 4300 C C . ALA F 3 37 ? 20.866 40.424 -41.151 1.00 22.64 37 ALA F C 1
ATOM 4301 O O . ALA F 3 37 ? 20.134 41.012 -41.959 1.00 19.70 37 ALA F O 1
ATOM 4303 N N . GLY F 3 38 ? 21.612 39.376 -41.472 1.00 20.57 38 GLY F N 1
ATOM 4304 C CA . GLY F 3 38 ? 21.471 38.687 -42.738 1.00 21.29 38 GLY F CA 1
ATOM 4305 C C . GLY F 3 38 ? 20.955 37.291 -42.440 1.00 21.65 38 GLY F C 1
ATOM 4306 O O . GLY F 3 38 ? 20.755 36.921 -41.273 1.00 15.19 38 GLY F O 1
ATOM 4307 N N . GLY F 3 39 ? 20.730 36.503 -43.477 1.00 17.14 39 GLY F N 1
ATOM 4308 C CA . GLY F 3 39 ? 20.290 35.143 -43.257 1.00 13.60 39 GLY F CA 1
ATOM 4309 C C . GLY F 3 39 ? 20.054 34.402 -44.544 1.00 18.42 39 GLY F C 1
ATOM 4310 O O . GLY F 3 39 ? 19.644 34.993 -45.547 1.00 17.19 39 GLY F O 1
ATOM 4311 N N . TYR F 3 40 ? 20.300 33.102 -44.509 1.00 13.68 40 TYR F N 1
ATOM 4312 C CA . TYR F 3 40 ? 20.060 32.265 -45.669 1.00 14.17 40 TYR F CA 1
ATOM 4313 C C . TYR F 3 40 ? 19.721 30.848 -45.229 1.00 14.39 40 TYR F C 1
ATOM 4314 O O . TYR F 3 40 ? 19.734 30.540 -44.037 1.00 14.54 40 TYR F O 1
ATOM 4323 N N . CYS F 3 41 ? 19.401 29.995 -46.191 1.00 12.23 41 CYS F N 1
ATOM 4324 C CA . CYS F 3 41 ? 18.915 28.656 -45.880 1.00 9.97 41 CYS F CA 1
ATOM 4325 C C . CYS F 3 41 ? 20.064 27.663 -46.011 1.00 15.27 41 CYS F C 1
ATOM 4326 O O . CYS F 3 41 ? 20.657 27.531 -47.081 1.00 15.87 41 CYS F O 1
ATOM 4329 N N . TYR F 3 42 ? 20.369 26.970 -44.916 1.00 18.52 42 TYR F N 1
ATOM 4330 C CA . TYR F 3 42 ? 21.488 26.032 -44.848 1.00 14.32 42 TYR F CA 1
ATOM 4331 C C . TYR F 3 42 ? 20.990 24.704 -44.291 1.00 12.12 42 TYR F C 1
ATOM 4332 O O . TYR F 3 42 ? 20.431 24.655 -43.195 1.00 13.30 42 TYR F O 1
ATOM 4341 N N . ALA F 3 43 ? 21.165 23.637 -45.059 1.00 15.80 43 ALA F N 1
ATOM 4342 C CA . ALA F 3 43 ? 20.673 22.326 -44.647 1.00 14.11 43 ALA F CA 1
ATOM 4343 C C . ALA F 3 43 ? 19.206 22.404 -44.226 1.00 10.70 43 ALA F C 1
ATOM 4344 O O . ALA F 3 43 ? 18.765 21.704 -43.314 1.00 16.20 43 ALA F O 1
ATOM 4346 N N . PHE F 3 44 ? 18.454 23.269 -44.906 1.00 12.88 44 PHE F N 1
ATOM 4347 C CA . PHE F 3 44 ? 17.018 23.416 -44.683 1.00 11.92 44 PHE F CA 1
ATOM 4348 C C . PHE F 3 44 ? 16.652 24.059 -43.352 1.00 10.98 44 PHE F C 1
ATOM 4349 O O . PHE F 3 44 ? 15.526 23.931 -42.877 1.00 11.34 44 PHE F O 1
ATOM 4357 N N . ALA F 3 45 ? 17.613 24.778 -42.783 1.00 12.78 45 ALA F N 1
ATOM 4358 C CA . ALA F 3 45 ? 17.358 25.626 -41.623 1.00 10.56 45 ALA F CA 1
ATOM 4359 C C . ALA F 3 45 ? 17.858 27.035 -41.889 1.00 10.01 45 ALA F C 1
ATOM 4360 O O . ALA F 3 45 ? 18.801 27.246 -42.668 1.00 11.54 45 ALA F O 1
ATOM 4362 N N . CYS F 3 46 ? 17.210 28.007 -41.246 1.00 11.68 46 CYS F N 1
ATOM 4363 C CA . CYS F 3 46 ? 17.613 29.397 -41.381 1.00 8.81 46 CYS F CA 1
ATOM 4364 C C . CYS F 3 46 ? 18.867 29.702 -40.568 1.00 11.17 46 CYS F C 1
ATOM 4365 O O . CYS F 3 46 ? 18.876 29.536 -39.347 1.00 13.69 46 CYS F O 1
ATOM 4368 N N . TRP F 3 47 ? 19.915 30.119 -41.267 1.00 10.40 47 TRP F N 1
ATOM 4369 C CA . TRP F 3 47 ? 21.186 30.481 -40.651 1.00 15.28 47 TRP F CA 1
ATOM 4370 C C . TRP F 3 47 ? 21.322 31.986 -40.765 1.00 16.52 47 TRP F C 1
ATOM 4371 O O . TRP F 3 47 ? 21.375 32.525 -41.869 1.00 14.01 47 TRP F O 1
ATOM 4382 N N . CYS F 3 48 ? 21.363 32.656 -39.617 1.00 14.48 48 CYS F N 1
ATOM 4383 C CA . CYS F 3 48 ? 21.462 34.111 -39.578 1.00 15.41 48 CYS F CA 1
ATOM 4384 C C . CYS F 3 48 ? 22.907 34.581 -39.511 1.00 15.49 48 CYS F C 1
ATOM 4385 O O . CYS F 3 48 ? 23.769 33.892 -38.954 1.00 14.32 48 CYS F O 1
ATOM 4388 N N . THR F 3 49 ? 23.156 35.770 -40.056 1.00 15.96 49 THR F N 1
ATOM 4389 C CA . THR F 3 49 ? 24.489 36.335 -40.128 1.00 19.26 49 THR F CA 1
ATOM 4390 C C . THR F 3 49 ? 24.499 37.807 -39.695 1.00 14.46 49 THR F C 1
ATOM 4391 O O . THR F 3 49 ? 23.455 38.423 -39.543 1.00 16.30 49 THR F O 1
ATOM 4395 N N . HIS F 3 50 ? 25.694 38.357 -39.512 1.00 18.11 50 HIS F N 1
ATOM 4396 C CA . HIS F 3 50 ? 25.856 39.760 -39.124 1.00 22.56 50 HIS F CA 1
ATOM 4397 C C . HIS F 3 50 ? 25.070 40.084 -37.860 1.00 20.07 50 HIS F C 1
ATOM 4398 O O . HIS F 3 50 ? 24.485 41.155 -37.754 1.00 20.19 50 HIS F O 1
ATOM 4405 N N . LEU F 3 51 ? 25.035 39.150 -36.913 1.00 16.96 51 LEU F N 1
ATOM 4406 C CA . LEU F 3 51 ? 24.305 39.365 -35.673 1.00 16.26 51 LEU F CA 1
ATOM 4407 C C . LEU F 3 51 ? 25.212 40.080 -34.681 1.00 20.40 51 LEU F C 1
ATOM 4408 O O . LEU F 3 51 ? 26.425 39.902 -34.711 1.00 16.94 51 LEU F O 1
ATOM 4413 N N . TYR F 3 52 ? 24.627 40.870 -33.790 1.00 18.98 52 TYR F N 1
ATOM 4414 C CA . TYR F 3 52 ? 25.411 41.432 -32.695 1.00 19.79 52 TYR F CA 1
ATOM 4415 C C . TYR F 3 52 ? 25.979 40.287 -31.843 1.00 17.04 52 TYR F C 1
ATOM 4416 O O . TYR F 3 52 ? 25.369 39.224 -31.721 1.00 15.76 52 TYR F O 1
ATOM 4425 N N . GLU F 3 53 ? 27.160 40.501 -31.269 1.00 19.24 53 GLU F N 1
ATOM 4426 C CA . GLU F 3 53 ? 27.917 39.412 -30.659 1.00 18.73 53 GLU F CA 1
ATOM 4427 C C . GLU F 3 53 ? 27.168 38.711 -29.537 1.00 15.34 53 GLU F C 1
ATOM 4428 O O . GLU F 3 53 ? 27.379 37.525 -29.308 1.00 14.74 53 GLU F O 1
ATOM 4434 N N . GLN F 3 54 ? 26.288 39.447 -28.852 1.00 15.13 54 GLN F N 1
ATOM 4435 C CA . GLN F 3 54 ? 25.544 38.932 -27.704 1.00 16.02 54 GLN F CA 1
ATOM 4436 C C . GLN F 3 54 ? 24.265 38.198 -28.106 1.00 13.04 54 GLN F C 1
ATOM 4437 O O . GLN F 3 54 ? 23.546 37.687 -27.256 1.00 14.79 54 GLN F O 1
ATOM 4443 N N . ALA F 3 55 ? 23.994 38.135 -29.402 1.00 14.07 55 ALA F N 1
ATOM 4444 C CA . ALA F 3 55 ? 22.738 37.549 -29.872 1.00 17.23 55 ALA F CA 1
ATOM 4445 C C . ALA F 3 55 ? 22.572 36.095 -29.428 1.00 18.63 55 ALA F C 1
ATOM 4446 O O . ALA F 3 55 ? 23.517 35.317 -29.450 1.00 17.76 55 ALA F O 1
ATOM 4448 N N . ILE F 3 56 ? 21.361 35.735 -29.020 1.00 14.27 56 ILE F N 1
ATOM 4449 C CA . ILE F 3 56 ? 21.056 34.356 -28.632 1.00 15.83 56 ILE F CA 1
ATOM 4450 C C . ILE F 3 56 ? 20.627 33.547 -29.856 1.00 21.10 56 ILE F C 1
ATOM 4451 O O . ILE F 3 56 ? 19.571 33.807 -30.426 1.00 16.27 56 ILE F O 1
ATOM 4456 N N . VAL F 3 57 ? 21.435 32.570 -30.256 1.00 16.61 57 VAL F N 1
ATOM 4457 C CA . VAL F 3 57 ? 21.096 31.732 -31.409 1.00 14.84 57 VAL F CA 1
ATOM 4458 C C . VAL F 3 57 ? 20.893 30.303 -30.942 1.00 21.33 57 VAL F C 1
ATOM 4459 O O . VAL F 3 57 ? 21.054 30.008 -29.755 1.00 15.88 57 VAL F O 1
ATOM 4463 N N . TRP F 3 58 ? 20.539 29.407 -31.861 1.00 12.82 58 TRP F N 1
ATOM 4464 C CA . TRP F 3 58 ? 20.332 28.012 -31.486 1.00 12.42 58 TRP F CA 1
ATOM 4465 C C . TRP F 3 58 ? 21.666 27.418 -31.018 1.00 12.68 58 TRP F C 1
ATOM 4466 O O . TRP F 3 58 ? 22.702 27.747 -31.561 1.00 14.20 58 TRP F O 1
ATOM 4477 N N . PRO F 3 59 ? 21.638 26.561 -29.989 1.00 17.28 59 PRO F N 1
ATOM 4478 C CA . PRO F 3 59 ? 20.442 26.175 -29.242 1.00 15.04 59 PRO F CA 1
ATOM 4479 C C . PRO F 3 59 ? 20.223 27.048 -28.008 1.00 16.92 59 PRO F C 1
ATOM 4480 O O . PRO F 3 59 ? 21.175 27.639 -27.495 1.00 20.26 59 PRO F O 1
ATOM 4484 N N . LEU F 3 60 ? 18.982 27.120 -27.543 1.00 18.48 60 LEU F N 1
ATOM 4485 C CA . LEU F 3 60 ? 18.661 27.824 -26.304 1.00 24.83 60 LEU F CA 1
ATOM 4486 C C . LEU F 3 60 ? 19.148 27.019 -25.109 1.00 27.38 60 LEU F C 1
ATOM 4487 O O . LEU F 3 60 ? 18.908 25.817 -25.031 1.00 33.99 60 LEU F O 1
ATOM 4492 N N . PRO F 3 61 ? 19.838 27.677 -24.169 1.00 31.29 61 PRO F N 1
ATOM 4493 C CA . PRO F 3 61 ? 20.309 26.980 -22.973 1.00 39.04 61 PRO F CA 1
ATOM 4494 C C . PRO F 3 61 ? 19.140 26.548 -22.093 1.00 48.22 61 PRO F C 1
ATOM 4495 O O . PRO F 3 61 ? 19.291 25.669 -21.247 1.00 52.37 61 PRO F O 1
ATOM 4499 N N . ASN F 3 62 ? 17.975 27.149 -22.304 1.00 52.41 62 ASN F N 1
ATOM 4500 C CA . ASN F 3 62 ? 16.850 26.904 -21.415 1.00 57.62 62 ASN F CA 1
ATOM 4501 C C . ASN F 3 62 ? 15.832 25.888 -21.895 1.00 53.22 62 ASN F C 1
ATOM 4502 O O . ASN F 3 62 ? 15.052 25.364 -21.101 1.00 55.94 62 ASN F O 1
ATOM 4507 N N . LYS F 3 63 ? 15.833 25.607 -23.192 1.00 47.10 63 LYS F N 1
ATOM 4508 C CA . LYS F 3 63 ? 14.823 24.718 -23.752 1.00 43.49 63 LYS F CA 1
ATOM 4509 C C . LYS F 3 63 ? 15.313 24.010 -25.003 1.00 39.84 63 LYS F C 1
ATOM 4510 O O . LYS F 3 63 ? 15.800 24.650 -25.937 1.00 35.26 63 LYS F O 1
ATOM 4516 N N . ARG F 3 64 ? 15.186 22.693 -25.034 1.00 37.79 64 ARG F N 1
ATOM 4517 C CA . ARG F 3 64 ? 15.487 21.961 -26.254 1.00 42.69 64 ARG F CA 1
ATOM 4518 C C . ARG F 3 64 ? 14.220 21.817 -27.073 1.00 38.11 64 ARG F C 1
ATOM 4519 O O . ARG F 3 64 ? 13.119 21.875 -26.535 1.00 42.92 64 ARG F O 1
ATOM 4527 N N . CYS F 3 65 ? 14.378 21.633 -28.376 1.00 33.76 65 CYS F N 1
ATOM 4528 C CA . CYS F 3 65 ? 13.253 21.535 -29.286 1.00 42.38 65 CYS F CA 1
ATOM 4529 C C . CYS F 3 65 ? 12.453 20.268 -29.000 1.00 47.64 65 CYS F C 1
ATOM 4530 O O . CYS F 3 65 ? 12.841 19.170 -29.401 1.00 49.40 65 CYS F O 1
#

Nearest PDB structures (foldseek):
  4v1d-assembly1_A  TM=1.006E+00  e=4.579E-22  Homo sapiens
  2ybr-assembly3_G  TM=1.004E+00  e=6.286E-21  Homo sapiens
  7nfr-assembly1_B  TM=9.728E-01  e=1.633E-18  Homo sapiens
  6z7y-assembly2_D  TM=9.839E-01  e=1.542E-17  Mus musculus
  6z7z-assembly2_D  TM=9.838E-01  e=3.438E-17  Mus musculus